Protein AF-A0A8S3VEZ8-F1 (afdb_monomer_lite)

Sequence (383 aa):
MMSSRNFNRETSSESSTLHASITNFQFLITLVVVKNCMAFTRGLSTKLQGRTLDIVAAYKSVSVVKEALTDVRKTIDERFSEWFAETEELAKTVAVEPSIPRRCGRQTQRENCPADTPEIYYRRVIGIPYLDDVLSGMEARFSRLTSTAIQALKLVPAFVQSATFDEIKHFKDDPYKSQIIYIYLNIFYIPVPDAIDAQCSSLSTLSWDTNEQVIEKSKERDDKEEWVIIKPSASTPLAIVVEDMDIEDSHHCGYDYLAVYDDIKLFYCREVFIRQKKAKLCNDRKGSWTLTGNKYSLIRFHSDTDRTGKGFKLRFYLGTVEEPKGDSSALHAILIGLIAACIVVIFLLASAKLYMRCFKKPKVRPNQDHLRNRRAVLEATFQ

Foldseek 3Di:
DPPPPPDDPVVVVVVVVVLCVCLALLNLLLVLLCVVLCVLCVVLVVQCPDPLVSVLVSLVCLVVSLVVLVVCLVVVVVVLVVSVVVSQVVSVVSVHDQDDPDDDPDDDPDDQDDDPGSSRRCCVVRNNVVSVVVSVVSCVVSDPVVNVVSLCVCLPLVNVQVDDCVSCVVQCPDPVSVVVSVVSCVVHDDPPPDPPDDDQPQEAEDDDPDQKDKDDDFDDAQDKHKYKYFAPFLQWKKKKWWPWAAADDDDVCPAWWKWKAAQWDDDPNPDIRGPDTDDIDHGGDIDMDIHNGGRIIMIITGHHGDNGTTGTMMMMGTDGDDDPPPPCVVVVVVVVVVVVVVVVVVVVVVVVVVVVVVPDDDDDDDDPPVPVVVVVVVVVPPD

Structure (mmCIF, N/CA/C/O backbone):
data_AF-A0A8S3VEZ8-F1
#
_entry.id   AF-A0A8S3VEZ8-F1
#
loop_
_atom_site.group_PDB
_atom_site.id
_atom_site.type_symbol
_atom_site.label_atom_id
_atom_site.label_alt_id
_atom_site.label_comp_id
_atom_site.label_asym_id
_atom_site.label_entity_id
_atom_site.label_seq_id
_atom_site.pdbx_PDB_ins_code
_atom_site.Cartn_x
_atom_site.Cartn_y
_atom_site.Cartn_z
_atom_site.occupancy
_atom_site.B_iso_or_equiv
_atom_site.auth_seq_id
_atom_site.auth_comp_id
_atom_site.auth_asym_id
_atom_site.auth_atom_id
_atom_site.pdbx_PDB_model_num
ATOM 1 N N . MET A 1 1 ? -64.188 -25.416 26.496 1.00 38.91 1 MET A N 1
ATOM 2 C CA . MET A 1 1 ? -62.998 -26.247 26.209 1.00 38.91 1 MET A CA 1
ATOM 3 C C . MET A 1 1 ? -61.783 -25.337 26.137 1.00 38.91 1 MET A C 1
ATOM 5 O O . MET A 1 1 ? -61.622 -24.630 25.151 1.00 38.91 1 MET A O 1
ATOM 9 N N . MET A 1 2 ? -60.983 -25.272 27.205 1.00 44.44 2 MET A N 1
ATOM 10 C CA . MET A 1 2 ? -59.691 -24.581 27.164 1.00 44.44 2 MET A CA 1
ATOM 11 C C . MET A 1 2 ? -58.732 -25.441 26.341 1.00 44.44 2 MET A C 1
ATOM 13 O O . MET A 1 2 ? -58.470 -26.587 26.696 1.00 44.44 2 MET A O 1
ATOM 17 N N . SER A 1 3 ? -58.268 -24.904 25.215 1.00 49.81 3 SER A N 1
ATOM 18 C CA . SER A 1 3 ? -57.211 -25.517 24.414 1.00 49.81 3 SER A CA 1
ATOM 19 C C . SER A 1 3 ? -55.950 -25.604 25.276 1.00 49.81 3 SER A C 1
ATOM 21 O O . SER A 1 3 ? -55.366 -24.576 25.625 1.00 49.81 3 SER A O 1
ATOM 23 N N . SER A 1 4 ? -55.573 -26.822 25.676 1.00 55.53 4 SER A N 1
ATOM 24 C CA . SER A 1 4 ? -54.290 -27.094 26.323 1.00 55.53 4 SER A CA 1
ATOM 25 C C . SER A 1 4 ? -53.197 -26.740 25.322 1.00 55.53 4 SER A C 1
ATOM 27 O O . SER A 1 4 ? -52.933 -27.498 24.387 1.00 55.53 4 SER A O 1
ATOM 29 N N . ARG A 1 5 ? -52.597 -25.554 25.464 1.00 61.53 5 ARG A N 1
ATOM 30 C CA . ARG A 1 5 ? -51.426 -25.175 24.675 1.00 61.53 5 ARG A CA 1
ATOM 31 C C . ARG A 1 5 ? -50.269 -26.069 25.114 1.00 61.53 5 ARG A C 1
ATOM 33 O O . ARG A 1 5 ? -49.586 -25.773 26.089 1.00 61.53 5 ARG A O 1
ATOM 40 N N . ASN A 1 6 ? -50.067 -27.169 24.393 1.00 67.12 6 ASN A N 1
ATOM 41 C CA . ASN A 1 6 ? -48.873 -28.001 24.495 1.00 67.12 6 ASN A CA 1
ATOM 42 C C . ASN A 1 6 ? -47.693 -27.227 23.896 1.00 67.12 6 ASN A C 1
ATOM 44 O O . ASN A 1 6 ? -47.306 -27.445 22.750 1.00 67.12 6 ASN A O 1
ATOM 48 N N . PHE A 1 7 ? -47.155 -26.269 24.648 1.00 70.81 7 PHE A N 1
ATOM 49 C CA . PHE A 1 7 ? -45.886 -25.649 24.295 1.00 70.81 7 PHE A CA 1
ATOM 50 C C . PHE A 1 7 ? -44.778 -26.690 24.433 1.00 70.81 7 PHE A C 1
ATOM 52 O O . PHE A 1 7 ? -44.726 -27.417 25.428 1.00 70.81 7 PHE A O 1
ATOM 59 N N . ASN A 1 8 ? -43.885 -26.758 23.443 1.00 85.88 8 ASN A N 1
ATOM 60 C CA . ASN A 1 8 ? -42.671 -27.547 23.582 1.00 85.88 8 ASN A CA 1
ATOM 61 C C . ASN A 1 8 ? -41.883 -26.997 24.783 1.00 85.88 8 ASN A C 1
ATOM 63 O O . ASN A 1 8 ? -41.468 -25.836 24.790 1.00 85.88 8 ASN A O 1
ATOM 67 N N . ARG A 1 9 ? -41.723 -27.830 25.815 1.00 86.00 9 ARG A N 1
ATOM 68 C CA . ARG A 1 9 ? -41.070 -27.463 27.075 1.00 86.00 9 ARG A CA 1
ATOM 69 C C . ARG A 1 9 ? -39.633 -26.997 26.852 1.00 86.00 9 ARG A C 1
ATOM 71 O O . ARG A 1 9 ? -39.197 -26.077 27.535 1.00 86.00 9 ARG A O 1
ATOM 78 N N . GLU A 1 10 ? -38.937 -27.602 25.895 1.00 88.00 10 GLU A N 1
ATOM 79 C CA . GLU A 1 10 ? -37.570 -27.241 25.522 1.00 88.00 10 GLU A CA 1
ATOM 80 C C . GLU A 1 10 ? -37.531 -25.826 24.940 1.00 88.00 10 GLU A C 1
ATOM 82 O O . GLU A 1 10 ? -36.900 -24.948 25.519 1.00 88.00 10 GLU A O 1
ATOM 87 N N . THR A 1 11 ? -38.338 -25.551 23.912 1.00 89.00 11 THR A N 1
ATOM 88 C CA . THR A 1 11 ? -38.435 -24.218 23.294 1.00 89.00 11 THR A CA 1
ATOM 89 C C . THR A 1 11 ? -38.873 -23.139 24.290 1.00 89.00 11 THR A C 1
ATOM 91 O O . THR A 1 11 ? -38.350 -22.027 24.283 1.00 89.00 11 THR A O 1
ATOM 94 N N . SER A 1 12 ? -39.823 -23.449 25.181 1.00 87.69 12 SER A N 1
ATOM 95 C CA . SER A 1 12 ? -40.258 -22.515 26.229 1.00 87.69 12 SER A CA 1
ATOM 96 C C . SER A 1 12 ? -39.144 -22.228 27.238 1.00 87.69 12 SER A C 1
ATOM 98 O O . SER A 1 12 ? -39.009 -21.093 27.699 1.00 87.69 12 SER A O 1
ATOM 100 N N . SER A 1 13 ? -38.361 -23.248 27.598 1.00 90.81 13 SER A N 1
ATOM 101 C CA . SER A 1 13 ? -37.205 -23.102 28.481 1.00 90.81 13 SER A CA 1
ATOM 102 C C . SER A 1 13 ? -36.117 -22.258 27.819 1.00 90.81 13 SER A C 1
ATOM 104 O O . SER A 1 13 ? -35.693 -21.267 28.403 1.00 90.81 13 SER A O 1
ATOM 106 N N . GLU A 1 14 ? -35.722 -22.586 26.587 1.00 92.31 14 GLU A N 1
ATOM 107 C CA . GLU A 1 14 ? -34.717 -21.844 25.814 1.00 92.31 14 GLU A CA 1
ATOM 108 C C . GLU A 1 14 ? -35.108 -20.380 25.622 1.00 92.31 14 GLU A C 1
ATOM 110 O O . GLU A 1 14 ? -34.299 -19.487 25.868 1.00 92.31 14 GLU A O 1
ATOM 115 N N . SER A 1 15 ? -36.366 -20.115 25.257 1.00 91.56 15 SER A N 1
ATOM 116 C CA . SER A 1 15 ? -36.880 -18.751 25.124 1.00 91.56 15 SER A CA 1
ATOM 117 C C . SER A 1 15 ? -36.780 -17.976 26.437 1.00 91.56 15 SER A C 1
ATOM 119 O O . SER A 1 15 ? -36.458 -16.789 26.423 1.00 91.56 15 SER A O 1
ATOM 121 N N . SER A 1 16 ? -37.048 -18.631 27.570 1.00 90.62 16 SER A N 1
ATOM 122 C CA . SER A 1 16 ? -36.972 -17.999 28.891 1.00 90.62 16 SER A CA 1
ATOM 123 C C . SER A 1 16 ? -35.520 -17.725 29.290 1.00 90.62 16 SER A C 1
ATOM 125 O O . SER A 1 16 ? -35.212 -16.653 29.806 1.00 90.62 16 SER A O 1
ATOM 127 N N . THR A 1 17 ? -34.610 -18.662 29.004 1.00 93.50 17 THR A N 1
ATOM 128 C CA . THR A 1 17 ? -33.167 -18.501 29.225 1.00 93.50 17 THR A CA 1
ATOM 129 C C . THR A 1 17 ? -32.590 -17.383 28.362 1.00 93.50 17 THR A C 1
ATOM 131 O O . THR A 1 17 ? -31.841 -16.548 28.870 1.00 93.50 17 THR A O 1
ATOM 134 N N . LEU A 1 18 ? -32.956 -17.321 27.079 1.00 93.19 18 LEU A N 1
ATOM 135 C CA . LEU A 1 18 ? -32.506 -16.263 26.181 1.00 93.19 18 LEU A CA 1
ATOM 136 C C . LEU A 1 18 ? -33.023 -14.905 26.650 1.00 93.19 18 LEU A C 1
ATOM 138 O O . LEU A 1 18 ? -32.231 -13.973 26.744 1.00 93.19 18 LEU A O 1
ATOM 142 N N . HIS A 1 19 ? -34.310 -14.815 27.003 1.00 91.31 19 HIS A N 1
ATOM 143 C CA . HIS A 1 19 ? -34.907 -13.592 27.534 1.00 91.31 19 HIS A CA 1
ATOM 144 C C . HIS A 1 19 ? -34.141 -13.090 28.763 1.00 91.31 19 HIS A C 1
ATOM 146 O O . HIS A 1 19 ? -33.632 -11.976 28.739 1.00 91.31 19 HIS A O 1
ATOM 152 N N . ALA A 1 20 ? -33.936 -13.947 29.767 1.00 89.88 20 ALA A N 1
ATOM 153 C CA . ALA A 1 20 ? -33.159 -13.601 30.956 1.00 89.88 20 ALA A CA 1
ATOM 154 C C . ALA A 1 20 ? -31.709 -13.183 30.640 1.00 89.88 20 ALA A C 1
ATOM 156 O O . ALA A 1 20 ? -31.131 -12.365 31.353 1.00 89.88 20 ALA A O 1
ATOM 157 N N . SER A 1 21 ? -31.112 -13.737 29.579 1.00 89.88 21 SER A N 1
ATOM 158 C CA . SER A 1 21 ? -29.742 -13.407 29.170 1.00 89.88 21 SER A CA 1
ATOM 159 C C . SER A 1 21 ? -29.656 -12.029 28.514 1.00 89.88 21 SER A C 1
ATOM 161 O O . SER A 1 21 ? -28.758 -11.257 28.842 1.00 89.88 21 SER A O 1
ATOM 163 N N . ILE A 1 22 ? -30.591 -11.705 27.613 1.00 90.62 22 ILE A N 1
ATOM 164 C CA . ILE A 1 22 ? -30.598 -10.424 26.888 1.00 90.62 22 ILE A CA 1
ATOM 165 C C . ILE A 1 22 ? -31.128 -9.264 27.738 1.00 90.62 22 ILE A C 1
ATOM 167 O O . ILE A 1 22 ? -30.809 -8.113 27.459 1.00 90.62 22 ILE A O 1
ATOM 171 N N . THR A 1 23 ? -31.902 -9.551 28.790 1.00 90.69 23 THR A N 1
ATOM 172 C CA . THR A 1 23 ? -32.380 -8.561 29.768 1.00 90.69 23 THR A CA 1
ATOM 173 C C . THR A 1 23 ? -31.523 -8.537 31.036 1.00 90.69 23 THR A C 1
ATOM 175 O O . THR A 1 23 ? -31.993 -8.165 32.104 1.00 90.69 23 THR A O 1
ATOM 178 N N . ASN A 1 24 ? -30.264 -8.965 30.971 1.00 92.06 24 ASN A N 1
ATOM 179 C CA . ASN A 1 24 ? -29.323 -8.779 32.072 1.00 92.06 24 ASN A CA 1
ATOM 180 C C . ASN A 1 24 ? -28.569 -7.459 31.877 1.00 92.06 24 ASN A C 1
ATOM 182 O O . ASN A 1 24 ? -28.048 -7.206 30.792 1.00 92.06 24 ASN A O 1
ATOM 186 N N . PHE A 1 25 ? -28.434 -6.651 32.933 1.00 93.75 25 PHE A N 1
ATOM 187 C CA . PHE A 1 25 ? -27.673 -5.402 32.874 1.00 93.75 25 PHE A CA 1
ATOM 188 C C . PHE A 1 25 ? -26.249 -5.605 32.342 1.00 93.75 25 PHE A C 1
ATOM 190 O O . PHE A 1 25 ? -25.788 -4.816 31.524 1.00 93.75 25 PHE A O 1
ATOM 197 N N . GLN A 1 26 ? -25.579 -6.699 32.730 1.00 93.50 26 GLN A N 1
ATOM 198 C CA . GLN A 1 26 ? -24.251 -7.043 32.219 1.00 93.50 26 GLN A CA 1
ATOM 199 C C . GLN A 1 26 ? -24.244 -7.184 30.688 1.00 93.50 26 GLN A C 1
ATOM 201 O O . GLN A 1 26 ? -23.330 -6.688 30.037 1.00 93.50 26 GLN A O 1
ATOM 206 N N . PHE A 1 27 ? -25.262 -7.827 30.109 1.00 94.06 27 PHE A N 1
ATOM 207 C CA . PHE A 1 27 ? -25.390 -7.960 28.658 1.00 94.06 27 PHE A CA 1
ATOM 208 C C . PHE A 1 27 ? -25.592 -6.596 27.991 1.00 94.06 27 PHE A C 1
ATOM 210 O O . PHE A 1 27 ? -24.926 -6.298 27.001 1.00 94.06 27 PHE A O 1
ATOM 217 N N . LEU A 1 28 ? -26.454 -5.748 28.562 1.00 95.81 28 LEU A N 1
ATOM 218 C CA . LEU A 1 28 ? -26.731 -4.409 28.038 1.00 95.81 28 LEU A CA 1
ATOM 219 C C . LEU A 1 28 ? -25.474 -3.531 28.030 1.00 95.81 28 LEU A C 1
ATOM 221 O O . LEU A 1 28 ? -25.136 -2.974 26.986 1.00 95.81 28 LEU A O 1
ATOM 225 N N . ILE A 1 29 ? -24.735 -3.462 29.145 1.00 96.50 29 ILE A N 1
ATOM 226 C CA . ILE A 1 29 ? -23.506 -2.657 29.200 1.00 96.50 29 ILE A CA 1
ATOM 227 C C . ILE A 1 29 ? -22.441 -3.212 28.251 1.00 96.50 29 ILE A C 1
ATOM 229 O O . ILE A 1 29 ? -21.760 -2.443 27.577 1.00 96.50 29 ILE A O 1
ATOM 233 N N . THR A 1 30 ? -22.311 -4.541 28.131 1.00 96.19 30 THR A N 1
ATOM 234 C CA . THR A 1 30 ? -21.403 -5.146 27.146 1.00 96.19 30 THR A CA 1
ATOM 235 C C . THR A 1 30 ? -21.794 -4.746 25.730 1.00 96.19 30 THR A C 1
ATOM 237 O O . THR A 1 30 ? -20.924 -4.355 24.957 1.00 96.19 30 THR A O 1
ATOM 240 N N . LEU A 1 31 ? -23.082 -4.793 25.385 1.00 95.94 31 LEU A N 1
ATOM 241 C CA . LEU A 1 31 ? -23.564 -4.409 24.062 1.00 95.94 31 LEU A CA 1
ATOM 242 C C . LEU A 1 31 ? -23.245 -2.942 23.746 1.00 95.94 31 LEU A C 1
ATOM 244 O O . LEU A 1 31 ? -22.748 -2.654 22.658 1.00 95.94 31 LEU A O 1
ATOM 248 N N . VAL A 1 32 ? -23.477 -2.029 24.693 1.00 96.88 32 VAL A N 1
ATOM 249 C CA . VAL A 1 32 ? -23.183 -0.596 24.530 1.00 96.88 32 VAL A CA 1
ATOM 250 C C . VAL A 1 32 ? -21.679 -0.350 24.376 1.00 96.88 32 VAL A C 1
ATOM 252 O O . VAL A 1 32 ? -21.269 0.344 23.444 1.00 96.88 32 VAL A O 1
ATOM 255 N N . VAL A 1 33 ? -20.842 -0.973 25.214 1.00 96.56 33 VAL A N 1
ATOM 256 C CA . VAL A 1 33 ? -19.372 -0.896 25.107 1.00 96.56 33 VAL A CA 1
ATOM 257 C C . VAL A 1 33 ? -18.900 -1.411 23.745 1.00 96.56 33 VAL A C 1
ATOM 259 O O . VAL A 1 33 ? -18.173 -0.717 23.033 1.00 96.56 33 VAL A O 1
ATOM 262 N N . VAL A 1 34 ? -19.361 -2.597 23.336 1.00 95.44 34 VAL A N 1
ATOM 263 C CA . VAL A 1 34 ? -19.024 -3.199 22.038 1.00 95.44 34 VAL A CA 1
ATOM 264 C C . VAL A 1 34 ? -19.435 -2.272 20.899 1.00 95.44 34 VAL A C 1
ATOM 266 O O . VAL A 1 34 ? -18.612 -1.996 20.026 1.00 95.44 34 VAL A O 1
ATOM 269 N N . LYS A 1 35 ? -20.669 -1.753 20.918 1.00 95.56 35 LYS A N 1
ATOM 270 C CA . LYS A 1 35 ? -21.198 -0.824 19.910 1.00 95.56 35 LYS A CA 1
ATOM 271 C C . LYS A 1 35 ? -20.315 0.420 19.788 1.00 95.56 35 LYS A C 1
ATOM 273 O O . LYS A 1 35 ? -19.898 0.764 18.682 1.00 95.56 35 LYS A O 1
ATOM 278 N N . ASN A 1 36 ? -20.020 1.075 20.909 1.00 94.75 36 ASN A N 1
ATOM 279 C CA . ASN A 1 36 ? -19.294 2.344 20.931 1.00 94.75 36 ASN A CA 1
ATOM 280 C C . ASN A 1 36 ? -17.819 2.177 20.533 1.00 94.75 36 ASN A C 1
ATOM 282 O O . ASN A 1 36 ? -17.305 2.983 19.763 1.00 94.75 36 ASN A O 1
ATOM 286 N N . CYS A 1 37 ? -17.152 1.096 20.942 1.00 91.81 37 CYS A N 1
ATOM 287 C CA . CYS A 1 37 ? -15.790 0.802 20.487 1.00 91.81 37 CYS A CA 1
ATOM 288 C C . CYS A 1 37 ? -15.739 0.355 19.013 1.00 91.81 37 CYS A C 1
ATOM 290 O O . CYS A 1 37 ? -14.864 0.782 18.259 1.00 91.81 37 CYS A O 1
ATOM 292 N N . MET A 1 38 ? -16.677 -0.485 18.561 1.00 90.31 38 MET A N 1
ATOM 293 C CA . MET A 1 38 ? -16.679 -0.986 17.180 1.00 90.31 38 MET A CA 1
ATOM 294 C C . MET A 1 38 ? -17.067 0.087 16.162 1.00 90.31 38 MET A C 1
ATOM 296 O O . MET A 1 38 ? -16.648 -0.003 15.004 1.00 90.31 38 MET A O 1
ATOM 300 N N . ALA A 1 39 ? -17.773 1.141 16.582 1.00 93.00 39 ALA A N 1
ATOM 301 C CA . ALA A 1 39 ? -18.086 2.293 15.739 1.00 93.00 39 ALA A CA 1
ATOM 302 C C . ALA A 1 39 ? -16.830 2.914 15.095 1.00 93.00 39 ALA A C 1
ATOM 304 O O . ALA A 1 39 ? -16.864 3.249 13.910 1.00 93.00 39 ALA A O 1
ATOM 305 N N . PHE A 1 40 ? -15.704 2.968 15.819 1.00 90.62 40 PHE A N 1
ATOM 306 C CA . PHE A 1 40 ? -14.421 3.460 15.293 1.00 90.62 40 PHE A CA 1
ATOM 307 C C . PHE A 1 40 ? -13.853 2.565 14.185 1.00 90.62 40 PHE A C 1
ATOM 309 O O . PHE A 1 40 ? -13.259 3.047 13.223 1.00 90.62 40 PHE A O 1
ATOM 316 N N . THR A 1 41 ? -14.065 1.251 14.287 1.00 88.50 41 THR A N 1
ATOM 317 C CA . THR A 1 41 ? -13.560 0.279 13.304 1.00 88.50 41 THR A CA 1
ATOM 318 C C . THR A 1 41 ? -14.462 0.141 12.081 1.00 88.50 41 THR A C 1
ATOM 320 O O . THR A 1 41 ? -14.007 -0.335 11.046 1.00 88.50 41 THR A O 1
ATOM 323 N N . ARG A 1 42 ? -15.723 0.591 12.152 1.00 88.12 42 ARG A N 1
ATOM 324 C CA . ARG A 1 42 ? -16.721 0.414 11.085 1.00 88.12 42 ARG A CA 1
ATOM 325 C C . ARG A 1 42 ? -16.224 0.911 9.729 1.00 88.12 42 ARG A C 1
ATOM 327 O O . ARG A 1 42 ? -16.296 0.178 8.748 1.00 88.12 42 ARG A O 1
ATOM 334 N N . GLY A 1 43 ? -15.708 2.141 9.676 1.00 84.94 43 GLY A N 1
ATOM 335 C CA . GLY A 1 43 ? -15.215 2.734 8.430 1.00 84.94 43 GLY A CA 1
ATOM 336 C C . GLY A 1 43 ? -14.018 1.977 7.854 1.00 84.94 43 GLY A C 1
ATOM 337 O O . GLY A 1 43 ? -13.937 1.775 6.644 1.00 84.94 43 GLY A O 1
ATOM 338 N N . LEU A 1 44 ? -13.120 1.508 8.722 1.00 84.56 44 LEU A N 1
ATOM 339 C CA . LEU A 1 44 ? -11.971 0.702 8.323 1.00 84.56 44 LEU A CA 1
ATOM 340 C C . LEU A 1 44 ? -12.402 -0.675 7.801 1.00 84.56 44 LEU A C 1
ATOM 342 O O . LEU A 1 44 ? -11.939 -1.086 6.741 1.00 84.56 44 LEU A O 1
ATOM 346 N N . SER A 1 45 ? -13.320 -1.355 8.488 1.00 85.31 45 SER A N 1
ATOM 347 C CA . SER A 1 45 ? -13.848 -2.662 8.082 1.00 85.31 45 SER A CA 1
ATOM 348 C C . SER A 1 45 ? -14.484 -2.618 6.693 1.00 85.31 45 SER A C 1
ATOM 350 O O . SER A 1 45 ? -14.195 -3.485 5.872 1.00 85.31 45 SER A O 1
ATOM 352 N N . THR A 1 46 ? -15.271 -1.581 6.385 1.00 83.69 46 THR A N 1
ATOM 353 C CA . THR A 1 46 ? -15.863 -1.408 5.048 1.00 83.69 46 THR A CA 1
ATOM 354 C C . THR A 1 46 ? -14.795 -1.252 3.964 1.00 83.69 46 THR A C 1
ATOM 356 O O . THR A 1 46 ? -14.901 -1.884 2.917 1.00 83.69 46 THR A O 1
ATOM 359 N N . LYS A 1 47 ? -13.745 -0.454 4.214 1.00 81.50 47 LYS A N 1
ATOM 360 C CA . LYS A 1 47 ? -12.642 -0.271 3.253 1.00 81.50 47 LYS A CA 1
ATOM 361 C C . LYS A 1 47 ? -11.830 -1.554 3.056 1.00 81.50 47 LYS A C 1
ATOM 363 O O . LYS A 1 47 ? -11.476 -1.900 1.936 1.00 81.50 47 LYS A O 1
ATOM 368 N N . LEU A 1 48 ? -11.561 -2.292 4.136 1.00 76.88 48 LEU A N 1
ATOM 369 C CA . LEU A 1 48 ? -10.797 -3.546 4.083 1.00 76.88 48 LEU A CA 1
ATOM 370 C C . LEU A 1 48 ? -11.543 -4.682 3.375 1.00 76.88 48 LEU A C 1
ATOM 372 O O . LEU A 1 48 ? -10.905 -5.563 2.809 1.00 76.88 48 LEU A O 1
ATOM 376 N N . GLN A 1 49 ? -12.876 -4.666 3.398 1.00 80.25 49 GLN A N 1
ATOM 377 C CA . GLN A 1 49 ? -13.719 -5.605 2.651 1.00 80.25 49 GLN A CA 1
ATOM 378 C C . GLN A 1 49 ? -13.938 -5.178 1.187 1.00 80.25 49 GLN A C 1
ATOM 380 O O . GLN A 1 49 ? -14.586 -5.895 0.424 1.00 80.25 49 GLN A O 1
ATOM 385 N N . GLY A 1 50 ? -13.418 -4.011 0.793 1.00 72.56 50 GLY A N 1
ATOM 386 C CA . GLY A 1 50 ? -13.460 -3.497 -0.571 1.00 72.56 50 GLY A CA 1
ATOM 387 C C . GLY A 1 50 ? -12.532 -4.244 -1.537 1.00 72.56 50 GLY A C 1
ATOM 388 O O . GLY A 1 50 ? -11.852 -5.211 -1.198 1.00 72.56 50 GLY A O 1
ATOM 389 N N . ARG A 1 51 ? -12.496 -3.789 -2.795 1.00 66.31 51 ARG A N 1
ATOM 390 C CA . ARG A 1 51 ? -11.589 -4.342 -3.819 1.00 66.31 51 ARG A CA 1
ATOM 391 C C . ARG A 1 51 ? -10.127 -4.023 -3.473 1.00 66.31 51 ARG A C 1
ATOM 393 O O . ARG A 1 51 ? -9.849 -3.036 -2.803 1.00 66.31 51 ARG A O 1
ATOM 400 N N . THR A 1 52 ? -9.185 -4.804 -4.007 1.00 58.97 52 THR A N 1
ATOM 401 C CA . THR A 1 52 ? -7.730 -4.727 -3.736 1.00 58.97 52 THR A CA 1
ATOM 402 C C . THR A 1 52 ? -7.119 -3.322 -3.786 1.00 58.97 52 THR A C 1
ATOM 404 O O . THR A 1 52 ? -6.218 -3.036 -3.000 1.00 58.97 52 THR A O 1
ATOM 407 N N . LEU A 1 53 ? -7.624 -2.434 -4.651 1.00 59.47 53 LEU A N 1
ATOM 408 C CA . LEU A 1 53 ? -7.180 -1.036 -4.762 1.00 59.47 53 LEU A CA 1
ATOM 409 C C . LEU A 1 53 ? -7.388 -0.232 -3.457 1.00 59.47 53 LEU A C 1
ATOM 411 O O . LEU A 1 53 ? -6.607 0.669 -3.160 1.00 59.47 53 LEU A O 1
ATOM 415 N N . ASP A 1 54 ? -8.399 -0.575 -2.655 1.00 66.00 54 ASP A N 1
ATOM 416 C CA . ASP A 1 54 ? -8.742 0.139 -1.419 1.00 66.00 54 ASP A CA 1
ATOM 417 C C . ASP A 1 54 ? -7.899 -0.327 -0.218 1.00 66.00 54 ASP A C 1
ATOM 419 O O . ASP A 1 54 ? -7.813 0.371 0.783 1.00 66.00 54 ASP A O 1
ATOM 423 N N . ILE A 1 55 ? -7.187 -1.459 -0.307 1.00 70.19 55 ILE A N 1
ATOM 424 C CA . ILE A 1 55 ? -6.417 -2.014 0.826 1.00 70.19 55 ILE A CA 1
ATOM 425 C C . ILE A 1 55 ? -5.276 -1.072 1.245 1.00 70.19 55 ILE A C 1
ATOM 427 O O . ILE A 1 55 ? -5.045 -0.862 2.437 1.00 70.19 55 ILE A O 1
ATOM 431 N N . VAL A 1 56 ? -4.582 -0.448 0.286 1.00 71.06 56 VAL A N 1
ATOM 432 C CA . VAL A 1 56 ? -3.493 0.506 0.577 1.00 71.06 56 VAL A CA 1
ATOM 433 C C . VAL A 1 56 ? -4.040 1.789 1.220 1.00 71.06 56 VAL A C 1
ATOM 435 O O . VAL A 1 56 ? -3.442 2.321 2.158 1.00 71.06 56 VAL A O 1
ATOM 438 N N . ALA A 1 57 ? -5.192 2.282 0.757 1.00 72.50 57 ALA A N 1
ATOM 439 C CA . ALA A 1 57 ? -5.859 3.455 1.327 1.00 72.50 57 ALA A CA 1
ATOM 440 C C . ALA A 1 57 ? -6.498 3.156 2.700 1.00 72.50 57 ALA A C 1
ATOM 442 O O . ALA A 1 57 ? -6.443 3.983 3.616 1.00 72.50 57 ALA A O 1
ATOM 443 N N . ALA A 1 58 ? -7.043 1.952 2.878 1.00 76.94 58 ALA A N 1
ATOM 444 C CA . ALA A 1 58 ? -7.533 1.430 4.145 1.00 76.94 58 ALA A CA 1
ATOM 445 C C . ALA A 1 58 ? -6.403 1.367 5.174 1.00 76.94 58 ALA A C 1
ATOM 447 O O . ALA A 1 58 ? -6.589 1.812 6.303 1.00 76.94 58 ALA A O 1
ATOM 448 N N . TYR A 1 59 ? -5.207 0.928 4.767 1.00 78.88 59 TYR A N 1
ATOM 449 C CA . TYR A 1 59 ? -4.049 0.871 5.657 1.00 78.88 59 TYR A CA 1
ATOM 450 C C . TYR A 1 59 ? -3.624 2.254 6.169 1.00 78.88 59 TYR A C 1
ATOM 452 O O . TYR A 1 59 ? -3.314 2.401 7.347 1.00 78.88 59 TYR A O 1
ATOM 460 N N . LYS A 1 60 ? -3.707 3.304 5.337 1.00 76.75 60 LYS A N 1
ATOM 461 C CA . LYS A 1 60 ? -3.507 4.692 5.803 1.00 76.75 60 LYS A CA 1
ATOM 462 C C . LYS A 1 60 ? -4.533 5.111 6.863 1.00 76.75 60 LYS A C 1
ATOM 464 O O . LYS A 1 60 ? -4.233 5.941 7.709 1.00 76.75 60 LYS A O 1
ATOM 469 N N . SER A 1 61 ? -5.737 4.537 6.831 1.00 83.44 61 SER A N 1
ATOM 470 C CA . SER A 1 61 ? -6.789 4.819 7.819 1.00 83.44 61 SER A CA 1
ATOM 471 C C . SER A 1 61 ? -6.572 4.069 9.143 1.00 83.44 61 SER A C 1
ATOM 473 O O . SER A 1 61 ? -7.173 4.438 10.148 1.00 83.44 61 SER A O 1
ATOM 475 N N . VAL A 1 62 ? -5.717 3.037 9.177 1.00 88.25 62 VAL A N 1
ATOM 476 C CA . VAL A 1 62 ? -5.453 2.241 10.389 1.00 88.25 62 VAL A CA 1
ATOM 477 C C . VAL A 1 62 ? -4.816 3.088 11.487 1.00 88.25 62 VAL A C 1
ATOM 479 O O . VAL A 1 62 ? -5.238 2.979 12.636 1.00 88.25 62 VAL A O 1
ATOM 482 N N . SER A 1 63 ? -3.829 3.932 11.160 1.00 86.31 63 SER A N 1
ATOM 483 C CA . SER A 1 63 ? -3.176 4.795 12.157 1.00 86.31 63 SER A CA 1
ATOM 484 C C . SER A 1 63 ? -4.179 5.744 12.804 1.00 86.31 63 SER A C 1
ATOM 486 O O . SER A 1 63 ? -4.235 5.822 14.025 1.00 86.31 63 SER A O 1
ATOM 488 N N . VAL A 1 64 ? -5.051 6.348 11.993 1.00 90.25 64 VAL A N 1
ATOM 489 C CA . VAL A 1 64 ? -6.116 7.247 12.456 1.00 90.25 64 VAL A CA 1
ATOM 490 C C . VAL A 1 64 ? -7.080 6.529 13.407 1.00 90.25 64 VAL A C 1
ATOM 492 O O . VAL A 1 64 ? -7.423 7.057 14.460 1.00 90.25 64 VAL A O 1
ATOM 495 N N . VAL A 1 65 ? -7.500 5.301 13.078 1.00 92.94 65 VAL A N 1
ATOM 496 C CA . VAL A 1 65 ? -8.394 4.516 13.952 1.00 92.94 65 VAL A CA 1
ATOM 497 C C . VAL A 1 65 ? -7.696 4.109 15.254 1.00 92.94 65 VAL A C 1
ATOM 499 O O . VAL A 1 65 ? -8.317 4.159 16.315 1.00 92.94 65 VAL A O 1
ATOM 502 N N . LYS A 1 66 ? -6.411 3.730 15.202 1.00 92.12 66 LYS A N 1
ATOM 503 C CA . LYS A 1 66 ? -5.623 3.402 16.402 1.00 92.12 66 LYS A CA 1
ATOM 504 C C . LYS A 1 66 ? -5.472 4.609 17.322 1.00 92.12 66 LYS A C 1
ATOM 506 O O . LYS A 1 66 ? -5.650 4.464 18.529 1.00 92.12 66 LYS A O 1
ATOM 511 N N . GLU A 1 67 ? -5.172 5.779 16.767 1.00 93.25 67 GLU A N 1
ATOM 512 C CA . GLU A 1 67 ? -5.078 7.031 17.521 1.00 93.25 67 GLU A CA 1
ATOM 513 C C . GLU A 1 67 ? -6.414 7.361 18.194 1.00 93.25 67 GLU A C 1
ATOM 515 O O . GLU A 1 67 ? -6.449 7.541 19.408 1.00 93.25 67 GLU A O 1
ATOM 520 N N . ALA A 1 68 ? -7.527 7.288 17.456 1.00 95.25 68 ALA A N 1
ATOM 521 C CA . ALA A 1 68 ? -8.857 7.536 18.009 1.00 95.25 68 ALA A CA 1
ATOM 522 C C . ALA A 1 68 ? -9.217 6.578 19.163 1.00 95.25 68 ALA A C 1
ATOM 524 O O . ALA A 1 68 ? -9.700 7.019 20.204 1.00 95.25 68 ALA A O 1
ATOM 525 N N . LEU A 1 69 ? -8.957 5.272 19.018 1.00 95.38 69 LEU A N 1
ATOM 526 C CA . LEU A 1 69 ? -9.188 4.290 20.089 1.00 95.38 69 LEU A CA 1
ATOM 527 C C . LEU A 1 69 ? -8.259 4.511 21.293 1.00 95.38 69 LEU A C 1
ATOM 529 O O . LEU A 1 69 ? -8.673 4.327 22.437 1.00 95.38 69 LEU A O 1
ATOM 533 N N . THR A 1 70 ? -7.018 4.931 21.048 1.00 96.31 70 THR A N 1
ATOM 534 C CA . THR A 1 70 ? -6.060 5.269 22.108 1.00 96.31 70 THR A CA 1
ATOM 535 C C . THR A 1 70 ? -6.525 6.494 22.888 1.00 96.31 70 THR A C 1
ATOM 537 O O . THR A 1 70 ? -6.403 6.529 24.109 1.00 96.31 70 THR A O 1
ATOM 540 N N . ASP A 1 71 ? -7.108 7.481 22.214 1.00 97.19 71 ASP A N 1
ATOM 541 C CA . ASP A 1 71 ? -7.667 8.657 22.872 1.00 97.19 71 ASP A CA 1
ATOM 542 C C . ASP A 1 71 ? -8.905 8.310 23.702 1.00 97.19 71 ASP A C 1
ATOM 544 O O . ASP A 1 71 ? -8.983 8.736 24.852 1.00 97.19 71 ASP A O 1
ATOM 548 N N . VAL A 1 72 ? -9.792 7.434 23.210 1.00 96.44 72 VAL A N 1
ATOM 549 C CA . VAL A 1 72 ? -10.885 6.865 24.028 1.00 96.44 72 VAL A CA 1
ATOM 550 C C . VAL A 1 72 ? -10.333 6.155 25.265 1.00 96.44 72 VAL A C 1
ATOM 552 O O . VAL A 1 72 ? -10.919 6.244 26.340 1.00 96.44 72 VAL A O 1
ATOM 555 N N . ARG A 1 73 ? -9.189 5.469 25.148 1.00 97.25 73 ARG A N 1
ATOM 556 C CA . ARG A 1 73 ? -8.567 4.777 26.282 1.00 97.25 73 ARG A CA 1
ATOM 557 C C . ARG A 1 73 ? -7.990 5.735 27.325 1.00 97.25 73 ARG A C 1
ATOM 559 O O . ARG A 1 73 ? -8.004 5.394 28.511 1.00 97.25 73 ARG A O 1
ATOM 566 N N . LYS A 1 74 ? -7.500 6.906 26.903 1.00 97.50 74 LYS A N 1
ATOM 567 C CA . LYS A 1 74 ? -7.021 7.979 27.793 1.00 97.50 74 LYS A CA 1
ATOM 568 C C . LYS A 1 74 ? -8.175 8.678 28.508 1.00 97.50 74 LYS A C 1
ATOM 570 O O . LYS A 1 74 ? -8.054 8.956 29.693 1.00 97.50 74 LYS A O 1
ATOM 575 N N . THR A 1 75 ? -9.286 8.920 27.814 1.00 97.12 75 THR A N 1
ATOM 576 C CA . THR A 1 75 ? -10.481 9.598 28.353 1.00 97.12 75 THR A CA 1
ATOM 577 C C . THR A 1 75 ? -11.570 8.616 28.795 1.00 97.12 75 THR A C 1
ATOM 579 O O . THR A 1 75 ? -12.755 8.945 28.826 1.00 97.12 75 THR A O 1
ATOM 582 N N . ILE A 1 76 ? -11.181 7.384 29.148 1.00 96.81 76 ILE A N 1
ATOM 583 C CA . ILE A 1 76 ? -12.127 6.289 29.396 1.00 96.81 76 ILE A CA 1
ATOM 584 C C . ILE A 1 76 ? -13.076 6.575 30.558 1.00 96.81 76 ILE A C 1
ATOM 586 O O . ILE A 1 76 ? -14.203 6.101 30.533 1.00 96.81 76 ILE A O 1
ATOM 590 N N . ASP A 1 77 ? -12.655 7.344 31.560 1.00 95.69 77 ASP A N 1
ATOM 591 C CA . ASP A 1 77 ? -13.516 7.675 32.695 1.00 95.69 77 ASP A CA 1
ATOM 592 C C . ASP A 1 77 ? -14.731 8.504 32.242 1.00 95.69 77 ASP A C 1
ATOM 594 O O . ASP A 1 77 ? -15.859 8.115 32.524 1.00 95.69 77 ASP A O 1
ATOM 598 N N . GLU A 1 78 ? -14.508 9.564 31.459 1.00 96.69 78 GLU A N 1
ATOM 599 C CA . GLU A 1 78 ? -15.556 10.439 30.908 1.00 96.69 78 GLU A CA 1
ATOM 600 C C . GLU A 1 78 ? -16.428 9.694 29.890 1.00 96.69 78 GLU A C 1
ATOM 602 O O . GLU A 1 78 ? -17.657 9.709 29.963 1.00 96.69 78 GLU A O 1
ATOM 607 N N . ARG A 1 79 ? -15.785 8.978 28.959 1.00 96.44 79 ARG A N 1
ATOM 608 C CA . ARG A 1 79 ? -16.478 8.206 27.921 1.00 96.44 79 ARG A CA 1
ATOM 609 C C . ARG A 1 79 ? -17.349 7.107 28.505 1.00 96.44 79 ARG A C 1
ATOM 611 O O . ARG A 1 79 ? -18.452 6.874 28.022 1.00 96.44 79 ARG A O 1
ATOM 618 N N . PHE A 1 80 ? -16.860 6.416 29.530 1.00 97.56 80 PHE A N 1
ATOM 619 C CA . PHE A 1 80 ? -17.616 5.334 30.137 1.00 97.56 80 PHE A CA 1
ATOM 620 C C . PHE A 1 80 ? -18.823 5.856 30.916 1.00 97.56 80 PHE A C 1
ATOM 622 O O . PHE A 1 80 ? -19.843 5.176 30.911 1.00 97.56 80 PHE A O 1
ATOM 629 N N . SER A 1 81 ? -18.765 7.054 31.506 1.00 97.56 81 SER A N 1
ATOM 630 C CA . SER A 1 81 ? -19.949 7.677 32.113 1.00 97.56 81 SER A CA 1
ATOM 631 C C . SER A 1 81 ? -21.052 7.939 31.079 1.00 97.56 81 SER A C 1
ATOM 633 O O . SER A 1 81 ? -22.214 7.633 31.340 1.00 97.56 81 SER A O 1
ATOM 635 N N . GLU A 1 82 ? -20.703 8.402 29.870 1.00 97.81 82 GLU A N 1
ATOM 636 C CA . GLU A 1 82 ? -21.662 8.534 28.756 1.00 97.81 82 GLU A CA 1
ATOM 637 C C . GLU A 1 82 ? -22.271 7.172 28.374 1.00 97.81 82 GLU A C 1
ATOM 639 O O . GLU A 1 82 ? -23.484 7.044 28.203 1.00 97.81 82 GLU A O 1
ATOM 644 N N . TRP A 1 83 ? -21.438 6.131 28.265 1.00 97.81 83 TRP A N 1
ATOM 645 C CA . TRP A 1 83 ? -21.881 4.778 27.903 1.00 97.81 83 TRP A CA 1
ATOM 646 C C . TRP A 1 83 ? -22.740 4.134 28.992 1.00 97.81 83 TRP A C 1
ATOM 648 O O . TRP A 1 83 ? -23.668 3.379 28.696 1.00 97.81 83 TRP A O 1
ATOM 658 N N . PHE A 1 84 ? -22.440 4.419 30.255 1.00 97.69 84 PHE A N 1
ATOM 659 C CA . PHE A 1 84 ? -23.202 3.923 31.385 1.00 97.69 84 PHE A CA 1
ATOM 660 C C . PHE A 1 84 ? -24.591 4.563 31.421 1.00 97.69 84 PHE A C 1
ATOM 662 O O . PHE A 1 84 ? -25.573 3.829 31.468 1.00 97.69 84 PHE A O 1
ATOM 669 N N . ALA A 1 85 ? -24.687 5.887 31.260 1.00 97.50 85 ALA A N 1
ATOM 670 C CA . ALA A 1 85 ? -25.968 6.589 31.150 1.00 97.50 85 ALA A CA 1
ATOM 671 C C . ALA A 1 85 ? -26.804 6.093 29.953 1.00 97.50 85 ALA A C 1
ATOM 673 O O . ALA A 1 85 ? -28.004 5.855 30.083 1.00 97.50 85 ALA A O 1
ATOM 674 N N . GLU A 1 86 ? -26.170 5.851 28.797 1.00 97.25 86 GLU A N 1
ATOM 675 C CA . GLU A 1 86 ? -26.834 5.224 27.644 1.00 97.25 86 GLU A CA 1
ATOM 676 C C . GLU A 1 86 ? -27.407 3.839 28.003 1.00 97.25 86 GLU A C 1
ATOM 678 O O . GLU A 1 86 ? -28.515 3.478 27.601 1.00 97.25 86 GLU A O 1
ATOM 683 N N . THR A 1 87 ? -26.664 3.064 28.794 1.00 97.25 87 THR A N 1
ATOM 684 C CA . THR A 1 87 ? -27.091 1.737 29.246 1.00 97.25 87 THR A CA 1
ATOM 685 C C . THR A 1 87 ? -28.237 1.818 30.249 1.00 97.25 87 THR A C 1
ATOM 687 O O . THR A 1 87 ? -29.135 0.983 30.189 1.00 97.25 87 THR A O 1
ATOM 690 N N . GLU A 1 88 ? -28.248 2.804 31.146 1.00 96.94 88 GLU A N 1
ATOM 691 C CA . GLU A 1 88 ? -29.356 3.029 32.081 1.00 96.94 88 GLU A CA 1
ATOM 692 C C . GLU A 1 88 ? -30.658 3.346 31.339 1.00 96.94 88 GLU A C 1
ATOM 694 O O . GLU A 1 88 ? -31.698 2.763 31.645 1.00 96.94 88 GLU A O 1
ATOM 699 N N . GLU A 1 89 ? -30.604 4.196 30.310 1.00 96.12 89 GLU A N 1
ATOM 700 C CA . GLU A 1 89 ? -31.759 4.462 29.446 1.00 96.12 89 GLU A CA 1
ATOM 701 C C . GLU A 1 89 ? -32.242 3.195 28.728 1.00 96.12 89 GLU A C 1
ATOM 703 O O . GLU A 1 89 ? -33.443 2.919 28.681 1.00 96.12 89 GLU A O 1
ATOM 708 N N . LEU A 1 90 ? -31.320 2.367 28.226 1.00 94.56 90 LEU A N 1
ATOM 709 C CA . LEU A 1 90 ? -31.667 1.089 27.607 1.00 94.56 90 LEU A CA 1
ATOM 710 C C . LEU A 1 90 ? -32.280 0.108 28.622 1.00 94.56 90 LEU A C 1
ATOM 712 O O . LEU A 1 90 ? -33.258 -0.571 28.313 1.00 94.56 90 LEU A O 1
ATOM 716 N N . ALA A 1 91 ? -31.749 0.050 29.842 1.00 95.19 91 ALA A N 1
ATOM 717 C CA . ALA A 1 91 ? -32.192 -0.862 30.891 1.00 95.19 91 ALA A CA 1
ATOM 718 C C . ALA A 1 91 ? -33.615 -0.546 31.383 1.00 95.19 91 ALA A C 1
ATOM 720 O O . ALA A 1 91 ? -34.392 -1.470 31.644 1.00 95.19 91 ALA A O 1
ATOM 721 N N . LYS A 1 92 ? -34.018 0.735 31.377 1.00 95.56 92 LYS A N 1
ATOM 722 C CA . LYS A 1 92 ? -35.407 1.154 31.644 1.00 95.56 92 LYS A CA 1
ATOM 723 C C . LYS A 1 92 ? -36.407 0.504 30.686 1.00 95.56 92 LYS A C 1
ATOM 725 O O . LYS A 1 92 ? -37.491 0.116 31.112 1.00 95.56 92 LYS A O 1
ATOM 730 N N . THR A 1 93 ? -36.045 0.326 29.412 1.00 94.69 93 THR A N 1
ATOM 731 C CA . THR A 1 93 ? -36.944 -0.276 28.403 1.00 94.69 93 THR A CA 1
ATOM 732 C C . THR A 1 93 ? -37.255 -1.749 28.665 1.00 94.69 93 THR A C 1
ATOM 734 O O . THR A 1 93 ? -38.287 -2.250 28.223 1.00 94.69 93 THR A O 1
ATOM 737 N N . VAL A 1 94 ? -36.385 -2.433 29.412 1.00 93.44 94 VAL A N 1
ATOM 738 C CA . VAL A 1 94 ? -36.523 -3.848 29.781 1.00 93.44 94 VAL A CA 1
ATOM 739 C C . VAL A 1 94 ? -36.772 -4.048 31.280 1.00 93.44 94 VAL A C 1
ATOM 741 O O . VAL A 1 94 ? -36.764 -5.184 31.744 1.00 93.44 94 VAL A O 1
ATOM 744 N N . ALA A 1 95 ? -37.031 -2.962 32.022 1.00 93.06 95 ALA A N 1
ATOM 745 C CA . ALA A 1 95 ? -37.276 -2.948 33.467 1.00 93.06 95 ALA A CA 1
ATOM 746 C C . ALA A 1 95 ? -36.156 -3.610 34.297 1.00 93.06 95 ALA A C 1
ATOM 748 O O . ALA A 1 95 ? -36.412 -4.417 35.193 1.00 93.06 95 ALA A O 1
ATOM 749 N N . VAL A 1 96 ? -34.903 -3.271 33.984 1.00 93.44 96 VAL A N 1
ATOM 750 C CA . VAL A 1 96 ? -33.702 -3.784 34.658 1.00 93.44 96 VAL A CA 1
ATOM 751 C C . VAL A 1 96 ? -32.959 -2.630 35.315 1.00 93.44 96 VAL A C 1
ATOM 753 O O . VAL A 1 96 ? -32.709 -1.614 34.677 1.00 93.44 96 VAL A O 1
ATOM 756 N N . GLU A 1 97 ? -32.551 -2.813 36.567 1.00 91.00 97 GLU A N 1
ATOM 757 C CA . GLU A 1 97 ? -31.757 -1.825 37.300 1.00 91.00 97 GLU A CA 1
ATOM 758 C C . GLU A 1 97 ? -30.256 -2.168 37.277 1.00 91.00 97 GLU A C 1
ATOM 760 O O . GLU A 1 97 ? -29.887 -3.355 37.322 1.00 91.00 97 GLU A O 1
ATOM 765 N N . PRO A 1 98 ? -29.364 -1.160 37.256 1.00 91.56 98 PRO A N 1
ATOM 766 C CA . PRO A 1 98 ? -27.931 -1.375 37.380 1.00 91.56 98 PRO A CA 1
ATOM 767 C C . PRO A 1 98 ? -27.591 -2.056 38.703 1.00 91.56 98 PRO A C 1
ATOM 769 O O . PRO A 1 98 ? -27.899 -1.568 39.789 1.00 91.56 98 PRO A O 1
ATOM 772 N N . SER A 1 99 ? -26.898 -3.189 38.631 1.00 85.94 99 SER A N 1
ATOM 773 C CA . SER A 1 99 ? -26.445 -3.896 39.827 1.00 85.94 99 SER A CA 1
ATOM 774 C C . SER A 1 99 ? -25.074 -4.524 39.629 1.00 85.94 99 SER A C 1
ATOM 776 O O . SER A 1 99 ? -24.676 -4.885 38.517 1.00 85.94 99 SER A O 1
ATOM 778 N N . ILE A 1 100 ? -24.330 -4.634 40.731 1.00 86.50 100 ILE A N 1
ATOM 779 C CA . ILE A 1 100 ? -23.064 -5.364 40.774 1.00 86.50 100 ILE A CA 1
ATOM 780 C C . ILE A 1 100 ? -23.397 -6.861 40.904 1.00 86.50 100 ILE A C 1
ATOM 782 O O . ILE A 1 100 ? -24.098 -7.233 41.851 1.00 86.50 100 ILE A O 1
ATOM 786 N N . PRO A 1 101 ? -22.896 -7.735 40.008 1.00 83.19 101 PRO A N 1
ATOM 787 C CA . PRO A 1 101 ? -23.112 -9.173 40.101 1.00 83.19 101 PRO A CA 1
ATOM 788 C C . PRO A 1 101 ? -22.637 -9.739 41.443 1.00 83.19 101 PRO A C 1
ATOM 790 O O . PRO A 1 101 ? -21.671 -9.257 42.044 1.00 83.19 101 PRO A O 1
ATOM 793 N N . ARG A 1 102 ? -23.303 -10.801 41.910 1.00 76.12 102 ARG A N 1
ATOM 794 C CA . ARG A 1 102 ? -22.989 -11.451 43.189 1.00 76.12 102 ARG A CA 1
ATOM 795 C C . ARG A 1 102 ? -21.522 -11.908 43.210 1.00 76.12 102 ARG A C 1
ATOM 797 O O . ARG A 1 102 ? -21.118 -12.724 42.388 1.00 76.12 102 ARG A O 1
ATOM 804 N N . ARG A 1 103 ? -20.743 -11.407 44.173 1.00 70.38 103 ARG A N 1
ATOM 805 C CA . ARG A 1 103 ? -19.327 -11.764 44.369 1.00 70.38 103 ARG A CA 1
ATOM 806 C C . ARG A 1 103 ? -19.207 -13.005 45.257 1.00 70.38 103 ARG A C 1
ATOM 808 O O . ARG A 1 103 ? -19.910 -13.119 46.260 1.00 70.38 103 ARG A O 1
ATOM 815 N N . CYS A 1 104 ? -18.308 -13.926 44.920 1.00 61.00 104 CYS A N 1
ATOM 816 C CA . CYS A 1 104 ? -17.979 -15.047 45.800 1.00 61.00 104 CYS A CA 1
ATOM 817 C C . CYS A 1 104 ? -17.104 -14.547 46.960 1.00 61.00 104 CYS A C 1
ATOM 819 O O . CYS A 1 104 ? -16.092 -13.883 46.735 1.00 61.00 104 CYS A O 1
ATOM 821 N N . GLY A 1 105 ? -17.475 -14.879 48.202 1.00 65.62 105 GLY A N 1
ATOM 822 C CA . GLY A 1 105 ? -16.715 -14.484 49.399 1.00 65.62 105 GLY A CA 1
ATOM 823 C C . GLY A 1 105 ? -15.343 -15.160 49.520 1.00 65.62 105 GLY A C 1
ATOM 824 O O . GLY A 1 105 ? -14.474 -14.671 50.231 1.00 65.62 105 GLY A O 1
ATOM 825 N N . ARG A 1 106 ? -15.127 -16.263 48.794 1.00 66.56 106 ARG A N 1
ATOM 826 C CA . ARG A 1 106 ? -13.842 -16.962 48.690 1.00 66.56 106 ARG A CA 1
ATOM 827 C C . ARG A 1 106 ? -13.545 -17.219 47.217 1.00 66.56 106 ARG A C 1
ATOM 829 O O . ARG A 1 106 ? -14.240 -18.010 46.586 1.00 66.56 106 ARG A O 1
ATOM 836 N N . GLN A 1 107 ? -12.530 -16.550 46.679 1.00 62.75 107 GLN A N 1
ATOM 837 C CA . GLN A 1 107 ? -12.094 -16.690 45.289 1.00 62.75 107 GLN A CA 1
ATOM 838 C C . GLN A 1 107 ? -10.610 -17.080 45.287 1.00 62.75 107 GLN A C 1
ATOM 840 O O . GLN A 1 107 ? -9.800 -16.414 45.921 1.00 62.75 107 GLN A O 1
ATOM 845 N N . THR A 1 108 ? -10.257 -18.196 44.644 1.00 71.06 108 THR A N 1
ATOM 846 C CA . THR A 1 108 ? -8.891 -18.766 44.667 1.00 71.06 108 THR A CA 1
ATOM 847 C C . THR A 1 108 ? -8.027 -18.354 43.476 1.00 71.06 108 THR A C 1
ATOM 849 O O . THR A 1 108 ? -6.812 -18.489 43.546 1.00 71.06 108 THR A O 1
ATOM 852 N N . GLN A 1 109 ? -8.631 -17.850 42.392 1.00 72.81 109 GLN A N 1
ATOM 853 C CA . GLN A 1 109 ? -7.938 -17.595 41.119 1.00 72.81 109 GLN A CA 1
ATOM 854 C C . GLN A 1 109 ? -7.798 -16.110 40.739 1.00 72.81 109 GLN A C 1
ATOM 856 O O . GLN A 1 109 ? -6.915 -15.765 39.961 1.00 72.81 109 GLN A O 1
ATOM 861 N N . ARG A 1 110 ? -8.676 -15.227 41.229 1.00 64.50 110 ARG A N 1
ATOM 862 C CA . ARG A 1 110 ? -8.677 -13.786 40.912 1.00 64.50 110 ARG A CA 1
ATOM 863 C C . ARG A 1 110 ? -9.222 -13.011 42.104 1.00 64.50 110 ARG A C 1
ATOM 865 O O . ARG A 1 110 ? -10.135 -13.507 42.757 1.00 64.50 110 ARG A O 1
ATOM 872 N N . GLU A 1 111 ? -8.724 -11.812 42.369 1.00 70.38 111 GLU A N 1
ATOM 873 C CA . GLU A 1 111 ? -9.329 -10.935 43.376 1.00 70.38 111 GLU A CA 1
ATOM 874 C C . GLU A 1 111 ? -10.649 -10.337 42.868 1.00 70.38 111 GLU A C 1
ATOM 876 O O . GLU A 1 111 ? -10.858 -10.164 41.663 1.00 70.38 111 GLU A O 1
ATOM 881 N N . ASN A 1 112 ? -11.562 -10.032 43.791 1.00 77.31 112 ASN A N 1
ATOM 882 C CA . ASN A 1 112 ? -12.770 -9.283 43.462 1.00 77.31 112 ASN A CA 1
ATOM 883 C C . ASN A 1 112 ? -12.386 -7.847 43.094 1.00 77.31 112 ASN A C 1
ATOM 885 O O . ASN A 1 112 ? -11.668 -7.194 43.844 1.00 77.31 112 ASN A O 1
ATOM 889 N N . CYS A 1 113 ? -12.906 -7.332 41.978 1.00 79.44 113 CYS A N 1
ATOM 890 C CA . CYS A 1 113 ? -12.686 -5.938 41.608 1.00 79.44 113 CYS A CA 1
ATOM 891 C C . CYS A 1 113 ? -13.367 -5.014 42.640 1.00 79.44 113 CYS A C 1
ATOM 893 O O . CYS A 1 113 ? -14.598 -5.076 42.771 1.00 79.44 113 CYS A O 1
ATOM 895 N N . PRO A 1 114 ? -12.617 -4.176 43.382 1.00 81.81 114 PRO A N 1
ATOM 896 C CA . PRO A 1 114 ? -13.218 -3.214 44.292 1.00 81.81 114 PRO A CA 1
ATOM 897 C C . PRO A 1 114 ? -13.956 -2.161 43.465 1.00 81.81 114 PRO A C 1
ATOM 899 O O . PRO A 1 114 ? -13.420 -1.642 42.486 1.00 81.81 114 PRO A O 1
ATOM 902 N N . ALA A 1 115 ? -15.199 -1.874 43.830 1.00 85.88 115 ALA A N 1
ATOM 903 C CA . ALA A 1 115 ? -16.025 -0.874 43.171 1.00 85.88 115 ALA A CA 1
ATOM 904 C C . ALA A 1 115 ? -17.208 -0.541 44.075 1.00 85.88 115 ALA A C 1
ATOM 906 O O . ALA A 1 115 ? -17.907 -1.466 44.504 1.00 85.88 115 ALA A O 1
ATOM 907 N N . ASP A 1 116 ? -17.401 0.754 44.319 1.00 87.50 116 ASP A N 1
ATOM 908 C CA . ASP A 1 116 ? -18.460 1.291 45.179 1.00 87.50 116 ASP A CA 1
ATOM 909 C C . ASP A 1 116 ? -19.777 1.470 44.416 1.00 87.50 116 ASP A C 1
ATOM 911 O O . ASP A 1 116 ? -20.855 1.386 44.997 1.00 87.50 116 ASP A O 1
ATOM 915 N N . THR A 1 117 ? -19.693 1.659 43.096 1.00 93.56 117 THR A N 1
ATOM 916 C CA . THR A 1 117 ? -20.844 1.807 42.200 1.00 93.56 117 THR A CA 1
ATOM 917 C C . THR A 1 117 ? -20.801 0.775 41.066 1.00 93.56 117 THR A C 1
ATOM 919 O O . THR A 1 117 ? -19.713 0.316 40.683 1.00 93.56 117 THR A O 1
ATOM 922 N N . PRO A 1 118 ? -21.962 0.396 40.490 1.00 93.94 118 PRO A N 1
ATOM 923 C CA . PRO A 1 118 ? -22.005 -0.456 39.303 1.00 93.94 118 PRO A CA 1
ATOM 924 C C . PRO A 1 118 ? -21.200 0.120 38.129 1.00 93.94 118 PRO A C 1
ATOM 926 O O . PRO A 1 118 ? -20.530 -0.632 37.427 1.00 93.94 118 PRO A O 1
ATOM 929 N N . GLU A 1 119 ? -21.190 1.443 37.955 1.00 95.88 119 GLU A N 1
ATOM 930 C CA . GLU A 1 119 ? -20.415 2.116 36.908 1.00 95.88 119 GLU A CA 1
ATOM 931 C C . GLU A 1 119 ? -18.912 1.839 37.032 1.00 95.88 119 GLU A C 1
ATOM 933 O O . GLU A 1 119 ? -18.288 1.352 36.087 1.00 95.88 119 GLU A O 1
ATOM 938 N N . ILE A 1 120 ? -18.333 2.060 38.220 1.00 94.44 120 ILE A N 1
ATOM 939 C CA . ILE A 1 120 ? -16.909 1.790 38.474 1.00 94.44 120 ILE A CA 1
ATOM 940 C C . ILE A 1 120 ? -16.601 0.307 38.238 1.00 94.44 120 ILE A C 1
ATOM 942 O O . ILE A 1 120 ? -15.561 -0.033 37.666 1.00 94.44 120 ILE A O 1
ATOM 946 N N . TYR A 1 121 ? -17.509 -0.579 38.657 1.00 94.75 121 TYR A N 1
ATOM 947 C CA . TYR A 1 121 ? -17.359 -2.019 38.476 1.00 94.75 121 TYR A CA 1
ATOM 948 C C . TYR A 1 121 ? -17.286 -2.397 36.992 1.00 94.75 121 TYR A C 1
ATOM 950 O O . TYR A 1 121 ? -16.309 -3.010 36.556 1.00 94.75 121 TYR A O 1
ATOM 958 N N . TYR A 1 122 ? -18.284 -2.007 36.196 1.00 95.81 122 TYR A N 1
ATOM 959 C CA . TYR A 1 122 ? -18.346 -2.381 34.784 1.00 95.81 122 TYR A CA 1
ATOM 960 C C . TYR A 1 122 ? -17.274 -1.685 33.944 1.00 95.81 122 TYR A C 1
ATOM 962 O O . TYR A 1 122 ? -16.769 -2.289 32.995 1.00 95.81 122 TYR A O 1
ATOM 970 N N . ARG A 1 123 ? -16.830 -0.481 34.324 1.00 96.25 123 ARG A N 1
ATOM 971 C CA . ARG A 1 123 ? -15.685 0.172 33.677 1.00 96.25 123 ARG A CA 1
ATOM 972 C C . ARG A 1 123 ? -14.417 -0.663 33.805 1.00 96.25 123 ARG A C 1
ATOM 974 O O . ARG A 1 123 ? -13.714 -0.876 32.821 1.00 96.25 123 ARG A O 1
ATOM 981 N N . ARG A 1 124 ? -14.138 -1.168 35.010 1.00 94.75 124 ARG A N 1
ATOM 982 C CA . ARG A 1 124 ? -12.932 -1.955 35.314 1.00 94.75 124 ARG A CA 1
ATOM 983 C C . ARG A 1 124 ? -12.989 -3.378 34.766 1.00 94.75 124 ARG A C 1
ATOM 985 O O . ARG A 1 124 ? -11.955 -3.912 34.381 1.00 94.75 124 ARG A O 1
ATOM 992 N N . VAL A 1 125 ? -14.169 -3.997 34.752 1.00 92.62 125 VAL A N 1
ATOM 993 C CA . VAL A 1 125 ? -14.334 -5.409 34.365 1.00 92.62 125 VAL A CA 1
ATOM 994 C C . VAL A 1 125 ? -14.633 -5.584 32.873 1.00 92.62 125 VAL A C 1
ATOM 996 O O . VAL A 1 125 ? -14.268 -6.612 32.311 1.00 92.62 125 VAL A O 1
ATOM 999 N N . ILE A 1 126 ? -15.273 -4.603 32.227 1.00 94.38 126 ILE A N 1
ATOM 1000 C CA . ILE A 1 126 ? -15.725 -4.700 30.829 1.00 94.38 126 ILE A CA 1
ATOM 1001 C C . ILE A 1 126 ? -15.118 -3.590 29.974 1.00 94.38 126 ILE A C 1
ATOM 1003 O O . ILE A 1 126 ? -14.440 -3.894 28.999 1.00 94.38 126 ILE A O 1
ATOM 1007 N N . GLY A 1 127 ? -15.326 -2.321 30.341 1.00 95.31 127 GLY A N 1
ATOM 1008 C CA . GLY A 1 127 ? -14.944 -1.175 29.505 1.00 95.31 127 GLY A CA 1
ATOM 1009 C C . GLY A 1 127 ? -13.453 -1.132 29.165 1.00 95.31 127 GLY A C 1
ATOM 1010 O O . GLY A 1 127 ? -13.082 -1.148 27.993 1.00 95.31 127 GLY A O 1
ATOM 1011 N N . ILE A 1 128 ? -12.604 -1.110 30.194 1.00 96.19 128 ILE A N 1
ATOM 1012 C CA . ILE A 1 128 ? -11.145 -1.063 30.042 1.00 96.19 128 ILE A CA 1
ATOM 1013 C C . ILE A 1 128 ? -10.609 -2.341 29.376 1.00 96.19 128 ILE A C 1
ATOM 1015 O O . ILE A 1 128 ? -9.942 -2.204 28.351 1.00 96.19 128 ILE A O 1
ATOM 1019 N N . PRO A 1 129 ? -10.914 -3.564 29.869 1.00 96.25 129 PRO A N 1
ATOM 1020 C CA . PRO A 1 129 ? -10.374 -4.782 29.267 1.00 96.25 129 PRO A CA 1
ATOM 1021 C C . PRO A 1 129 ? -10.758 -4.947 27.798 1.00 96.25 129 PRO A C 1
ATOM 1023 O O . PRO A 1 129 ? -9.906 -5.269 26.981 1.00 96.25 129 PRO A O 1
ATOM 1026 N N . TYR A 1 130 ? -12.013 -4.662 27.437 1.00 95.81 130 TYR A N 1
ATOM 1027 C CA . TYR A 1 130 ? -12.457 -4.782 26.052 1.00 95.81 130 TYR A CA 1
ATOM 1028 C C . TYR A 1 130 ? -11.733 -3.800 25.125 1.00 95.81 130 TYR A C 1
ATOM 1030 O O . TYR A 1 130 ? -11.319 -4.171 24.029 1.00 95.81 130 TYR A O 1
ATOM 1038 N N . LEU A 1 131 ? -11.551 -2.547 25.552 1.00 96.31 131 LEU A N 1
ATOM 1039 C CA . LEU A 1 131 ? -10.831 -1.556 24.755 1.00 96.31 131 LEU A CA 1
ATOM 1040 C C . LEU A 1 131 ? -9.344 -1.912 24.602 1.00 96.31 131 LEU A C 1
ATOM 1042 O O . LEU A 1 131 ? -8.798 -1.770 23.506 1.00 96.31 131 LEU A O 1
ATOM 1046 N N . ASP A 1 132 ? -8.716 -2.415 25.667 1.00 96.75 132 ASP A N 1
ATOM 1047 C CA . ASP A 1 132 ? -7.331 -2.895 25.640 1.00 96.75 132 ASP A CA 1
ATOM 1048 C C . ASP A 1 132 ? -7.178 -4.100 24.690 1.00 96.75 132 ASP A C 1
ATOM 1050 O O . ASP A 1 132 ? -6.247 -4.135 23.881 1.00 96.75 132 ASP A O 1
ATOM 1054 N N . ASP A 1 133 ? -8.134 -5.035 24.695 1.00 95.69 133 ASP A N 1
ATOM 1055 C CA . ASP A 1 133 ? -8.164 -6.176 23.773 1.00 95.69 133 ASP A CA 1
ATOM 1056 C C . ASP A 1 133 ? -8.330 -5.732 22.310 1.00 95.69 133 ASP A C 1
ATOM 1058 O O . ASP A 1 133 ? -7.646 -6.243 21.418 1.00 95.69 133 ASP A O 1
ATOM 1062 N N . VAL A 1 134 ? -9.198 -4.750 22.038 1.00 93.12 134 VAL A N 1
ATOM 1063 C CA . VAL A 1 134 ? -9.379 -4.187 20.689 1.00 93.12 134 VAL A CA 1
ATOM 1064 C C . VAL A 1 134 ? -8.099 -3.501 20.206 1.00 93.12 134 VAL A C 1
ATOM 1066 O O . VAL A 1 134 ? -7.674 -3.735 19.072 1.00 93.12 134 VAL A O 1
ATOM 1069 N N . LEU A 1 135 ? -7.459 -2.687 21.049 1.00 94.00 135 LEU A N 1
ATOM 1070 C CA . LEU A 1 135 ? -6.191 -2.024 20.727 1.00 94.00 135 LEU A CA 1
ATOM 1071 C C . LEU A 1 135 ? -5.076 -3.039 20.452 1.00 94.00 135 LEU A C 1
ATOM 1073 O O . LEU A 1 135 ? -4.380 -2.930 19.440 1.00 94.00 135 LEU A O 1
ATOM 1077 N N . SER A 1 136 ? -4.954 -4.063 21.297 1.00 93.56 136 SER A N 1
ATOM 1078 C CA . SER A 1 136 ? -4.005 -5.164 21.111 1.00 93.56 136 SER A CA 1
ATOM 1079 C C . SER A 1 136 ? -4.263 -5.919 19.802 1.00 93.56 136 SER A C 1
ATOM 1081 O O . SER A 1 136 ? -3.345 -6.155 19.012 1.00 93.56 136 SER A O 1
ATOM 1083 N N . GLY A 1 137 ? -5.531 -6.214 19.498 1.00 90.75 137 GLY A N 1
ATOM 1084 C CA . GLY A 1 137 ? -5.937 -6.835 18.240 1.00 90.75 137 GLY A CA 1
ATOM 1085 C C . GLY A 1 137 ? -5.589 -5.990 17.011 1.00 90.75 137 GLY A C 1
ATOM 1086 O O . GLY A 1 137 ? -5.141 -6.538 16.002 1.00 90.75 137 GLY A O 1
ATOM 1087 N N . MET A 1 138 ? -5.747 -4.666 17.091 1.00 88.69 138 MET A N 1
ATOM 1088 C CA . MET A 1 138 ? -5.346 -3.733 16.032 1.00 88.69 138 MET A CA 1
ATOM 1089 C C . MET A 1 138 ? -3.823 -3.711 15.840 1.00 88.69 138 MET A C 1
ATOM 1091 O O . MET A 1 138 ? -3.354 -3.727 14.704 1.00 88.69 138 MET A O 1
ATOM 1095 N N . GLU A 1 139 ? -3.040 -3.717 16.921 1.00 89.00 139 GLU A N 1
ATOM 1096 C CA . GLU A 1 139 ? -1.574 -3.758 16.844 1.00 89.00 139 GLU A CA 1
ATOM 1097 C C . GLU A 1 139 ? -1.075 -5.062 16.212 1.00 89.00 139 GLU A C 1
ATOM 1099 O O . GLU A 1 139 ? -0.274 -5.042 15.276 1.00 89.00 139 GLU A O 1
ATOM 1104 N N . ALA A 1 140 ? -1.598 -6.201 16.673 1.00 86.25 140 ALA A N 1
ATOM 1105 C CA . ALA A 1 140 ? -1.214 -7.512 16.168 1.00 86.25 140 ALA A CA 1
ATOM 1106 C C . ALA A 1 140 ? -1.559 -7.678 14.678 1.00 86.25 140 ALA A C 1
ATOM 1108 O O . ALA A 1 140 ? -0.753 -8.201 13.905 1.00 86.25 140 ALA A O 1
ATOM 1109 N N . ARG A 1 141 ? -2.742 -7.209 14.256 1.00 82.75 141 ARG A N 1
ATOM 1110 C CA . ARG A 1 141 ? -3.230 -7.348 12.871 1.00 82.75 141 ARG A CA 1
ATOM 1111 C C . ARG A 1 141 ? -2.595 -6.371 11.888 1.00 82.75 141 ARG A C 1
ATOM 1113 O O . ARG A 1 141 ? -2.518 -6.701 10.710 1.00 82.75 141 ARG A O 1
ATOM 1120 N N . PHE A 1 142 ? -2.159 -5.199 12.348 1.00 81.31 142 PHE A N 1
ATOM 1121 C CA . PHE A 1 142 ? -1.603 -4.141 11.497 1.00 81.31 142 PHE A CA 1
ATOM 1122 C C . PHE A 1 142 ? -0.177 -3.747 11.908 1.00 81.31 142 PHE A C 1
ATOM 1124 O O . PHE A 1 142 ? 0.203 -2.573 11.909 1.00 81.31 142 PHE A O 1
ATOM 1131 N N . SER A 1 143 ? 0.623 -4.749 12.266 1.00 76.25 143 SER A N 1
ATOM 1132 C CA . SER A 1 143 ? 2.036 -4.592 12.599 1.00 76.25 143 SER A CA 1
ATOM 1133 C C . SER A 1 143 ? 2.880 -4.085 11.413 1.00 76.25 143 SER A C 1
ATOM 1135 O O . SER A 1 143 ? 2.467 -4.065 10.248 1.00 76.25 143 SER A O 1
ATOM 1137 N N . ARG A 1 144 ? 4.137 -3.713 11.680 1.00 67.12 144 ARG A N 1
ATOM 1138 C CA . ARG A 1 144 ? 5.083 -3.274 10.636 1.00 67.12 144 ARG A CA 1
ATOM 1139 C C . ARG A 1 144 ? 5.210 -4.261 9.471 1.00 67.12 144 ARG A C 1
ATOM 1141 O O . ARG A 1 144 ? 5.238 -3.832 8.322 1.00 67.12 144 ARG A O 1
ATOM 1148 N N . LEU A 1 145 ? 5.226 -5.562 9.759 1.00 60.97 145 LEU A N 1
ATOM 1149 C CA . LEU A 1 145 ? 5.314 -6.615 8.742 1.00 60.97 145 LEU A CA 1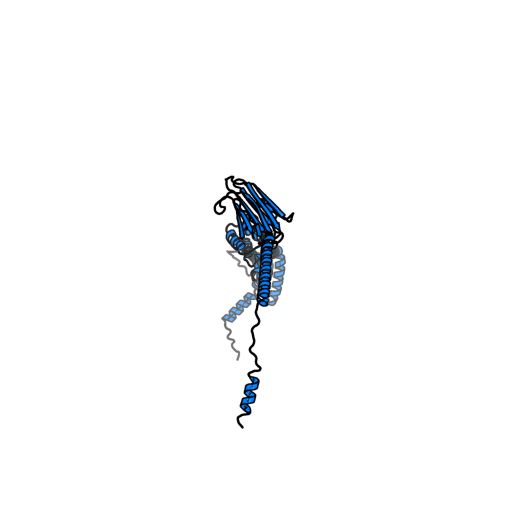
ATOM 1150 C C . LEU A 1 145 ? 4.116 -6.586 7.783 1.00 60.97 145 LEU A C 1
ATOM 1152 O O . LEU A 1 145 ? 4.297 -6.719 6.573 1.00 60.97 145 LEU A O 1
ATOM 1156 N N . THR A 1 146 ? 2.908 -6.333 8.295 1.00 68.06 146 THR A N 1
ATOM 1157 C CA . THR A 1 146 ? 1.712 -6.184 7.452 1.00 68.06 146 THR A CA 1
ATOM 1158 C C . THR A 1 146 ? 1.730 -4.904 6.620 1.00 68.06 146 THR A C 1
ATOM 1160 O O . THR A 1 146 ? 1.297 -4.942 5.471 1.00 68.06 146 THR A O 1
ATOM 1163 N N . SER A 1 147 ? 2.320 -3.811 7.121 1.00 67.62 147 SER A N 1
ATOM 1164 C CA . SER A 1 147 ? 2.543 -2.589 6.328 1.00 67.62 147 SER A CA 1
ATOM 1165 C C . SER A 1 147 ? 3.403 -2.875 5.100 1.00 67.62 147 SER A C 1
ATOM 1167 O O . SER A 1 147 ? 3.031 -2.547 3.975 1.00 67.62 147 SER A O 1
ATOM 1169 N N . THR A 1 148 ? 4.538 -3.546 5.308 1.00 67.38 148 THR A N 1
ATOM 1170 C CA . THR A 1 148 ? 5.466 -3.907 4.233 1.00 67.38 148 THR A CA 1
ATOM 1171 C C . THR A 1 148 ? 4.820 -4.876 3.243 1.00 67.38 148 THR A C 1
ATOM 1173 O O . THR A 1 148 ? 4.952 -4.692 2.037 1.00 67.38 148 THR A O 1
ATOM 1176 N N . ALA A 1 149 ? 4.073 -5.876 3.720 1.00 67.81 149 ALA A N 1
ATOM 1177 C CA . ALA A 1 149 ? 3.364 -6.815 2.849 1.00 67.81 149 ALA A CA 1
ATOM 1178 C C . ALA A 1 149 ? 2.274 -6.131 2.002 1.00 67.81 149 ALA A C 1
ATOM 1180 O O . ALA A 1 149 ? 2.135 -6.429 0.819 1.00 67.81 149 ALA A O 1
ATOM 1181 N N . ILE A 1 150 ? 1.534 -5.173 2.569 1.00 70.00 150 ILE A N 1
ATOM 1182 C CA . ILE A 1 150 ? 0.513 -4.410 1.835 1.00 70.00 150 ILE A CA 1
ATOM 1183 C C . ILE A 1 150 ? 1.154 -3.442 0.845 1.00 70.00 150 ILE A C 1
ATOM 1185 O O . ILE A 1 150 ? 0.684 -3.319 -0.282 1.00 70.00 150 ILE A O 1
ATOM 1189 N N . GLN A 1 151 ? 2.251 -2.782 1.214 1.00 70.38 151 GLN A N 1
ATOM 1190 C CA . GLN A 1 151 ? 3.002 -1.958 0.271 1.00 70.38 151 GLN A CA 1
ATOM 1191 C C . GLN A 1 151 ? 3.570 -2.795 -0.886 1.00 70.38 151 GLN A C 1
ATOM 1193 O O . GLN A 1 151 ? 3.620 -2.301 -2.009 1.00 70.38 151 GLN A O 1
ATOM 1198 N N . ALA A 1 152 ? 3.891 -4.075 -0.665 1.00 69.94 152 ALA A N 1
ATOM 1199 C CA . ALA A 1 152 ? 4.314 -4.978 -1.734 1.00 69.94 152 ALA A CA 1
ATOM 1200 C C . ALA A 1 152 ? 3.197 -5.253 -2.757 1.00 69.94 152 ALA A C 1
ATOM 1202 O O . ALA A 1 152 ? 3.495 -5.570 -3.905 1.00 69.94 152 ALA A O 1
ATOM 1203 N N . LEU A 1 153 ? 1.917 -5.054 -2.410 1.00 70.25 153 LEU A N 1
ATOM 1204 C CA . LEU A 1 153 ? 0.825 -5.118 -3.390 1.00 70.25 153 LEU A CA 1
ATOM 1205 C C . LEU A 1 153 ? 0.962 -4.042 -4.474 1.00 70.25 153 LEU A C 1
ATOM 1207 O O . LEU A 1 153 ? 0.499 -4.262 -5.588 1.00 70.25 153 LEU A O 1
ATOM 1211 N N . LYS A 1 154 ? 1.648 -2.920 -4.207 1.00 69.31 154 LYS A N 1
ATOM 1212 C CA . LYS A 1 154 ? 1.944 -1.907 -5.236 1.00 69.31 154 LYS A CA 1
ATOM 1213 C C . LYS A 1 154 ? 2.836 -2.437 -6.362 1.00 69.31 154 LYS A C 1
ATOM 1215 O O . LYS A 1 154 ? 2.867 -1.843 -7.432 1.00 69.31 154 LYS A O 1
ATOM 1220 N N . LEU A 1 155 ? 3.538 -3.548 -6.137 1.00 69.56 155 LEU A N 1
ATOM 1221 C CA . LEU A 1 155 ? 4.381 -4.202 -7.140 1.00 69.56 155 LEU A CA 1
ATOM 1222 C C . LEU A 1 155 ? 3.569 -5.043 -8.134 1.00 69.56 155 LEU A C 1
ATOM 1224 O O . LEU A 1 155 ? 4.104 -5.474 -9.153 1.00 69.56 155 LEU A O 1
ATOM 1228 N N . VAL A 1 156 ? 2.285 -5.292 -7.861 1.00 69.81 156 VAL A N 1
ATOM 1229 C CA . VAL A 1 156 ? 1.411 -5.985 -8.811 1.00 69.81 156 VAL A CA 1
ATOM 1230 C C . VAL A 1 156 ? 1.223 -5.084 -10.044 1.00 69.81 156 VAL A C 1
ATOM 1232 O O . VAL A 1 156 ? 0.950 -3.891 -9.879 1.00 69.81 156 VAL A O 1
ATOM 1235 N N . PRO A 1 157 ? 1.309 -5.622 -11.280 1.00 65.50 157 PRO A N 1
ATOM 1236 C CA . PRO A 1 157 ? 1.309 -4.822 -12.513 1.00 65.50 157 PRO A CA 1
ATOM 1237 C C . PRO A 1 157 ? 0.151 -3.826 -12.652 1.00 65.50 157 PRO A C 1
ATOM 1239 O O . PRO A 1 157 ? 0.325 -2.745 -13.205 1.00 65.50 157 PRO A O 1
ATOM 1242 N N . ALA A 1 158 ? -1.023 -4.165 -12.112 1.00 65.06 158 ALA A N 1
ATOM 1243 C CA . ALA A 1 158 ? -2.198 -3.295 -12.116 1.00 65.06 158 ALA A CA 1
ATOM 1244 C C . ALA A 1 158 ? -2.036 -2.012 -11.274 1.00 65.06 158 ALA A C 1
ATOM 1246 O O . ALA A 1 158 ? -2.773 -1.055 -11.487 1.00 65.06 158 ALA A O 1
ATOM 1247 N N . PHE A 1 159 ? -1.101 -1.982 -10.320 1.00 65.25 159 PHE A N 1
ATOM 1248 C CA . PHE A 1 159 ? -0.912 -0.872 -9.377 1.00 65.25 159 PHE A CA 1
ATOM 1249 C C . PHE A 1 159 ? 0.433 -0.161 -9.548 1.00 65.25 159 PHE A C 1
ATOM 1251 O O . PHE A 1 159 ? 0.549 1.013 -9.190 1.00 65.25 159 PHE A O 1
ATOM 1258 N N . VAL A 1 160 ? 1.421 -0.833 -10.148 1.00 66.31 160 VAL A N 1
ATOM 1259 C CA . VAL A 1 160 ? 2.788 -0.315 -10.300 1.00 66.31 160 VAL A CA 1
ATOM 1260 C C . VAL A 1 160 ? 2.838 0.978 -11.125 1.00 66.31 160 VAL A C 1
ATOM 1262 O O . VAL A 1 160 ? 3.624 1.866 -10.823 1.00 66.31 160 VAL A O 1
ATOM 1265 N N . GLN A 1 161 ? 1.927 1.140 -12.095 1.00 62.28 161 GLN A N 1
ATOM 1266 C CA . GLN A 1 161 ? 1.820 2.344 -12.936 1.00 62.28 161 GLN A CA 1
ATOM 1267 C C . GLN A 1 161 ? 1.455 3.613 -12.147 1.00 62.28 161 GLN A C 1
ATOM 1269 O O . GLN A 1 161 ? 1.707 4.719 -12.611 1.00 62.28 161 GLN A O 1
ATOM 1274 N N . SER A 1 162 ? 0.844 3.455 -10.970 1.00 64.81 162 SER A N 1
ATOM 1275 C CA . SER A 1 162 ? 0.396 4.558 -10.109 1.00 64.81 162 SER A CA 1
ATOM 1276 C C . SER A 1 162 ? 1.307 4.808 -8.901 1.00 64.81 162 SER A C 1
ATOM 1278 O O . SER A 1 162 ? 1.065 5.739 -8.136 1.00 64.81 162 SER A O 1
ATOM 1280 N N . ALA A 1 163 ? 2.331 3.972 -8.707 1.00 63.09 163 ALA A N 1
ATOM 1281 C CA . ALA A 1 163 ? 3.253 4.059 -7.580 1.00 63.09 163 ALA A CA 1
ATOM 1282 C C . ALA A 1 163 ? 4.463 4.940 -7.924 1.00 63.09 163 ALA A C 1
ATOM 1284 O O . ALA A 1 163 ? 4.986 4.883 -9.038 1.00 63.09 163 ALA A O 1
ATOM 1285 N N . THR A 1 164 ? 4.947 5.733 -6.965 1.00 65.00 164 THR A N 1
ATOM 1286 C CA . THR A 1 164 ? 6.180 6.516 -7.155 1.00 65.00 164 THR A CA 1
ATOM 1287 C C . THR A 1 164 ? 7.418 5.694 -6.797 1.00 65.00 164 THR A C 1
ATOM 1289 O O . THR A 1 164 ? 7.347 4.757 -6.000 1.00 65.00 164 THR A O 1
ATOM 1292 N N . PHE A 1 165 ? 8.582 6.058 -7.349 1.00 63.09 165 PHE A N 1
ATOM 1293 C CA . PHE A 1 165 ? 9.839 5.356 -7.062 1.00 63.09 165 PHE A CA 1
ATOM 1294 C C . PHE A 1 165 ? 10.177 5.346 -5.562 1.00 63.09 165 PHE A C 1
ATOM 1296 O O . PHE A 1 165 ? 10.578 4.314 -5.028 1.00 63.09 165 PHE A O 1
ATOM 1303 N N . ASP A 1 166 ? 9.944 6.454 -4.855 1.00 62.25 166 ASP A N 1
ATOM 1304 C CA . ASP A 1 166 ? 10.167 6.540 -3.408 1.00 62.25 166 ASP A CA 1
ATOM 1305 C C . ASP A 1 166 ? 9.299 5.578 -2.593 1.00 62.25 166 ASP A C 1
ATOM 1307 O O . ASP A 1 166 ? 9.725 5.104 -1.542 1.00 62.25 166 ASP A O 1
ATOM 1311 N N . GLU A 1 167 ? 8.103 5.249 -3.077 1.00 62.25 167 GLU A N 1
ATOM 1312 C CA . GLU A 1 167 ? 7.210 4.303 -2.409 1.00 62.25 167 GLU A CA 1
ATOM 1313 C C . GLU A 1 167 ? 7.640 2.842 -2.596 1.00 62.25 167 GLU A C 1
ATOM 1315 O O . GLU A 1 167 ? 7.245 1.990 -1.800 1.00 62.25 167 GLU A O 1
ATOM 1320 N N . ILE A 1 168 ? 8.438 2.543 -3.628 1.00 65.81 168 ILE A N 1
ATOM 1321 C CA . ILE A 1 168 ? 8.878 1.180 -3.966 1.00 65.81 168 ILE A CA 1
ATOM 1322 C C . ILE A 1 168 ? 10.375 0.942 -3.721 1.00 65.81 168 ILE A C 1
ATOM 1324 O O . ILE A 1 168 ? 10.795 -0.214 -3.634 1.00 65.81 168 ILE A O 1
ATOM 1328 N N . LYS A 1 169 ? 11.182 2.000 -3.538 1.00 64.44 169 LYS A N 1
ATOM 1329 C CA . LYS A 1 169 ? 12.639 1.897 -3.326 1.00 64.44 169 LYS A CA 1
ATOM 1330 C C . LYS A 1 169 ? 13.002 1.029 -2.124 1.00 64.44 169 LYS A C 1
ATOM 1332 O O . LYS A 1 169 ? 13.966 0.281 -2.188 1.00 64.44 169 LYS A O 1
ATOM 1337 N N . HIS A 1 170 ? 12.192 1.060 -1.065 1.00 62.94 170 HIS A N 1
ATOM 1338 C CA . HIS A 1 170 ? 12.448 0.324 0.176 1.00 62.94 170 HIS A CA 1
ATOM 1339 C C . HIS A 1 170 ? 12.416 -1.200 0.013 1.00 62.94 170 HIS A C 1
ATOM 1341 O O . HIS A 1 170 ? 12.915 -1.919 0.874 1.00 62.94 170 HIS A O 1
ATOM 1347 N N . PHE A 1 171 ? 11.849 -1.707 -1.083 1.00 61.00 171 PHE A N 1
ATOM 1348 C CA . PHE A 1 171 ? 11.876 -3.131 -1.389 1.00 61.00 171 PHE A CA 1
ATOM 1349 C C . PHE A 1 171 ? 13.081 -3.568 -2.234 1.00 61.00 171 PHE A C 1
ATOM 1351 O O . PHE A 1 171 ? 13.317 -4.766 -2.381 1.00 61.00 171 PHE A O 1
ATOM 1358 N N . LYS A 1 172 ? 13.842 -2.613 -2.785 1.00 53.69 172 LYS A N 1
ATOM 1359 C CA . LYS A 1 172 ? 15.057 -2.863 -3.573 1.00 53.69 172 LYS A CA 1
ATOM 1360 C C . LYS A 1 172 ? 16.202 -3.391 -2.705 1.00 53.69 172 LYS A C 1
ATOM 1362 O O . LYS A 1 172 ? 16.977 -4.219 -3.171 1.00 53.69 172 LYS A O 1
ATOM 1367 N N . ASP A 1 173 ? 16.262 -2.945 -1.453 1.00 52.19 173 ASP A N 1
ATOM 1368 C CA . ASP A 1 173 ? 17.357 -3.234 -0.519 1.00 52.19 173 ASP A CA 1
ATOM 1369 C C . ASP A 1 173 ? 17.187 -4.574 0.234 1.00 52.19 173 ASP A C 1
ATOM 1371 O O . ASP A 1 173 ? 18.053 -4.963 1.015 1.00 52.19 173 ASP A O 1
ATOM 1375 N N . ASP A 1 174 ? 16.085 -5.304 0.006 1.00 53.12 174 ASP A N 1
ATOM 1376 C CA . ASP A 1 174 ? 15.839 -6.629 0.590 1.00 53.12 174 ASP A CA 1
ATOM 1377 C C . ASP A 1 174 ? 16.395 -7.733 -0.346 1.00 53.12 174 ASP A C 1
ATOM 1379 O O . ASP A 1 174 ? 15.896 -7.900 -1.468 1.00 53.12 174 ASP A O 1
ATOM 1383 N N . PRO A 1 175 ? 17.414 -8.508 0.076 1.00 45.53 175 PRO A N 1
ATOM 1384 C CA . PRO A 1 175 ? 18.144 -9.448 -0.782 1.00 45.53 175 PRO A CA 1
ATOM 1385 C C . PRO A 1 175 ? 17.314 -10.655 -1.255 1.00 45.53 175 PRO A C 1
ATOM 1387 O O . PRO A 1 175 ? 17.695 -11.305 -2.226 1.00 45.53 175 PRO A O 1
ATOM 1390 N N . TYR A 1 176 ? 16.170 -10.946 -0.622 1.00 45.59 176 TYR A N 1
ATOM 1391 C CA . TYR A 1 176 ? 15.282 -12.048 -1.025 1.00 45.59 176 TYR A CA 1
ATOM 1392 C C . TYR A 1 176 ? 14.071 -11.574 -1.846 1.00 45.59 176 TYR A C 1
ATOM 1394 O O . TYR A 1 176 ? 13.478 -12.361 -2.583 1.00 45.59 176 TYR A O 1
ATOM 1402 N N . LYS A 1 177 ? 13.707 -10.285 -1.764 1.00 48.81 177 LYS A N 1
ATOM 1403 C CA . LYS A 1 177 ? 12.593 -9.689 -2.535 1.00 48.81 177 LYS A CA 1
ATOM 1404 C C . LYS A 1 177 ? 13.041 -8.973 -3.802 1.00 48.81 177 LYS A C 1
ATOM 1406 O O . LYS A 1 177 ? 12.237 -8.810 -4.721 1.00 48.81 177 LYS A O 1
ATOM 1411 N N . SER A 1 178 ? 14.317 -8.610 -3.878 1.00 47.97 178 SER A N 1
ATOM 1412 C CA . SER A 1 178 ? 14.944 -8.055 -5.074 1.00 47.97 178 SER A CA 1
ATOM 1413 C C . SER A 1 178 ? 14.749 -8.979 -6.278 1.00 47.97 178 SER A C 1
ATOM 1415 O O . SER A 1 178 ? 14.348 -8.492 -7.316 1.00 47.97 178 SER A O 1
ATOM 1417 N N . GLN A 1 179 ? 14.841 -10.307 -6.181 1.00 42.12 179 GLN A N 1
ATOM 1418 C CA . GLN A 1 179 ? 14.609 -11.154 -7.367 1.00 42.12 179 GLN A CA 1
ATOM 1419 C C . GLN A 1 179 ? 13.185 -11.046 -7.945 1.00 42.12 179 GLN A C 1
ATOM 1421 O O . GLN A 1 179 ? 13.032 -10.876 -9.151 1.00 42.12 179 GLN A O 1
ATOM 1426 N N . ILE A 1 180 ? 12.138 -11.066 -7.112 1.00 42.19 180 ILE A N 1
ATOM 1427 C CA . ILE A 1 180 ? 10.744 -10.940 -7.583 1.00 42.19 180 ILE A CA 1
ATOM 1428 C C . ILE A 1 180 ? 10.484 -9.528 -8.120 1.00 42.19 180 ILE A C 1
ATOM 1430 O O . ILE A 1 180 ? 9.855 -9.363 -9.159 1.00 42.19 180 ILE A O 1
ATOM 1434 N N . ILE A 1 181 ? 11.010 -8.503 -7.456 1.00 45.78 181 ILE A N 1
ATOM 1435 C CA . ILE A 1 181 ? 10.830 -7.102 -7.853 1.00 45.78 181 ILE A CA 1
ATOM 1436 C C . ILE A 1 181 ? 11.605 -6.772 -9.116 1.00 45.78 181 ILE A C 1
ATOM 1438 O O . ILE A 1 181 ? 11.074 -6.092 -9.983 1.00 45.78 181 ILE A O 1
ATOM 1442 N N . TYR A 1 182 ? 12.818 -7.296 -9.259 1.00 45.78 182 TYR A N 1
ATOM 1443 C CA . TYR A 1 182 ? 13.598 -7.186 -10.482 1.00 45.78 182 TYR A CA 1
ATOM 1444 C C . TYR A 1 182 ? 12.890 -7.910 -11.627 1.00 45.78 182 TYR A C 1
ATOM 1446 O O . TYR A 1 182 ? 12.801 -7.350 -12.709 1.00 45.78 182 TYR A O 1
ATOM 1454 N N . ILE A 1 183 ? 12.304 -9.093 -11.406 1.00 42.94 183 ILE A N 1
ATOM 1455 C CA . ILE A 1 183 ? 11.514 -9.786 -12.436 1.00 42.94 183 ILE A CA 1
ATOM 1456 C C . ILE A 1 183 ? 10.271 -8.961 -12.823 1.00 42.94 183 ILE A C 1
ATOM 1458 O O . ILE A 1 183 ? 10.029 -8.757 -14.008 1.00 42.94 183 ILE A O 1
ATOM 1462 N N . TYR A 1 184 ? 9.512 -8.417 -11.867 1.00 39.75 184 TYR A N 1
ATOM 1463 C CA . TYR A 1 184 ? 8.286 -7.660 -12.166 1.00 39.75 184 TYR A CA 1
ATOM 1464 C C . TYR A 1 184 ? 8.537 -6.242 -12.723 1.00 39.75 184 TYR A C 1
ATOM 1466 O O . TYR A 1 184 ? 7.842 -5.844 -13.659 1.00 39.75 184 TYR A O 1
ATOM 1474 N N . LEU A 1 185 ? 9.550 -5.512 -12.237 1.00 47.00 185 LEU A N 1
ATOM 1475 C CA . LEU A 1 185 ? 9.988 -4.224 -12.804 1.00 47.00 185 LEU A CA 1
ATOM 1476 C C . LEU A 1 185 ? 10.632 -4.392 -14.193 1.00 47.00 185 LEU A C 1
ATOM 1478 O O . LEU A 1 185 ? 10.518 -3.488 -15.019 1.00 47.00 185 LEU A O 1
ATOM 1482 N N . ASN A 1 186 ? 11.247 -5.547 -14.482 1.00 44.78 186 ASN A N 1
ATOM 1483 C CA . ASN A 1 186 ? 11.756 -5.877 -15.820 1.00 44.78 186 ASN A CA 1
ATOM 1484 C C . ASN A 1 186 ? 10.644 -6.269 -16.810 1.00 44.78 186 ASN A C 1
ATOM 1486 O O . ASN A 1 186 ? 10.805 -6.046 -18.010 1.00 44.78 186 ASN A O 1
ATOM 1490 N N . ILE A 1 187 ? 9.526 -6.846 -16.344 1.00 40.84 187 ILE A N 1
ATOM 1491 C CA . ILE A 1 187 ? 8.429 -7.302 -17.220 1.00 40.84 187 ILE A CA 1
ATOM 1492 C C . ILE A 1 187 ? 7.422 -6.174 -17.521 1.00 40.84 187 ILE A C 1
ATOM 1494 O O . ILE A 1 187 ? 6.948 -6.077 -18.653 1.00 40.84 187 ILE A O 1
ATOM 1498 N N . PHE A 1 188 ? 7.116 -5.287 -16.565 1.00 39.53 188 PHE A N 1
ATOM 1499 C CA . PHE A 1 188 ? 6.094 -4.241 -16.732 1.00 39.53 188 PHE A CA 1
ATOM 1500 C C . PHE A 1 188 ? 6.658 -2.826 -16.538 1.00 39.53 188 PHE A C 1
ATOM 1502 O O . PHE A 1 188 ? 6.482 -2.213 -15.492 1.00 39.53 188 PHE A O 1
ATOM 1509 N N . TYR A 1 189 ? 7.320 -2.323 -17.587 1.00 44.53 189 TYR A N 1
ATOM 1510 C CA . TYR A 1 189 ? 7.434 -0.908 -17.977 1.00 44.53 189 TYR A CA 1
ATOM 1511 C C . TYR A 1 189 ? 6.945 0.122 -16.934 1.00 44.53 189 TYR A C 1
ATOM 1513 O O . TYR A 1 189 ? 5.822 0.616 -17.026 1.00 44.53 189 TYR A O 1
ATOM 1521 N N . ILE A 1 190 ? 7.821 0.541 -16.020 1.00 37.50 190 ILE A N 1
ATOM 1522 C CA . ILE A 1 190 ? 7.787 1.925 -15.537 1.00 37.50 190 ILE A CA 1
ATOM 1523 C C . ILE A 1 190 ? 8.869 2.661 -16.330 1.00 37.50 190 ILE A C 1
ATOM 1525 O O . ILE A 1 190 ? 10.055 2.474 -16.054 1.00 37.50 190 ILE A O 1
ATOM 1529 N N . PRO A 1 191 ? 8.512 3.456 -17.353 1.00 41.38 191 PRO A N 1
ATOM 1530 C CA . PRO A 1 191 ? 9.434 4.455 -17.854 1.00 41.38 191 PRO A CA 1
ATOM 1531 C C . PRO A 1 191 ? 9.620 5.459 -16.718 1.00 41.38 191 PRO A C 1
ATOM 1533 O O . PRO A 1 191 ? 8.686 6.180 -16.382 1.00 41.38 191 PRO A O 1
ATOM 1536 N N . VAL A 1 192 ? 10.793 5.457 -16.083 1.00 39.34 192 VAL A N 1
ATOM 1537 C CA . VAL A 1 192 ? 11.195 6.545 -15.186 1.00 39.34 192 VAL A CA 1
ATOM 1538 C C . VAL A 1 192 ? 11.132 7.821 -16.032 1.00 39.34 192 VAL A C 1
ATOM 1540 O O . VAL A 1 192 ? 11.882 7.905 -17.010 1.00 39.34 192 VAL A O 1
ATOM 1543 N N . PRO A 1 193 ? 10.217 8.769 -15.757 1.00 39.62 193 PRO A N 1
ATOM 1544 C CA . PRO A 1 193 ? 10.123 9.976 -16.556 1.00 39.62 193 PRO A CA 1
ATOM 1545 C C . PRO A 1 193 ? 11.368 10.816 -16.283 1.00 39.62 193 PRO A C 1
ATOM 1547 O O . PRO A 1 193 ? 11.611 11.225 -15.151 1.00 39.62 193 PRO A O 1
ATOM 1550 N N . ASP A 1 194 ? 12.167 11.003 -17.328 1.00 39.88 194 ASP A N 1
ATOM 1551 C CA . ASP A 1 194 ? 13.068 12.135 -17.561 1.00 39.88 194 ASP A CA 1
ATOM 1552 C C . ASP A 1 194 ? 14.166 12.476 -16.530 1.00 39.88 194 ASP A C 1
ATOM 1554 O O . ASP A 1 194 ? 14.925 13.410 -16.764 1.00 39.88 194 ASP A O 1
ATOM 1558 N N . ALA A 1 195 ? 14.373 11.698 -15.467 1.00 42.53 195 ALA A N 1
ATOM 1559 C CA . ALA A 1 195 ? 15.504 11.892 -14.555 1.00 42.53 195 ALA A CA 1
ATOM 1560 C C . ALA A 1 195 ? 16.767 11.145 -15.029 1.00 42.53 195 ALA A C 1
ATOM 1562 O O . ALA A 1 195 ? 17.222 10.188 -14.401 1.00 42.53 195 ALA A O 1
ATOM 1563 N N . ILE A 1 196 ? 17.352 11.591 -16.143 1.00 46.31 196 ILE A N 1
ATOM 1564 C CA . ILE A 1 196 ? 18.809 11.502 -16.319 1.00 46.31 196 ILE A CA 1
ATOM 1565 C C . ILE A 1 196 ? 19.344 12.824 -15.774 1.00 46.31 196 ILE A C 1
ATOM 1567 O O . ILE A 1 196 ? 19.620 13.737 -16.542 1.00 46.31 196 ILE A O 1
ATOM 1571 N N . ASP A 1 197 ? 19.375 12.973 -14.449 1.00 38.31 197 ASP A N 1
ATOM 1572 C CA . ASP A 1 197 ? 19.820 14.216 -13.821 1.00 38.31 197 ASP A CA 1
ATOM 1573 C C . ASP A 1 197 ? 21.082 13.975 -12.981 1.00 38.31 197 ASP A C 1
ATOM 1575 O O . ASP A 1 197 ? 21.148 13.046 -12.173 1.00 38.31 197 ASP A O 1
ATOM 1579 N N . ALA A 1 198 ? 22.094 14.802 -13.251 1.00 40.25 198 ALA A N 1
ATOM 1580 C CA . ALA A 1 198 ? 23.342 15.075 -12.523 1.00 40.25 198 ALA A CA 1
ATOM 1581 C C . ALA A 1 198 ? 24.265 13.933 -12.015 1.00 40.25 198 ALA A C 1
ATOM 1583 O O . ALA A 1 198 ? 25.374 14.231 -11.576 1.00 40.25 198 ALA A O 1
ATOM 1584 N N . GLN A 1 199 ? 23.890 12.649 -12.058 1.00 42.12 199 GLN A N 1
ATOM 1585 C CA . GLN A 1 199 ? 24.644 11.552 -11.407 1.00 42.12 199 GLN A CA 1
ATOM 1586 C C . GLN A 1 199 ? 25.362 10.571 -12.352 1.00 42.12 199 GLN A C 1
ATOM 1588 O O . GLN A 1 199 ? 25.927 9.575 -11.898 1.00 42.12 199 GLN A O 1
ATOM 1593 N N . CYS A 1 200 ? 25.384 10.837 -13.657 1.00 50.56 200 CYS A N 1
ATOM 1594 C CA . CYS A 1 200 ? 25.980 9.941 -14.653 1.00 50.56 200 CYS A CA 1
ATOM 1595 C C . CYS A 1 200 ? 27.435 10.342 -14.942 1.00 50.56 200 CYS A C 1
ATOM 1597 O O . CYS A 1 200 ? 27.746 10.859 -16.005 1.00 50.56 200 CYS A O 1
ATOM 1599 N N . SER A 1 201 ? 28.342 10.122 -13.986 1.00 47.56 201 SER A N 1
ATOM 1600 C CA . SER A 1 201 ? 29.766 10.481 -14.123 1.00 47.56 201 SER A CA 1
ATOM 1601 C C . SER A 1 201 ? 30.584 9.555 -15.040 1.00 47.56 201 SER A C 1
ATOM 1603 O O . SER A 1 201 ? 31.763 9.815 -15.249 1.00 47.56 201 SER A O 1
ATOM 1605 N N . SER A 1 202 ? 29.990 8.471 -15.557 1.00 53.03 202 SER A N 1
ATOM 1606 C CA . SER A 1 202 ? 30.664 7.452 -16.387 1.00 53.03 202 SER A CA 1
ATOM 1607 C C . SER A 1 202 ? 30.216 7.419 -17.851 1.00 53.03 202 SER A C 1
ATOM 1609 O O . SER A 1 202 ? 30.781 6.661 -18.631 1.00 53.03 202 SER A O 1
ATOM 1611 N N . LEU A 1 203 ? 29.212 8.213 -18.235 1.00 57.62 203 LEU A N 1
ATOM 1612 C CA . LEU A 1 203 ? 28.703 8.274 -19.605 1.00 57.62 203 LEU A CA 1
ATOM 1613 C C . LEU A 1 203 ? 28.768 9.714 -20.100 1.00 57.62 203 LEU A C 1
ATOM 1615 O O . LEU A 1 203 ? 28.136 10.603 -19.523 1.00 57.62 203 LEU A O 1
ATOM 1619 N N . SER A 1 204 ? 29.490 9.936 -21.196 1.00 63.56 204 SER A N 1
ATOM 1620 C CA . SER A 1 204 ? 29.536 11.245 -21.839 1.00 63.56 204 SER A CA 1
ATOM 1621 C C . SER A 1 204 ? 28.191 11.502 -22.514 1.00 63.56 204 SER A C 1
ATOM 1623 O O . SER A 1 204 ? 27.831 10.856 -23.500 1.00 63.56 204 SER A O 1
ATOM 1625 N N . THR A 1 205 ? 27.410 12.416 -21.942 1.00 63.50 205 THR A N 1
ATOM 1626 C CA . THR A 1 205 ? 26.095 12.784 -22.472 1.00 63.50 205 THR A CA 1
ATOM 1627 C C . THR A 1 205 ? 26.250 13.960 -23.423 1.00 63.50 205 THR A C 1
ATOM 1629 O O . THR A 1 205 ? 26.785 14.994 -23.034 1.00 63.50 205 THR A O 1
ATOM 1632 N N . LEU A 1 206 ? 25.772 13.812 -24.659 1.00 69.56 206 LEU A N 1
ATOM 1633 C CA . LEU A 1 206 ? 25.828 14.867 -25.670 1.00 69.56 206 LEU A CA 1
ATOM 1634 C C . LEU A 1 206 ? 24.417 15.424 -25.914 1.00 69.56 206 LEU A C 1
ATOM 1636 O O . LEU A 1 206 ? 23.534 14.720 -26.418 1.00 69.56 206 LEU A O 1
ATOM 1640 N N . SER A 1 207 ? 24.207 16.679 -25.502 1.00 63.78 207 SER A N 1
ATOM 1641 C CA . SER A 1 207 ? 22.994 17.477 -25.740 1.00 63.78 207 SER A CA 1
ATOM 1642 C C . SER A 1 207 ? 23.190 18.461 -26.894 1.00 63.78 207 SER A C 1
ATOM 1644 O O . SER A 1 207 ? 24.304 18.662 -27.364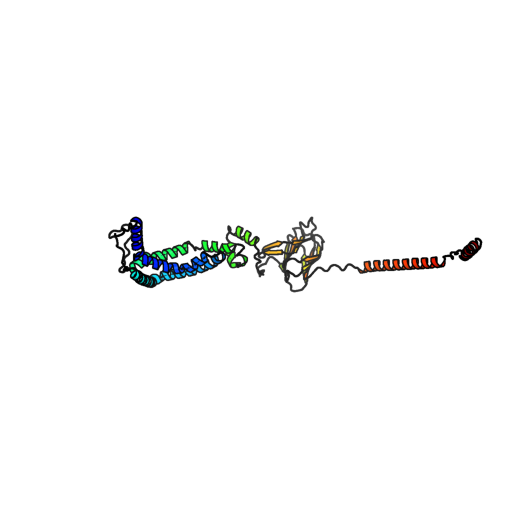 1.00 63.78 207 SER A O 1
ATOM 1646 N N . TRP A 1 208 ? 22.107 19.071 -27.377 1.00 68.00 208 TRP A N 1
ATOM 1647 C CA . TRP A 1 208 ? 22.115 19.899 -28.587 1.00 68.00 208 TRP A CA 1
ATOM 1648 C C . TRP A 1 208 ? 22.363 21.379 -28.286 1.00 68.00 208 TRP A C 1
ATOM 1650 O O . TRP A 1 208 ? 21.423 22.086 -27.935 1.00 68.00 208 TRP A O 1
ATOM 1660 N N . ASP A 1 209 ? 23.594 21.846 -28.506 1.00 61.34 209 ASP A N 1
ATOM 1661 C CA . ASP A 1 209 ? 23.917 23.285 -28.545 1.00 61.34 209 ASP A CA 1
ATOM 1662 C C . ASP A 1 209 ? 23.957 23.830 -29.993 1.00 61.34 209 ASP A C 1
ATOM 1664 O O . ASP A 1 209 ? 23.698 25.006 -30.244 1.00 61.34 209 ASP A O 1
ATOM 1668 N N . THR A 1 210 ? 24.222 22.953 -30.968 1.00 67.56 210 THR A N 1
ATOM 1669 C CA . THR A 1 210 ? 24.234 23.200 -32.422 1.00 67.56 210 THR A CA 1
ATOM 1670 C C . THR A 1 210 ? 23.538 22.050 -33.159 1.00 67.56 210 THR A C 1
ATOM 1672 O O . THR A 1 210 ? 23.390 20.957 -32.614 1.00 67.56 210 THR A O 1
ATOM 1675 N N . ASN A 1 211 ? 23.121 22.258 -34.416 1.00 71.44 211 ASN A N 1
ATOM 1676 C CA . ASN A 1 211 ? 22.453 21.216 -35.223 1.00 71.44 211 ASN A CA 1
ATOM 1677 C C . ASN A 1 211 ? 23.373 20.045 -35.629 1.00 71.44 211 ASN A C 1
ATOM 1679 O O . ASN A 1 211 ? 22.872 19.012 -36.074 1.00 71.44 211 ASN A O 1
ATOM 1683 N N . GLU A 1 212 ? 24.689 20.198 -35.477 1.00 84.00 212 GLU A N 1
ATOM 1684 C CA . GLU A 1 212 ? 25.718 19.228 -35.856 1.00 84.00 212 GLU A CA 1
ATOM 1685 C C . GLU A 1 212 ? 26.836 19.197 -34.809 1.00 84.00 212 GLU A C 1
ATOM 1687 O O . GLU A 1 212 ? 27.194 20.238 -34.251 1.00 84.00 212 GLU A O 1
ATOM 1692 N N . GLN A 1 213 ? 27.373 18.003 -34.551 1.00 89.38 213 GLN A N 1
ATOM 1693 C CA . GLN A 1 213 ? 28.450 17.741 -33.595 1.00 89.38 213 GLN A CA 1
ATOM 1694 C C . GLN A 1 213 ? 29.415 16.677 -34.124 1.00 89.38 213 GLN A C 1
ATOM 1696 O O . GLN A 1 213 ? 29.068 15.870 -34.988 1.00 89.38 213 GLN A O 1
ATOM 1701 N N . VAL A 1 214 ? 30.635 16.670 -33.584 1.00 91.12 214 VAL A N 1
ATOM 1702 C CA . VAL A 1 214 ? 31.735 15.802 -34.020 1.00 91.12 214 VAL A CA 1
ATOM 1703 C C . VAL A 1 214 ? 32.334 15.087 -32.814 1.00 91.12 214 VAL A C 1
ATOM 1705 O O . VAL A 1 214 ? 32.577 15.709 -31.783 1.00 91.12 214 VAL A O 1
ATOM 1708 N N . ILE A 1 215 ? 32.598 13.789 -32.961 1.00 91.00 215 ILE A N 1
ATOM 1709 C CA . ILE A 1 215 ? 33.416 13.002 -32.037 1.00 91.00 215 ILE A CA 1
ATOM 1710 C C . ILE A 1 215 ? 34.680 12.604 -32.789 1.00 91.00 215 ILE A C 1
ATOM 1712 O O . ILE A 1 215 ? 34.627 11.873 -33.780 1.00 91.00 215 ILE A O 1
ATOM 1716 N N . GLU A 1 216 ? 35.813 13.096 -32.307 1.00 93.19 216 GLU A N 1
ATOM 1717 C CA . GLU A 1 216 ? 37.138 12.759 -32.810 1.00 93.19 216 GLU A CA 1
ATOM 1718 C C . GLU A 1 216 ? 37.935 12.160 -31.655 1.00 93.19 216 GLU A C 1
ATOM 1720 O O . GLU A 1 216 ? 38.089 12.791 -30.607 1.00 93.19 216 GLU A O 1
ATOM 1725 N N . LYS A 1 217 ? 38.387 10.913 -31.816 1.00 90.31 217 LYS A N 1
ATOM 1726 C CA . LYS A 1 217 ? 39.113 10.191 -30.770 1.00 90.31 217 LYS A CA 1
ATOM 1727 C C . LYS A 1 217 ? 40.298 9.454 -31.366 1.00 90.31 217 LYS A C 1
ATOM 1729 O O . LYS A 1 217 ? 40.143 8.618 -32.257 1.00 90.31 217 LYS A O 1
ATOM 1734 N N . SER A 1 218 ? 41.471 9.740 -30.813 1.00 88.06 218 SER A N 1
ATOM 1735 C CA . SER A 1 218 ? 42.687 8.976 -31.070 1.00 88.06 218 SER A CA 1
ATOM 1736 C C . SER A 1 218 ? 42.617 7.617 -30.375 1.00 88.06 218 SER A C 1
ATOM 1738 O O . SER A 1 218 ? 42.149 7.531 -29.232 1.00 88.06 218 SER A O 1
ATOM 1740 N N . LYS A 1 219 ? 43.106 6.560 -31.036 1.00 83.06 219 LYS A N 1
ATOM 1741 C CA . LYS A 1 219 ? 43.183 5.224 -30.424 1.00 83.06 219 LYS A CA 1
ATOM 1742 C C . LYS A 1 219 ? 44.178 5.231 -29.254 1.00 83.06 219 LYS A C 1
ATOM 1744 O O . LYS A 1 219 ? 45.341 5.599 -29.415 1.00 83.06 219 LYS A O 1
ATOM 1749 N N . GLU A 1 220 ? 43.725 4.759 -28.096 1.00 83.88 220 GLU A N 1
ATOM 1750 C CA . GLU A 1 220 ? 44.541 4.472 -26.909 1.00 83.88 220 GLU A CA 1
ATOM 1751 C C . GLU A 1 220 ? 44.427 2.983 -26.539 1.00 83.88 220 GLU A C 1
ATOM 1753 O O . GLU A 1 220 ? 43.632 2.265 -27.139 1.00 83.88 220 GLU A O 1
ATOM 1758 N N . ARG A 1 221 ? 45.256 2.488 -25.608 1.00 83.44 221 ARG A N 1
ATOM 1759 C CA . ARG A 1 221 ? 45.237 1.071 -25.188 1.00 83.44 221 ARG A CA 1
ATOM 1760 C C . ARG A 1 221 ? 44.197 0.838 -24.097 1.00 83.44 221 ARG A C 1
ATOM 1762 O O . ARG A 1 221 ? 44.162 1.632 -23.162 1.00 83.44 221 ARG A O 1
ATOM 1769 N N . ASP A 1 222 ? 43.493 -0.290 -24.180 1.00 83.62 222 ASP A N 1
ATOM 1770 C CA . ASP A 1 222 ? 42.444 -0.732 -23.243 1.00 83.62 222 ASP A CA 1
ATOM 1771 C C . ASP A 1 222 ? 41.414 0.373 -22.972 1.00 83.62 222 ASP A C 1
ATOM 1773 O O . ASP A 1 222 ? 40.990 0.615 -21.841 1.00 83.62 222 ASP A O 1
ATOM 1777 N N . ASP A 1 223 ? 41.059 1.093 -24.036 1.00 85.38 223 ASP A N 1
ATOM 1778 C CA . ASP A 1 223 ? 40.175 2.243 -23.972 1.00 85.38 223 ASP A CA 1
ATOM 1779 C C . ASP A 1 223 ? 38.725 1.797 -24.192 1.00 85.38 223 ASP A C 1
ATOM 1781 O O . ASP A 1 223 ? 38.411 0.953 -25.044 1.00 85.38 223 ASP A O 1
ATOM 1785 N N . LYS A 1 224 ? 37.823 2.343 -23.380 1.00 88.44 224 LYS A N 1
ATOM 1786 C CA . LYS A 1 224 ? 36.394 2.025 -23.399 1.00 88.44 224 LYS A CA 1
ATOM 1787 C C . LYS A 1 224 ? 35.619 3.303 -23.189 1.00 88.44 224 LYS A C 1
ATOM 1789 O O . LYS A 1 224 ? 35.412 3.730 -22.057 1.00 88.44 224 LYS A O 1
ATOM 1794 N N . GLU A 1 225 ? 35.144 3.853 -24.294 1.00 89.19 225 GLU A N 1
ATOM 1795 C CA . GLU A 1 225 ? 34.419 5.114 -24.296 1.00 89.19 225 GLU A CA 1
ATOM 1796 C C . GLU A 1 225 ? 33.005 4.931 -24.832 1.00 89.19 225 GLU A C 1
ATOM 1798 O O . GLU A 1 225 ? 32.754 4.230 -25.823 1.00 89.19 225 GLU A O 1
ATOM 1803 N N . GLU A 1 226 ? 32.061 5.570 -24.149 1.00 88.88 226 GLU A N 1
ATOM 1804 C CA . GLU A 1 226 ? 30.639 5.493 -24.445 1.00 88.88 226 GLU A CA 1
ATOM 1805 C C . GLU A 1 226 ? 30.014 6.887 -24.461 1.00 88.88 226 GLU A C 1
ATOM 1807 O O . GLU A 1 226 ? 30.051 7.626 -23.473 1.00 88.88 226 GLU A O 1
ATOM 1812 N N . TRP A 1 227 ? 29.382 7.217 -25.588 1.00 89.56 227 TRP A N 1
ATOM 1813 C CA . TRP A 1 227 ? 28.671 8.476 -25.779 1.00 89.56 227 TRP A CA 1
ATOM 1814 C C . TRP A 1 227 ? 27.189 8.222 -25.988 1.00 89.56 227 TRP A C 1
ATOM 1816 O O . TRP A 1 227 ? 26.7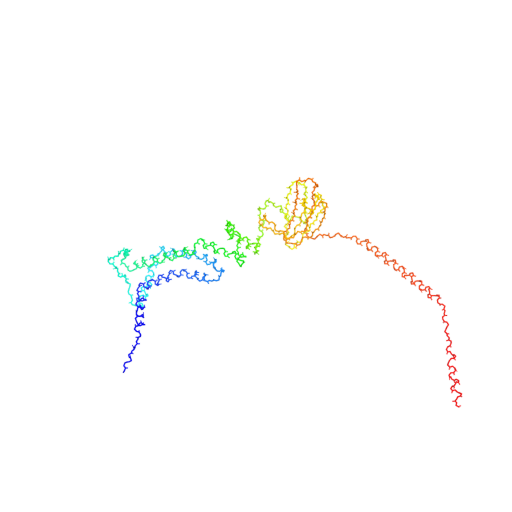71 7.594 -26.968 1.00 89.56 227 TRP A O 1
ATOM 1826 N N . VAL A 1 228 ? 26.385 8.749 -25.070 1.00 87.62 228 VAL A N 1
ATOM 1827 C CA . VAL A 1 228 ? 24.929 8.718 -25.164 1.00 87.62 228 VAL A CA 1
ATOM 1828 C C . VAL A 1 228 ? 24.461 9.994 -25.849 1.00 87.62 228 VAL A C 1
ATOM 1830 O O . VAL A 1 228 ? 24.653 11.098 -25.339 1.00 87.62 228 VAL A O 1
ATOM 1833 N N . ILE A 1 229 ? 23.796 9.829 -26.989 1.00 88.00 229 ILE A N 1
ATOM 1834 C CA . ILE A 1 229 ? 23.195 10.926 -27.745 1.00 88.00 229 ILE A CA 1
ATOM 1835 C C . ILE A 1 229 ? 21.712 10.999 -27.381 1.00 88.00 229 ILE A C 1
ATOM 1837 O O . ILE A 1 229 ? 20.962 10.039 -27.590 1.00 88.00 229 ILE A O 1
ATOM 1841 N N . ILE A 1 230 ? 21.285 12.142 -26.838 1.00 85.38 230 ILE A N 1
ATOM 1842 C CA . ILE A 1 230 ? 19.894 12.386 -26.440 1.00 85.38 230 ILE A CA 1
ATOM 1843 C C . ILE A 1 230 ? 19.215 13.217 -27.520 1.00 85.38 230 ILE A C 1
ATOM 1845 O O . ILE A 1 230 ? 19.445 14.415 -27.600 1.00 85.38 230 ILE A O 1
ATOM 1849 N N . LYS A 1 231 ? 18.349 12.619 -28.337 1.00 84.19 231 LYS A N 1
ATOM 1850 C CA . LYS A 1 231 ? 17.551 13.340 -29.342 1.00 84.19 231 LYS A CA 1
ATOM 1851 C C . LYS A 1 231 ? 16.559 14.296 -28.647 1.00 84.19 231 LYS A C 1
ATOM 1853 O O . LYS A 1 231 ? 16.038 13.947 -27.584 1.00 84.19 231 LYS A O 1
ATOM 1858 N N . PRO A 1 232 ? 16.209 15.454 -29.246 1.00 84.25 232 PRO A N 1
ATOM 1859 C CA . PRO A 1 232 ? 15.244 16.386 -28.652 1.00 84.25 232 PRO A CA 1
ATOM 1860 C C . PRO A 1 232 ? 13.851 15.763 -28.495 1.00 84.25 232 PRO A C 1
ATOM 1862 O O . PRO A 1 232 ? 13.132 16.047 -27.543 1.00 84.25 232 PRO A O 1
ATOM 1865 N N . SER A 1 233 ? 13.485 14.878 -29.425 1.00 80.75 233 SER A N 1
ATOM 1866 C CA . SER A 1 233 ? 12.263 14.079 -29.392 1.00 80.75 233 SER A CA 1
ATOM 1867 C C . SER A 1 233 ? 12.555 12.667 -29.893 1.00 80.75 233 SER A C 1
ATOM 1869 O O . SER A 1 233 ? 13.437 12.462 -30.728 1.00 80.75 233 SER A O 1
ATOM 1871 N N . ALA A 1 234 ? 11.770 11.693 -29.428 1.00 81.56 234 ALA A N 1
ATOM 1872 C CA . ALA A 1 234 ? 11.804 10.318 -29.925 1.00 81.56 234 ALA A CA 1
ATOM 1873 C C . ALA A 1 234 ? 11.439 10.207 -31.416 1.00 81.56 234 ALA A C 1
ATOM 1875 O O . ALA A 1 234 ? 11.789 9.224 -32.057 1.00 81.56 234 ALA A O 1
ATOM 1876 N N . SER A 1 235 ? 10.742 11.203 -31.969 1.00 83.75 235 SER A N 1
ATOM 1877 C CA . SER A 1 235 ? 10.367 11.250 -33.385 1.00 83.75 235 SER A CA 1
ATOM 1878 C C . SER A 1 235 ? 11.433 11.874 -34.286 1.00 83.75 235 SER A C 1
ATOM 1880 O O . SER A 1 235 ? 11.266 11.859 -35.502 1.00 83.75 235 SER A O 1
ATOM 1882 N N . THR A 1 236 ? 12.482 12.481 -33.723 1.00 88.31 236 THR A N 1
ATOM 1883 C CA . THR A 1 236 ? 13.487 13.203 -34.508 1.00 88.31 236 THR A CA 1
ATOM 1884 C C . THR A 1 236 ? 14.535 12.226 -35.048 1.00 88.31 236 THR A C 1
ATOM 1886 O O . THR A 1 236 ? 15.208 11.575 -34.247 1.00 88.31 236 THR A O 1
ATOM 1889 N N . PRO A 1 237 ? 14.722 12.114 -36.377 1.00 92.00 237 PRO A N 1
ATOM 1890 C CA . PRO A 1 237 ? 15.790 11.298 -36.944 1.00 92.00 237 PRO A CA 1
ATOM 1891 C C . PRO A 1 237 ? 17.175 11.845 -36.579 1.00 92.00 237 PRO A C 1
ATOM 1893 O O . PRO A 1 237 ? 17.358 13.057 -36.451 1.00 92.00 237 PRO A O 1
ATOM 1896 N N . LEU A 1 238 ? 18.150 10.953 -36.430 1.00 93.62 238 LEU A N 1
ATOM 1897 C CA . LEU A 1 238 ? 19.546 11.289 -36.154 1.00 93.62 238 LEU A CA 1
ATOM 1898 C C . LEU A 1 238 ? 20.439 10.671 -37.230 1.00 93.62 238 LEU A C 1
ATOM 1900 O O . LEU A 1 238 ? 20.508 9.448 -37.348 1.00 93.62 238 LEU A O 1
ATOM 1904 N N . ALA A 1 239 ? 21.142 11.498 -37.991 1.00 94.75 239 ALA A N 1
ATOM 1905 C CA . ALA A 1 239 ? 22.127 11.047 -38.958 1.00 94.75 239 ALA A CA 1
ATOM 1906 C C . ALA A 1 239 ? 23.489 10.887 -38.278 1.00 94.75 239 ALA A C 1
ATOM 1908 O O . ALA A 1 239 ? 23.909 11.753 -37.513 1.00 94.75 239 ALA A O 1
ATOM 1909 N N . ILE A 1 240 ? 24.187 9.793 -38.577 1.00 95.25 240 ILE A N 1
ATOM 1910 C CA . ILE A 1 240 ? 25.553 9.524 -38.120 1.00 95.25 240 ILE A CA 1
ATOM 1911 C C . ILE A 1 240 ? 26.404 9.209 -39.338 1.00 95.25 240 ILE A C 1
ATOM 1913 O O . ILE A 1 240 ? 26.016 8.375 -40.155 1.00 95.25 240 ILE A O 1
ATOM 1917 N N . VAL A 1 241 ? 27.557 9.862 -39.452 1.00 95.56 241 VAL A N 1
ATOM 1918 C CA . VAL A 1 241 ? 28.495 9.707 -40.564 1.00 95.56 241 VAL A CA 1
ATOM 1919 C C . VAL A 1 241 ? 29.897 9.524 -39.999 1.00 95.56 241 VAL A C 1
ATOM 1921 O O . VAL A 1 241 ? 30.403 10.397 -39.299 1.00 95.56 241 VAL A O 1
ATOM 1924 N N . VAL A 1 242 ? 30.533 8.395 -40.305 1.00 96.06 242 VAL A N 1
ATOM 1925 C CA . VAL A 1 242 ? 31.949 8.173 -39.986 1.00 96.06 242 VAL A CA 1
ATOM 1926 C C . VAL A 1 242 ? 32.785 8.703 -41.145 1.00 96.06 242 VAL A C 1
ATOM 1928 O O . VAL A 1 242 ? 32.770 8.132 -42.236 1.00 96.06 242 VAL A O 1
ATOM 1931 N N . GLU A 1 243 ? 33.479 9.815 -40.915 1.00 93.50 243 GLU A N 1
ATOM 1932 C CA . GLU A 1 243 ? 34.267 10.516 -41.934 1.00 93.50 243 GLU A CA 1
ATOM 1933 C C . GLU A 1 243 ? 35.660 9.920 -42.082 1.00 93.50 243 GLU A C 1
ATOM 1935 O O . GLU A 1 243 ? 36.160 9.758 -43.200 1.00 93.50 243 GLU A O 1
ATOM 1940 N N . ASP A 1 244 ? 36.274 9.564 -40.954 1.00 93.75 244 ASP A N 1
ATOM 1941 C CA . ASP A 1 244 ? 37.578 8.928 -40.937 1.00 93.75 244 ASP A CA 1
ATOM 1942 C C . ASP A 1 244 ? 37.661 7.810 -39.909 1.00 93.75 244 ASP A C 1
ATOM 1944 O O . ASP A 1 244 ? 37.060 7.879 -38.837 1.00 93.75 244 ASP A O 1
ATOM 1948 N N . MET A 1 245 ? 38.374 6.749 -40.269 1.00 94.00 245 MET A N 1
ATOM 1949 C CA . MET A 1 245 ? 38.567 5.584 -39.418 1.00 94.00 245 MET A CA 1
ATOM 1950 C C . MET A 1 245 ? 39.871 4.900 -39.810 1.00 94.00 245 MET A C 1
ATOM 1952 O O . MET A 1 245 ? 40.124 4.689 -40.992 1.00 94.00 245 MET A O 1
ATOM 1956 N N . ASP A 1 246 ? 40.674 4.581 -38.807 1.00 93.44 246 ASP A N 1
ATOM 1957 C CA . ASP A 1 246 ? 41.897 3.794 -38.906 1.00 93.44 246 ASP A CA 1
ATOM 1958 C C . ASP A 1 246 ? 42.123 3.144 -37.534 1.00 93.44 246 ASP A C 1
ATOM 1960 O O . ASP A 1 246 ? 42.767 3.720 -36.654 1.00 93.44 246 ASP A O 1
ATOM 1964 N N . ILE A 1 247 ? 41.488 1.992 -37.318 1.00 91.69 247 ILE A N 1
ATOM 1965 C CA . ILE A 1 247 ? 41.591 1.176 -36.094 1.00 91.69 247 ILE A CA 1
ATOM 1966 C C . ILE A 1 247 ? 41.934 -0.269 -36.460 1.00 91.69 247 ILE A C 1
ATOM 1968 O O . ILE A 1 247 ? 41.873 -0.631 -37.628 1.00 91.69 247 ILE A O 1
ATOM 1972 N N . GLU A 1 248 ? 42.287 -1.117 -35.498 1.00 91.62 248 GLU A N 1
ATOM 1973 C CA . GLU A 1 248 ? 42.777 -2.465 -35.802 1.00 91.62 248 GLU A CA 1
ATOM 1974 C C . GLU A 1 248 ? 41.771 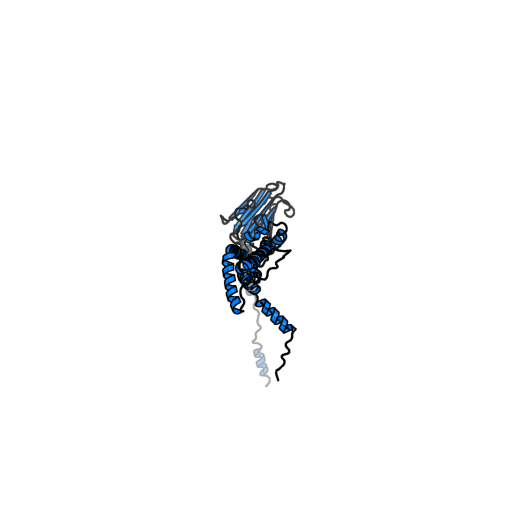-3.326 -36.581 1.00 91.62 248 GLU A C 1
ATOM 1976 O O . GLU A 1 248 ? 40.611 -3.455 -36.184 1.00 91.62 248 GLU A O 1
ATOM 1981 N N . ASP A 1 249 ? 42.206 -3.953 -37.681 1.00 91.12 249 ASP A N 1
ATOM 1982 C CA . ASP A 1 249 ? 41.364 -4.921 -38.385 1.00 91.12 249 ASP A CA 1
ATOM 1983 C C . ASP A 1 249 ? 41.390 -6.276 -37.686 1.00 91.12 249 ASP A C 1
ATOM 1985 O O . ASP A 1 249 ? 42.437 -6.826 -37.348 1.00 91.12 249 ASP A O 1
ATOM 1989 N N . SER A 1 250 ? 40.209 -6.854 -37.516 1.00 90.69 250 SER A N 1
ATOM 1990 C CA . SER A 1 250 ? 40.065 -8.189 -36.960 1.00 90.69 250 SER A CA 1
ATOM 1991 C C . SER A 1 250 ? 38.795 -8.847 -37.471 1.00 90.69 250 SER A C 1
ATOM 1993 O O . SER A 1 250 ? 37.823 -8.200 -37.880 1.00 90.69 250 SER A O 1
ATOM 1995 N N . HIS A 1 251 ? 38.774 -10.176 -37.422 1.00 89.69 251 HIS A N 1
ATOM 1996 C CA . HIS A 1 251 ? 37.606 -10.944 -37.822 1.00 89.69 251 HIS A CA 1
ATOM 1997 C C . HIS A 1 251 ? 36.390 -10.546 -36.964 1.00 89.69 251 HIS A C 1
ATOM 1999 O O . HIS A 1 251 ? 36.417 -10.653 -35.739 1.00 89.69 251 HIS A O 1
ATOM 2005 N N . HIS A 1 252 ? 35.319 -10.070 -37.610 1.00 88.88 252 HIS A N 1
ATOM 2006 C CA . HIS A 1 252 ? 34.109 -9.541 -36.952 1.00 88.88 252 HIS A CA 1
ATOM 2007 C C . HIS A 1 252 ? 34.353 -8.366 -35.977 1.00 88.88 252 HIS A C 1
ATOM 2009 O O . HIS A 1 252 ? 33.510 -8.088 -35.108 1.00 88.88 252 HIS A O 1
ATOM 2015 N N . CYS A 1 253 ? 35.479 -7.661 -36.128 1.00 92.00 253 CYS A N 1
ATOM 2016 C CA . CYS A 1 253 ? 35.903 -6.572 -35.249 1.00 92.00 253 CYS A CA 1
ATOM 2017 C C . CYS A 1 253 ? 35.937 -6.995 -33.774 1.00 92.00 253 CYS A C 1
ATOM 2019 O O . CYS A 1 253 ? 35.298 -6.381 -32.920 1.00 92.00 253 CYS A O 1
ATOM 2021 N N . GLY A 1 254 ? 36.540 -8.153 -33.497 1.00 87.56 254 GLY A N 1
ATOM 2022 C CA . GLY A 1 254 ? 36.594 -8.762 -32.166 1.00 87.56 254 GLY A CA 1
ATOM 2023 C C . GLY A 1 254 ? 37.551 -8.067 -31.198 1.00 87.56 254 GLY A C 1
ATOM 2024 O O . GLY A 1 254 ? 37.283 -8.101 -30.001 1.00 87.56 254 GLY A O 1
ATOM 2025 N N . TYR A 1 255 ? 38.606 -7.449 -31.729 1.00 89.00 255 TYR A N 1
ATOM 2026 C CA . TYR A 1 255 ? 39.609 -6.691 -30.981 1.00 89.00 255 TYR A CA 1
ATOM 2027 C C . TYR A 1 255 ? 39.113 -5.253 -30.809 1.00 89.00 255 TYR A C 1
ATOM 2029 O O . TYR A 1 255 ? 38.221 -5.002 -29.994 1.00 89.00 255 TYR A O 1
ATOM 2037 N N . ASP A 1 256 ? 39.554 -4.344 -31.674 1.00 92.50 256 ASP A N 1
ATOM 2038 C CA . ASP A 1 256 ? 39.023 -2.990 -31.727 1.00 92.50 256 ASP A CA 1
ATOM 2039 C C . ASP A 1 256 ? 37.705 -2.893 -32.479 1.00 92.50 256 ASP A C 1
ATOM 2041 O O . ASP A 1 256 ? 37.488 -3.546 -33.509 1.00 92.50 256 ASP A O 1
ATOM 2045 N N . TYR A 1 257 ? 36.837 -1.993 -32.020 1.00 94.50 257 TYR A N 1
ATOM 2046 C CA . TYR A 1 257 ? 35.680 -1.601 -32.806 1.00 94.50 257 TYR A CA 1
ATOM 2047 C C . TYR A 1 257 ? 35.072 -0.257 -32.415 1.00 94.50 257 TYR A C 1
ATOM 2049 O O . TYR A 1 257 ? 35.045 0.146 -31.253 1.00 94.50 257 TYR A O 1
ATOM 2057 N N . LEU A 1 258 ? 34.431 0.358 -33.408 1.00 95.94 258 LEU A N 1
ATOM 2058 C CA . LEU A 1 258 ? 33.412 1.383 -33.219 1.00 95.94 258 LEU A CA 1
ATOM 2059 C C . LEU A 1 258 ? 32.032 0.770 -33.477 1.00 95.94 258 LEU A C 1
ATOM 2061 O O . LEU A 1 258 ? 31.795 0.170 -34.527 1.00 95.94 258 LEU A O 1
ATOM 2065 N N . ALA A 1 259 ? 31.106 0.908 -32.533 1.00 95.81 259 ALA A N 1
ATOM 2066 C CA . ALA A 1 259 ? 29.742 0.411 -32.664 1.00 95.81 259 ALA A CA 1
ATOM 2067 C C . ALA A 1 259 ? 28.704 1.529 -32.538 1.00 95.81 259 ALA A C 1
ATOM 2069 O O . ALA A 1 259 ? 28.815 2.414 -31.690 1.00 95.81 259 ALA A O 1
ATOM 2070 N N . VAL A 1 260 ? 27.669 1.430 -33.374 1.00 96.00 260 VAL A N 1
ATOM 2071 C CA . VAL A 1 260 ? 26.536 2.360 -33.427 1.00 96.00 260 VAL A CA 1
ATOM 2072 C C . VAL A 1 260 ? 25.268 1.610 -33.039 1.00 96.00 260 VAL A C 1
ATOM 2074 O O . VAL A 1 260 ? 24.920 0.600 -33.665 1.00 96.00 260 VAL A O 1
ATOM 2077 N N . TYR A 1 261 ? 24.558 2.118 -32.035 1.00 93.81 261 TYR A N 1
ATOM 2078 C CA . TYR A 1 261 ? 23.318 1.540 -31.529 1.00 93.81 261 TYR A CA 1
ATOM 2079 C C . TYR A 1 261 ? 22.168 2.547 -31.593 1.00 93.81 261 TYR A C 1
ATOM 2081 O O . TYR A 1 261 ? 22.303 3.703 -31.188 1.00 93.81 261 TYR A O 1
ATOM 2089 N N . ASP A 1 262 ? 21.021 2.076 -32.073 1.00 92.12 262 ASP A N 1
ATOM 2090 C CA . ASP A 1 262 ? 19.762 2.818 -32.131 1.00 92.12 262 ASP A CA 1
ATOM 2091 C C . ASP A 1 262 ? 18.745 2.196 -31.170 1.00 92.12 262 ASP A C 1
ATOM 2093 O O . ASP A 1 262 ? 18.834 1.013 -30.830 1.00 92.12 262 ASP A O 1
ATOM 2097 N N . ASP A 1 263 ? 17.771 3.000 -30.749 1.00 85.06 263 ASP A N 1
ATOM 2098 C CA . ASP A 1 263 ? 16.741 2.613 -29.781 1.00 85.06 263 ASP A CA 1
ATOM 2099 C C . ASP A 1 263 ? 17.326 1.968 -28.510 1.00 85.06 263 ASP A C 1
ATOM 2101 O O . ASP A 1 263 ? 17.033 0.819 -28.161 1.00 85.06 263 ASP A O 1
ATOM 2105 N N . ILE A 1 264 ? 18.197 2.695 -27.810 1.00 83.12 264 ILE A N 1
ATOM 2106 C CA . ILE A 1 264 ? 18.694 2.224 -26.516 1.00 83.12 264 ILE A CA 1
ATOM 2107 C C . ILE A 1 264 ? 17.750 2.636 -25.385 1.00 83.12 264 ILE A C 1
ATOM 2109 O O . ILE A 1 264 ? 17.078 3.670 -25.434 1.00 83.12 264 ILE A O 1
ATOM 2113 N N . LYS A 1 265 ? 17.720 1.823 -24.329 1.00 75.56 265 LYS A N 1
ATOM 2114 C CA . LYS A 1 265 ? 17.098 2.188 -23.055 1.00 75.56 265 LYS A CA 1
ATOM 2115 C C . LYS A 1 265 ? 18.166 2.318 -21.986 1.00 75.56 265 LYS A C 1
ATOM 2117 O O . LYS A 1 265 ? 18.972 1.409 -21.802 1.00 75.56 265 LYS A O 1
ATOM 2122 N N . LEU A 1 266 ? 18.137 3.445 -21.288 1.00 63.66 266 LEU A N 1
ATOM 2123 C CA . LEU A 1 266 ? 19.026 3.727 -20.173 1.00 63.66 266 LEU A CA 1
ATOM 2124 C C . LEU A 1 266 ? 18.291 3.415 -18.877 1.00 63.66 266 LEU A C 1
ATOM 2126 O O . LEU A 1 266 ? 17.237 3.989 -18.604 1.00 63.66 266 LEU A O 1
ATOM 2130 N N . PHE A 1 267 ? 18.856 2.515 -18.082 1.00 59.50 267 PHE A N 1
ATOM 2131 C CA . PHE A 1 267 ? 18.380 2.229 -16.736 1.00 59.50 267 PHE A CA 1
ATOM 2132 C C . PHE A 1 267 ? 19.370 2.812 -15.733 1.00 59.50 267 PHE A C 1
ATOM 2134 O O . PHE A 1 267 ? 20.497 2.326 -15.609 1.00 59.50 267 PHE A O 1
ATOM 2141 N N . TYR A 1 268 ? 18.956 3.876 -15.034 1.00 51.53 268 TYR A N 1
ATOM 2142 C CA . TYR A 1 268 ? 19.715 4.496 -13.937 1.00 51.53 268 TYR A CA 1
ATOM 2143 C C . TYR A 1 268 ? 21.207 4.760 -14.254 1.00 51.53 268 TYR A C 1
ATOM 2145 O O . TYR A 1 268 ? 22.050 4.648 -13.368 1.00 51.53 268 TYR A O 1
ATOM 2153 N N . CYS A 1 269 ? 21.551 5.051 -15.517 1.00 51.28 2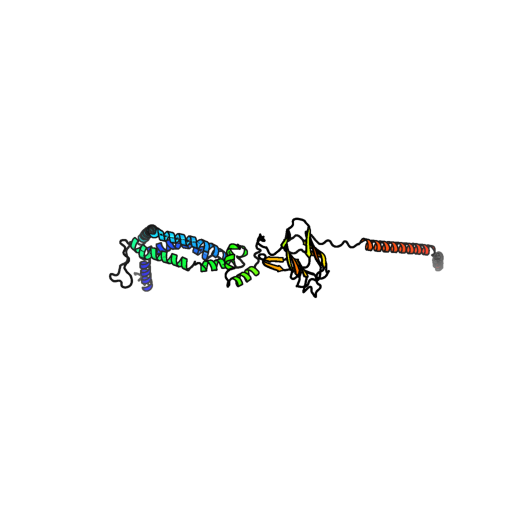69 CYS A N 1
ATOM 2154 C CA . CYS A 1 269 ? 22.928 5.274 -15.984 1.00 51.28 269 CYS A CA 1
ATOM 2155 C C . CYS A 1 269 ? 23.955 4.171 -15.645 1.00 51.28 269 CYS A C 1
ATOM 2157 O O . CYS A 1 269 ? 25.152 4.444 -15.612 1.00 51.28 269 CYS A O 1
ATOM 2159 N N . ARG A 1 270 ? 23.517 2.928 -15.399 1.00 50.66 270 ARG A N 1
ATOM 2160 C CA . ARG A 1 270 ? 24.412 1.779 -15.145 1.00 50.66 270 ARG A CA 1
ATOM 2161 C C . ARG A 1 270 ? 24.226 0.625 -16.115 1.00 50.66 270 ARG A C 1
ATOM 2163 O O . ARG A 1 270 ? 25.176 -0.106 -16.365 1.00 50.66 270 ARG A O 1
ATOM 2170 N N . GLU A 1 271 ? 23.027 0.465 -16.664 1.00 59.12 271 GLU A N 1
ATOM 2171 C CA . GLU A 1 271 ? 22.741 -0.595 -17.625 1.00 59.12 271 GLU A CA 1
ATOM 2172 C C . GLU A 1 271 ? 22.158 0.012 -18.900 1.00 59.12 271 GLU A C 1
ATOM 2174 O O . GLU A 1 271 ? 21.109 0.666 -18.885 1.00 59.12 271 GLU A O 1
ATOM 2179 N N . VAL A 1 272 ? 22.865 -0.201 -20.013 1.00 69.62 272 VAL A N 1
ATOM 2180 C CA . VAL A 1 272 ? 22.394 0.169 -21.347 1.00 69.62 272 VAL A CA 1
ATOM 2181 C C . VAL A 1 272 ? 21.780 -1.061 -21.997 1.00 69.62 272 VAL A C 1
ATOM 2183 O O . VAL A 1 272 ? 22.484 -2.001 -22.368 1.00 69.62 272 VAL A O 1
ATOM 2186 N N . PHE A 1 273 ? 20.460 -1.050 -22.168 1.00 70.69 273 PHE A N 1
ATOM 2187 C CA . PHE A 1 273 ? 19.780 -2.087 -22.928 1.00 70.69 273 PHE A CA 1
ATOM 2188 C C . PHE A 1 273 ? 19.740 -1.706 -24.402 1.00 70.69 273 PHE A C 1
ATOM 2190 O O . PHE A 1 273 ? 19.066 -0.757 -24.813 1.00 70.69 273 PHE A O 1
ATOM 2197 N N . ILE A 1 274 ? 20.471 -2.477 -25.195 1.00 79.56 274 ILE A N 1
ATOM 2198 C CA . ILE A 1 274 ? 20.610 -2.278 -26.629 1.00 79.56 274 ILE A CA 1
ATOM 2199 C C . ILE A 1 274 ? 19.514 -3.073 -27.333 1.00 79.56 274 ILE A C 1
ATOM 2201 O O . ILE A 1 274 ? 19.525 -4.302 -27.302 1.00 79.56 274 ILE A O 1
ATOM 2205 N N . ARG A 1 275 ? 18.581 -2.383 -27.997 1.00 76.44 275 ARG A N 1
ATOM 2206 C CA . ARG A 1 275 ? 17.572 -3.051 -28.836 1.00 76.44 275 ARG A CA 1
ATOM 2207 C C . ARG A 1 275 ? 18.079 -3.298 -30.236 1.00 76.44 275 ARG A C 1
ATOM 2209 O O . ARG A 1 275 ? 17.891 -4.386 -30.772 1.00 76.44 275 ARG A O 1
ATOM 2216 N N . GLN A 1 276 ? 18.715 -2.290 -30.825 1.00 84.00 276 GLN A N 1
ATOM 2217 C CA . GLN A 1 276 ? 19.144 -2.355 -32.207 1.00 84.00 276 GLN A CA 1
ATOM 2218 C C . GLN A 1 276 ? 20.604 -1.946 -32.352 1.00 84.00 276 GLN A C 1
ATOM 2220 O O . GLN A 1 276 ? 20.992 -0.799 -32.153 1.00 84.00 276 GLN A O 1
ATOM 2225 N N . LYS A 1 277 ? 21.425 -2.902 -32.780 1.00 92.31 277 LYS A N 1
ATOM 2226 C CA . LYS A 1 277 ? 22.780 -2.639 -33.256 1.00 92.31 277 LYS A CA 1
ATOM 2227 C C . LYS A 1 277 ? 22.727 -2.313 -34.742 1.00 92.31 277 LYS A C 1
ATOM 2229 O O . LYS A 1 277 ? 22.290 -3.144 -35.533 1.00 92.31 277 LYS A O 1
ATOM 2234 N N . LYS A 1 278 ? 23.161 -1.110 -35.112 1.00 94.31 278 LYS A N 1
ATOM 2235 C CA . LYS A 1 278 ? 23.166 -0.642 -36.504 1.00 94.31 278 LYS A CA 1
ATOM 2236 C C . LYS A 1 278 ? 24.464 -0.989 -37.208 1.00 94.31 278 LYS A C 1
ATOM 2238 O O . LYS A 1 278 ? 24.429 -1.455 -38.340 1.00 94.31 278 LYS A O 1
ATOM 2243 N N . ALA A 1 279 ? 25.590 -0.801 -36.527 1.00 94.69 279 ALA A N 1
ATOM 2244 C CA . ALA A 1 279 ? 26.900 -1.068 -37.101 1.00 94.69 279 ALA A CA 1
ATOM 2245 C C . ALA A 1 279 ? 27.914 -1.501 -36.041 1.00 94.69 279 ALA A C 1
ATOM 2247 O O . ALA A 1 279 ? 27.796 -1.168 -34.861 1.00 94.69 279 ALA A O 1
ATOM 2248 N N . LYS A 1 280 ? 28.918 -2.257 -36.491 1.00 95.88 280 LYS A N 1
ATOM 2249 C CA . LYS A 1 280 ? 30.183 -2.495 -35.793 1.00 95.88 280 LYS A CA 1
ATOM 2250 C C . LYS A 1 280 ? 31.283 -2.494 -36.842 1.00 95.88 280 LYS A C 1
ATOM 2252 O O . LYS A 1 280 ? 31.194 -3.251 -37.805 1.00 95.88 280 LYS A O 1
ATOM 2257 N N . LEU A 1 281 ? 32.250 -1.613 -36.668 1.00 95.44 281 LEU A N 1
ATOM 2258 C CA . LEU A 1 281 ? 33.229 -1.230 -37.674 1.00 95.44 281 LEU A CA 1
ATOM 2259 C C . LEU A 1 281 ? 34.625 -1.347 -37.076 1.00 95.44 281 LEU A C 1
ATOM 2261 O O . LEU A 1 281 ? 34.792 -1.169 -35.871 1.00 95.44 281 LEU A O 1
ATOM 2265 N N . CYS A 1 282 ? 35.591 -1.644 -37.933 1.00 93.75 282 CYS A N 1
ATOM 2266 C CA . CYS A 1 282 ? 37.017 -1.627 -37.643 1.00 93.75 282 CYS A CA 1
ATOM 2267 C C . CYS A 1 282 ? 37.802 -1.555 -38.959 1.00 93.75 282 CYS A C 1
ATOM 2269 O O . CYS A 1 282 ? 37.170 -1.574 -40.024 1.00 93.75 282 CYS A O 1
ATOM 2271 N N . ASN A 1 283 ? 39.133 -1.462 -38.896 1.00 93.12 283 ASN A N 1
ATOM 2272 C CA . ASN A 1 283 ? 39.981 -1.048 -40.016 1.00 93.12 283 ASN A CA 1
ATOM 2273 C C . ASN A 1 283 ? 39.679 0.390 -40.472 1.00 93.12 283 ASN A C 1
ATOM 2275 O O . ASN A 1 283 ? 39.500 1.288 -39.654 1.00 93.12 283 ASN A O 1
ATOM 2279 N N . ASP A 1 284 ? 39.570 0.582 -41.782 1.00 93.12 284 ASP A N 1
ATOM 2280 C CA . ASP A 1 284 ? 39.235 1.810 -42.494 1.00 93.12 284 ASP A CA 1
ATOM 2281 C C . ASP A 1 284 ? 37.765 1.852 -42.954 1.00 93.12 284 ASP A C 1
ATOM 2283 O O . ASP A 1 284 ? 37.381 2.657 -43.808 1.00 93.12 284 ASP A O 1
ATOM 2287 N N . ARG A 1 285 ? 36.910 0.972 -42.405 1.00 92.25 285 ARG A N 1
ATOM 2288 C CA . ARG A 1 285 ? 35.506 0.846 -42.821 1.00 92.25 285 ARG A CA 1
ATOM 2289 C C . ARG A 1 285 ? 34.672 2.047 -42.371 1.00 92.25 285 ARG A C 1
ATOM 2291 O O . ARG A 1 285 ? 34.340 2.194 -41.197 1.00 92.25 285 ARG A O 1
ATOM 2298 N N . LYS A 1 286 ? 34.242 2.851 -43.342 1.00 94.00 286 LYS A N 1
ATOM 2299 C CA . LYS A 1 286 ? 33.365 4.018 -43.154 1.00 94.00 286 LYS A CA 1
ATOM 2300 C C . LYS A 1 286 ? 31.905 3.672 -43.439 1.00 94.00 286 LYS A C 1
ATOM 2302 O O . LYS A 1 286 ? 31.602 2.705 -44.137 1.00 94.00 286 LYS A O 1
ATOM 2307 N N . GLY A 1 287 ? 30.990 4.478 -42.913 1.00 93.31 287 GLY A N 1
ATOM 2308 C CA . GLY A 1 287 ? 29.566 4.317 -43.177 1.00 93.31 287 GLY A CA 1
ATOM 2309 C C . GLY A 1 287 ? 28.728 5.463 -42.634 1.00 93.31 287 GLY A C 1
ATOM 2310 O O . GLY A 1 287 ? 29.201 6.290 -41.849 1.00 93.31 287 GLY A O 1
ATOM 2311 N N . SER A 1 288 ? 27.477 5.501 -43.078 1.00 94.75 288 SER A N 1
ATOM 2312 C CA . SER A 1 288 ? 26.494 6.490 -42.667 1.00 94.75 288 SER A CA 1
ATOM 2313 C C . SER A 1 288 ? 25.142 5.831 -42.401 1.00 94.75 288 SER A C 1
ATOM 2315 O O . SER A 1 288 ? 24.724 4.915 -43.112 1.00 94.75 288 SER A O 1
ATOM 2317 N N . TRP A 1 289 ? 24.455 6.275 -41.348 1.00 95.19 289 TRP A N 1
ATOM 2318 C CA . TRP A 1 289 ? 23.173 5.711 -40.926 1.00 95.19 289 TRP A CA 1
ATOM 2319 C C . TRP A 1 289 ? 22.207 6.800 -40.492 1.00 95.19 289 TRP A C 1
ATOM 2321 O O . TRP A 1 289 ? 22.594 7.757 -39.828 1.00 95.19 289 TRP A O 1
ATOM 2331 N N . THR A 1 290 ? 20.929 6.600 -40.810 1.00 94.75 290 THR A N 1
ATOM 2332 C CA . THR A 1 290 ? 19.835 7.358 -40.200 1.00 94.75 290 THR A CA 1
ATOM 2333 C C . THR A 1 290 ? 19.221 6.521 -39.086 1.00 94.75 290 THR A C 1
ATOM 2335 O O . THR A 1 290 ? 18.734 5.412 -39.319 1.00 94.75 290 THR A O 1
ATOM 2338 N N . LEU A 1 291 ? 19.263 7.049 -37.869 1.00 93.94 291 LEU A N 1
ATOM 2339 C CA . LEU A 1 291 ? 18.728 6.437 -36.665 1.00 93.94 291 LEU A CA 1
ATOM 2340 C C . LEU A 1 291 ? 17.336 7.006 -36.387 1.00 93.94 291 LEU A C 1
ATOM 2342 O O . LEU A 1 291 ? 17.176 8.204 -36.157 1.00 93.94 291 LEU A O 1
ATOM 2346 N N . THR A 1 292 ? 16.328 6.140 -36.408 1.00 92.12 292 THR A N 1
ATOM 2347 C CA . THR A 1 292 ? 14.905 6.491 -36.240 1.00 92.12 292 THR A CA 1
ATOM 2348 C C . THR A 1 292 ? 14.283 5.840 -35.012 1.00 92.12 292 THR A C 1
ATOM 2350 O O . THR A 1 292 ? 13.080 5.958 -34.792 1.00 92.12 292 THR A O 1
ATOM 2353 N N . GLY A 1 293 ? 15.091 5.146 -34.208 1.00 84.19 293 GLY A N 1
ATOM 2354 C CA . GLY A 1 293 ? 14.682 4.623 -32.915 1.00 84.19 293 GLY A CA 1
ATOM 2355 C C . GLY A 1 293 ? 14.338 5.726 -31.915 1.00 84.19 293 GLY A C 1
ATOM 2356 O O . GLY A 1 293 ? 14.324 6.913 -32.236 1.00 84.19 293 GLY A O 1
ATOM 2357 N N . ASN A 1 294 ? 14.096 5.322 -30.671 1.00 80.81 294 ASN A N 1
ATOM 2358 C CA . ASN A 1 294 ? 13.626 6.191 -29.593 1.00 80.81 294 ASN A CA 1
ATOM 2359 C C . ASN A 1 294 ? 14.611 7.337 -29.238 1.00 80.81 294 ASN A C 1
ATOM 2361 O O . ASN A 1 294 ? 15.665 7.498 -29.856 1.00 80.81 294 ASN A O 1
ATOM 2365 N N . LYS A 1 295 ? 14.276 8.128 -28.209 1.00 84.25 295 LYS A N 1
ATOM 2366 C CA . LYS A 1 295 ? 14.983 9.336 -27.734 1.00 84.25 295 LYS A CA 1
ATOM 2367 C C . LYS A 1 295 ? 16.499 9.170 -27.534 1.00 84.25 295 LYS A C 1
ATOM 2369 O O . LYS A 1 295 ? 17.217 10.155 -27.637 1.00 84.25 295 LYS A O 1
ATOM 2374 N N . TYR A 1 296 ? 16.993 7.960 -27.277 1.00 86.38 296 TYR A N 1
ATOM 2375 C CA . TYR A 1 296 ? 18.394 7.707 -26.937 1.00 86.38 296 TYR A CA 1
ATOM 2376 C C . TYR A 1 296 ? 19.101 6.829 -27.979 1.00 86.38 296 TYR A C 1
ATOM 2378 O O . TYR A 1 296 ? 18.566 5.814 -28.437 1.00 86.38 296 TYR A O 1
ATOM 2386 N N . SER A 1 297 ? 20.339 7.193 -28.307 1.00 90.44 297 SER A N 1
ATOM 2387 C CA . SER A 1 297 ? 21.262 6.417 -29.148 1.00 90.44 297 SER A CA 1
ATOM 2388 C C . SER A 1 297 ? 22.632 6.318 -28.466 1.00 90.44 297 SER A C 1
ATOM 2390 O O . SER A 1 297 ? 22.966 7.169 -27.644 1.00 90.44 297 SER A O 1
ATOM 2392 N N . LEU A 1 298 ? 23.411 5.276 -28.772 1.00 91.12 298 LEU A N 1
ATOM 2393 C CA . LEU A 1 298 ? 24.726 5.042 -28.157 1.00 91.12 298 LEU A CA 1
ATOM 2394 C C . LEU A 1 298 ? 25.796 4.835 -29.224 1.00 91.12 298 LEU A C 1
ATOM 2396 O O . LEU A 1 298 ? 25.636 4.000 -30.119 1.00 91.12 298 LEU A O 1
ATOM 2400 N N . ILE A 1 299 ? 26.914 5.533 -29.049 1.00 94.06 299 ILE A N 1
ATOM 2401 C CA . ILE A 1 299 ? 28.188 5.219 -29.688 1.00 94.06 299 ILE A CA 1
ATOM 2402 C C . ILE A 1 299 ? 29.098 4.567 -28.656 1.00 94.06 299 ILE A C 1
ATOM 2404 O O . ILE A 1 299 ? 29.247 5.080 -27.550 1.00 94.06 299 ILE A O 1
ATOM 2408 N N . ARG A 1 300 ? 29.711 3.442 -29.027 1.00 93.62 300 ARG A N 1
ATOM 2409 C CA . ARG A 1 300 ? 30.692 2.741 -28.194 1.00 93.62 300 ARG A CA 1
ATOM 2410 C C . ARG A 1 300 ? 31.979 2.547 -28.969 1.00 93.62 300 ARG A C 1
ATOM 2412 O O . ARG A 1 300 ? 31.948 1.955 -30.050 1.00 93.62 300 ARG A O 1
ATOM 2419 N N . PHE A 1 301 ? 33.082 2.974 -28.378 1.00 94.38 301 PHE A N 1
ATOM 2420 C CA . PHE A 1 301 ? 34.419 2.632 -28.824 1.00 94.38 301 PHE A CA 1
ATOM 2421 C C . PHE A 1 301 ? 35.062 1.665 -27.831 1.00 94.38 301 PHE A C 1
ATOM 2423 O O . PHE A 1 301 ? 34.926 1.819 -26.618 1.00 94.38 301 PHE A O 1
ATOM 2430 N N . HIS A 1 302 ? 35.728 0.648 -28.363 1.00 93.50 302 HIS A N 1
ATOM 2431 C CA . HIS A 1 302 ? 36.515 -0.293 -27.586 1.00 93.50 302 HIS A CA 1
ATOM 2432 C C . HIS A 1 302 ? 37.834 -0.546 -28.301 1.00 93.50 302 HIS A C 1
ATOM 2434 O O . HIS A 1 302 ? 37.818 -0.842 -29.500 1.00 93.50 302 HIS A O 1
ATOM 2440 N N . SER A 1 303 ? 38.931 -0.469 -27.555 1.00 91.44 303 SER A N 1
ATOM 2441 C CA . SER A 1 303 ? 40.235 -0.967 -27.973 1.00 91.44 303 SER A CA 1
ATOM 2442 C C . SER A 1 303 ? 40.794 -1.981 -26.984 1.00 91.44 303 SER A C 1
ATOM 2444 O O . SER A 1 303 ? 40.418 -2.006 -25.807 1.00 91.44 303 SER A O 1
ATOM 2446 N N . ASP A 1 304 ? 41.702 -2.819 -27.471 1.00 87.31 304 ASP A N 1
ATOM 2447 C CA . ASP A 1 304 ? 42.472 -3.742 -26.646 1.00 87.31 304 ASP A CA 1
ATOM 2448 C C . ASP A 1 304 ? 43.877 -3.191 -26.322 1.00 87.31 304 ASP A C 1
ATOM 2450 O O . ASP A 1 304 ? 44.123 -1.980 -26.330 1.00 87.31 304 ASP A O 1
ATOM 2454 N N . THR A 1 305 ? 44.810 -4.060 -25.933 1.00 83.81 305 THR A N 1
ATOM 2455 C CA . THR A 1 305 ? 46.146 -3.654 -25.483 1.00 83.81 305 THR A CA 1
ATOM 2456 C C . THR A 1 305 ? 47.104 -3.234 -26.605 1.00 83.81 305 THR A C 1
ATOM 2458 O O . THR A 1 305 ? 48.189 -2.727 -26.288 1.00 83.81 305 THR A O 1
ATOM 2461 N N . ASP A 1 306 ? 46.734 -3.389 -27.878 1.00 75.62 306 ASP A N 1
ATOM 2462 C CA . ASP A 1 306 ? 47.605 -3.118 -29.024 1.00 75.62 306 ASP A CA 1
ATOM 2463 C C . ASP A 1 306 ? 47.437 -1.689 -29.585 1.00 75.62 306 ASP A C 1
ATOM 2465 O O . ASP A 1 306 ? 46.417 -1.026 -29.417 1.00 75.62 306 ASP A O 1
ATOM 2469 N N . ARG A 1 307 ? 48.494 -1.134 -30.207 1.00 63.22 307 ARG A N 1
ATOM 2470 C CA . ARG A 1 307 ? 48.583 0.290 -30.639 1.00 63.22 307 ARG A CA 1
ATOM 2471 C C . ARG A 1 307 ? 48.493 0.505 -32.156 1.00 63.22 307 ARG A C 1
ATOM 2473 O O . ARG A 1 307 ? 49.131 1.401 -32.704 1.00 63.22 307 ARG A O 1
ATOM 2480 N N . THR A 1 308 ? 47.759 -0.331 -32.865 1.00 67.44 308 THR A N 1
ATOM 2481 C CA . THR A 1 308 ? 47.597 -0.236 -34.325 1.00 67.44 308 THR A CA 1
ATOM 2482 C C . THR A 1 308 ? 46.460 0.729 -34.697 1.00 67.44 308 THR A C 1
ATOM 2484 O O . THR A 1 308 ? 45.321 0.511 -34.296 1.00 67.44 308 THR A O 1
ATOM 2487 N N . GLY A 1 309 ? 46.760 1.793 -35.455 1.00 79.75 309 GLY A N 1
ATOM 2488 C CA . GLY A 1 309 ? 45.767 2.741 -35.997 1.00 79.75 309 GLY A CA 1
ATOM 2489 C C . GLY A 1 309 ? 45.781 4.144 -35.367 1.00 79.75 309 GLY A C 1
ATOM 2490 O O . GLY A 1 309 ? 46.365 4.367 -34.305 1.00 79.75 309 GLY A O 1
ATOM 2491 N N . LYS A 1 310 ? 45.154 5.115 -36.044 1.00 89.12 310 LYS A N 1
ATOM 2492 C CA . LYS A 1 310 ? 45.045 6.523 -35.611 1.00 89.12 310 LYS A CA 1
ATOM 2493 C C . LYS A 1 310 ? 43.808 6.810 -34.761 1.00 89.12 310 LYS A C 1
ATOM 2495 O O . LYS A 1 310 ? 43.857 7.723 -33.941 1.00 89.12 310 LYS A O 1
ATOM 2500 N N . GLY A 1 311 ? 42.726 6.047 -34.917 1.00 91.69 311 GLY A N 1
ATOM 2501 C CA . GLY A 1 311 ? 41.438 6.294 -34.262 1.00 91.69 311 GLY A CA 1
ATOM 2502 C C . GLY A 1 311 ? 40.312 6.558 -35.259 1.00 91.69 311 GLY A C 1
ATOM 2503 O O . GLY A 1 311 ? 40.278 5.968 -36.340 1.00 91.69 311 GLY A O 1
ATOM 2504 N N . PHE A 1 312 ? 39.362 7.419 -34.897 1.00 94.62 312 PHE A N 1
ATOM 2505 C CA . PHE A 1 312 ? 38.224 7.739 -35.758 1.00 94.62 312 PHE A CA 1
ATOM 2506 C C . PHE A 1 312 ? 37.741 9.180 -35.596 1.00 94.62 312 PHE A C 1
ATOM 2508 O O . PHE A 1 312 ? 37.916 9.819 -34.556 1.00 94.62 312 PHE A O 1
ATOM 2515 N N . LYS A 1 313 ? 37.054 9.648 -36.637 1.00 95.44 313 LYS A N 1
ATOM 2516 C CA . LYS A 1 313 ? 36.289 10.887 -36.652 1.00 95.44 313 LYS A CA 1
ATOM 2517 C C . LYS A 1 313 ? 34.900 10.612 -37.203 1.00 95.44 313 LYS A C 1
ATOM 2519 O O . LYS A 1 313 ? 34.744 10.164 -38.341 1.00 95.44 313 LYS A O 1
ATOM 2524 N N . LEU A 1 314 ? 33.885 10.893 -36.397 1.00 95.00 314 LEU A N 1
ATOM 2525 C CA . LEU A 1 314 ? 32.490 10.819 -36.806 1.00 95.00 314 LEU A CA 1
ATOM 2526 C C . LEU A 1 314 ? 31.787 12.137 -36.529 1.00 95.00 314 LEU A C 1
ATOM 2528 O O . LEU A 1 314 ? 32.119 12.850 -35.585 1.00 95.00 314 LEU A O 1
ATOM 2532 N N . ARG A 1 315 ? 30.769 12.421 -37.329 1.00 94.12 315 ARG A N 1
ATOM 2533 C CA . ARG A 1 315 ? 29.855 13.535 -37.115 1.00 94.12 315 ARG A CA 1
ATOM 2534 C C . ARG A 1 315 ? 28.422 13.049 -37.060 1.00 94.12 315 ARG A C 1
ATOM 2536 O O . ARG A 1 315 ? 28.068 12.044 -37.682 1.00 94.12 315 ARG A O 1
ATOM 2543 N N . PHE A 1 316 ? 27.598 13.767 -36.315 1.00 93.69 316 PHE A N 1
ATOM 2544 C CA . PHE A 1 316 ? 26.179 13.481 -36.201 1.00 93.69 316 PHE A CA 1
ATOM 2545 C C . PHE A 1 316 ? 25.357 14.766 -36.169 1.00 93.69 316 PHE A C 1
ATOM 2547 O O . PHE A 1 316 ? 25.799 15.795 -35.661 1.00 93.69 316 PHE A O 1
ATOM 2554 N N . TYR A 1 317 ? 24.158 14.702 -36.737 1.00 92.25 317 TYR A N 1
ATOM 2555 C CA . TYR A 1 317 ? 23.251 15.842 -36.854 1.00 92.25 317 TYR A CA 1
ATOM 2556 C C . TYR A 1 317 ? 21.793 15.384 -36.867 1.00 92.25 317 TYR A C 1
ATOM 2558 O O . TYR A 1 317 ? 21.480 14.238 -37.205 1.00 92.25 317 TYR A O 1
ATOM 2566 N N . LEU A 1 318 ? 20.885 16.282 -36.490 1.00 90.88 318 LEU A N 1
ATOM 2567 C CA . LEU A 1 318 ? 19.449 16.012 -36.568 1.00 90.88 318 LEU A CA 1
ATOM 2568 C C . LEU A 1 318 ? 19.008 15.954 -38.029 1.00 90.88 318 LEU A C 1
ATOM 2570 O O . LEU A 1 318 ? 19.212 16.902 -38.782 1.00 90.88 318 LEU A O 1
ATOM 2574 N N . GLY A 1 319 ? 18.371 14.853 -38.417 1.00 89.69 319 GLY A N 1
ATOM 2575 C CA . GLY A 1 319 ? 17.897 14.627 -39.776 1.00 89.69 319 GLY A CA 1
ATOM 2576 C C . GLY A 1 319 ? 18.281 13.259 -40.327 1.00 89.69 319 GLY A C 1
ATOM 2577 O O . GLY A 1 319 ? 18.576 12.313 -39.596 1.00 89.69 319 GLY A O 1
ATOM 2578 N N . THR A 1 320 ? 18.215 13.154 -41.646 1.00 92.06 320 THR A N 1
ATOM 2579 C CA . THR A 1 320 ? 18.520 11.945 -42.413 1.00 92.06 320 THR A CA 1
ATOM 2580 C C . THR A 1 320 ? 19.838 12.126 -43.147 1.00 92.06 320 THR A C 1
ATOM 2582 O O . THR A 1 320 ? 20.141 13.229 -43.594 1.00 92.06 320 THR A O 1
ATOM 2585 N N . VAL A 1 321 ? 20.591 11.042 -43.318 1.00 90.38 321 VAL A N 1
ATOM 2586 C CA . VAL A 1 321 ? 21.790 11.044 -44.164 1.00 90.38 321 VAL A CA 1
ATOM 2587 C C . VAL A 1 321 ? 21.396 11.447 -45.583 1.00 90.38 321 VAL A C 1
ATOM 2589 O O . VAL A 1 321 ? 20.537 10.808 -46.188 1.00 90.38 321 VAL A O 1
ATOM 2592 N N . GLU A 1 322 ? 22.020 12.496 -46.112 1.00 76.12 322 GLU A N 1
ATOM 2593 C CA . GLU A 1 322 ? 21.865 12.860 -47.519 1.00 76.12 322 GLU A CA 1
ATOM 2594 C C . GLU A 1 322 ? 22.501 11.776 -48.398 1.00 76.12 322 GLU A C 1
ATOM 2596 O O . GLU A 1 322 ? 23.688 11.468 -48.263 1.00 76.12 322 GLU A O 1
ATOM 2601 N N . GLU A 1 323 ? 21.718 11.171 -49.295 1.00 63.03 323 GLU A N 1
ATOM 2602 C CA . GLU A 1 323 ? 22.285 10.291 -50.313 1.00 63.03 323 GLU A CA 1
ATOM 2603 C C . GLU A 1 323 ? 23.197 11.109 -51.238 1.00 63.03 323 GLU A C 1
ATOM 2605 O O . GLU A 1 323 ? 22.851 12.243 -51.598 1.00 63.03 323 GLU A O 1
ATOM 2610 N N . PRO A 1 324 ? 24.352 10.565 -51.666 1.00 54.88 324 PRO A N 1
ATOM 2611 C CA . PRO A 1 324 ? 25.142 11.225 -52.686 1.00 54.88 324 PRO A CA 1
ATOM 2612 C C . PRO A 1 324 ? 24.251 11.390 -53.916 1.00 54.88 324 PRO A C 1
ATOM 2614 O O . PRO A 1 324 ? 23.753 10.404 -54.461 1.00 54.88 324 PRO A O 1
ATOM 2617 N N . LYS A 1 325 ? 24.036 12.637 -54.351 1.00 48.44 325 LYS A N 1
ATOM 2618 C CA . LYS A 1 325 ? 23.447 12.923 -55.660 1.00 48.44 325 LYS A CA 1
ATOM 2619 C C . LYS A 1 325 ? 24.361 12.276 -56.693 1.00 48.44 325 LYS A C 1
ATOM 2621 O O . LYS A 1 325 ? 25.372 12.859 -57.074 1.00 48.44 325 LYS A O 1
ATOM 2626 N N . GLY A 1 326 ? 24.044 11.044 -57.083 1.00 44.69 326 GLY A N 1
ATOM 2627 C CA . GLY A 1 326 ? 24.716 10.372 -58.178 1.00 44.69 326 GLY A CA 1
ATOM 2628 C C . GLY A 1 326 ? 24.664 11.299 -59.380 1.00 44.69 326 GLY A C 1
ATOM 2629 O O . GLY A 1 326 ? 23.627 11.915 -59.638 1.00 44.69 326 GLY A O 1
ATOM 2630 N N . ASP A 1 327 ? 25.792 11.439 -60.066 1.00 52.88 327 ASP A N 1
ATOM 2631 C CA . ASP A 1 327 ? 25.955 12.277 -61.248 1.00 52.88 327 ASP A CA 1
ATOM 2632 C C . ASP A 1 327 ? 25.036 11.771 -62.385 1.00 52.88 327 ASP A C 1
ATOM 2634 O O . ASP A 1 327 ? 25.446 11.102 -63.332 1.00 52.88 327 ASP A O 1
ATOM 2638 N N . SER A 1 328 ? 23.735 12.069 -62.290 1.00 57.97 328 SER A N 1
ATOM 2639 C CA . SER A 1 328 ? 22.715 11.751 -63.300 1.00 57.97 328 SER A CA 1
ATOM 2640 C C . SER A 1 328 ? 22.983 12.507 -64.608 1.00 57.97 328 SER A C 1
ATOM 2642 O O . SER A 1 328 ? 22.422 12.189 -65.656 1.00 57.97 328 SER A O 1
ATOM 2644 N N . SER A 1 329 ? 23.883 13.493 -64.567 1.00 60.62 329 SER A N 1
ATOM 2645 C CA . SER A 1 329 ? 24.360 14.282 -65.700 1.00 60.62 329 SER A CA 1
ATOM 2646 C C . SER A 1 329 ? 24.939 13.401 -66.820 1.00 60.62 329 SER A C 1
ATOM 2648 O O . SER A 1 329 ? 24.585 13.587 -67.987 1.00 60.62 329 SER A O 1
ATOM 2650 N N . ALA A 1 330 ? 25.741 12.384 -66.484 1.00 65.00 330 ALA A N 1
ATOM 2651 C CA . ALA A 1 330 ? 26.379 11.506 -67.466 1.00 65.00 330 ALA A CA 1
ATOM 2652 C C . ALA A 1 330 ? 25.387 10.527 -68.122 1.00 65.00 330 ALA A C 1
ATOM 2654 O O . ALA A 1 330 ? 25.409 10.338 -69.340 1.00 65.00 330 ALA A O 1
ATOM 2655 N N . LEU A 1 331 ? 24.467 9.947 -67.342 1.00 68.06 331 LEU A N 1
ATOM 2656 C CA . LEU A 1 331 ? 23.436 9.041 -67.867 1.00 68.06 331 LEU A CA 1
ATOM 2657 C C . LEU A 1 331 ? 22.413 9.778 -68.739 1.00 68.06 331 LEU A C 1
ATOM 2659 O O . LEU A 1 331 ? 22.034 9.266 -69.795 1.00 68.06 331 LEU A O 1
ATOM 2663 N N . HIS A 1 332 ? 22.011 10.995 -68.357 1.00 72.06 332 HIS A N 1
ATOM 2664 C CA . HIS A 1 332 ? 21.149 11.821 -69.202 1.00 72.06 332 HIS A CA 1
ATOM 2665 C C . HIS A 1 332 ? 21.840 12.214 -70.514 1.00 72.06 332 HIS A C 1
ATOM 2667 O O . HIS A 1 332 ? 21.200 12.149 -71.562 1.00 72.06 332 HIS A O 1
ATOM 2673 N N . ALA A 1 333 ? 23.136 12.543 -70.498 1.00 74.50 333 ALA A N 1
ATOM 2674 C CA . ALA A 1 333 ? 23.883 12.860 -71.718 1.00 74.50 333 ALA A CA 1
ATOM 2675 C C . ALA A 1 333 ? 23.968 11.664 -72.687 1.00 74.50 333 ALA A C 1
ATOM 2677 O O . ALA A 1 333 ? 23.743 11.828 -73.888 1.00 74.50 333 ALA A O 1
ATOM 2678 N N . ILE A 1 334 ? 24.215 10.452 -72.172 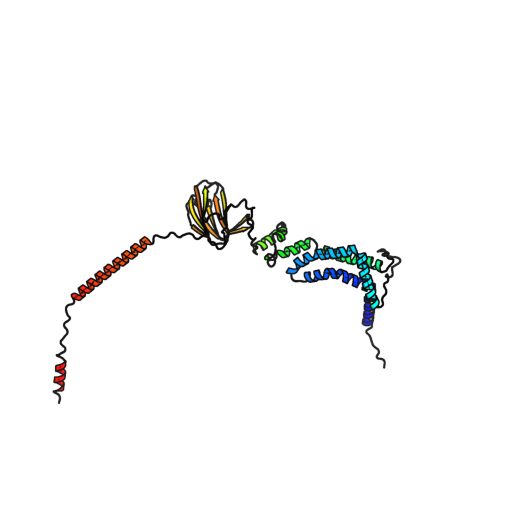1.00 79.50 334 ILE A N 1
ATOM 2679 C CA . ILE A 1 334 ? 24.239 9.220 -72.980 1.00 79.50 334 ILE A CA 1
ATOM 2680 C C . ILE A 1 334 ? 22.850 8.923 -73.563 1.00 79.50 334 ILE A C 1
ATOM 2682 O O . ILE A 1 334 ? 22.731 8.617 -74.752 1.00 79.50 334 ILE A O 1
ATOM 2686 N N . LEU A 1 335 ? 21.789 9.059 -72.761 1.00 82.25 335 LEU A N 1
ATOM 2687 C CA . LEU A 1 335 ? 20.416 8.820 -73.212 1.00 82.25 335 LEU A CA 1
ATOM 2688 C C . LEU A 1 335 ? 19.990 9.818 -74.301 1.00 82.25 335 LEU A C 1
ATOM 2690 O O . LEU A 1 335 ? 19.409 9.415 -75.308 1.00 82.25 335 LEU A O 1
ATOM 2694 N N . ILE A 1 336 ? 20.323 11.103 -74.139 1.00 84.69 336 ILE A N 1
ATOM 2695 C CA . ILE A 1 336 ? 20.056 12.142 -75.146 1.00 84.69 336 ILE A CA 1
ATOM 2696 C C . ILE A 1 336 ? 20.828 11.846 -76.440 1.00 84.69 336 ILE A C 1
ATOM 2698 O O . ILE A 1 336 ? 20.253 11.941 -77.526 1.00 84.69 336 ILE A O 1
ATOM 2702 N N . GLY A 1 337 ? 22.092 11.420 -76.341 1.00 87.00 337 GLY A N 1
ATOM 2703 C CA . GLY A 1 337 ? 22.900 11.020 -77.496 1.00 87.00 337 GLY A CA 1
ATOM 2704 C C . GLY A 1 337 ? 22.299 9.843 -78.274 1.00 87.00 337 GLY A C 1
ATOM 2705 O O . GLY A 1 337 ? 22.219 9.890 -79.503 1.00 87.00 337 GLY A O 1
ATOM 2706 N N . LEU A 1 338 ? 21.804 8.817 -77.573 1.00 90.69 338 LEU A N 1
ATOM 2707 C CA . LEU A 1 338 ? 21.144 7.663 -78.196 1.00 90.69 338 LEU A CA 1
ATOM 2708 C C . LEU A 1 338 ? 19.829 8.047 -78.887 1.00 90.69 338 LEU A C 1
ATOM 2710 O O . LEU A 1 338 ? 19.569 7.603 -80.006 1.00 90.69 338 LEU A O 1
ATOM 2714 N N . ILE A 1 339 ? 19.016 8.905 -78.262 1.00 91.06 339 ILE A N 1
ATOM 2715 C CA . ILE A 1 339 ? 17.765 9.392 -78.862 1.00 91.06 339 ILE A CA 1
ATOM 2716 C C . ILE A 1 339 ? 18.059 10.202 -80.131 1.00 91.06 339 ILE A C 1
ATOM 2718 O O . ILE A 1 339 ? 17.421 9.976 -81.161 1.00 91.06 339 ILE A O 1
ATOM 2722 N N . ALA A 1 340 ? 19.053 11.095 -80.095 1.00 91.00 340 ALA A N 1
ATOM 2723 C CA . ALA A 1 340 ? 19.459 11.875 -81.261 1.00 91.00 340 ALA A CA 1
ATOM 2724 C C . ALA A 1 340 ? 19.934 10.975 -82.418 1.00 91.00 340 ALA A C 1
ATOM 2726 O O . ALA A 1 340 ? 19.514 11.171 -83.560 1.00 91.00 340 ALA A O 1
ATOM 2727 N N . ALA A 1 341 ? 20.730 9.940 -82.129 1.00 90.38 341 ALA A N 1
ATOM 2728 C CA . ALA A 1 341 ? 21.178 8.973 -83.131 1.00 90.38 341 ALA A CA 1
ATOM 2729 C C . ALA A 1 341 ? 20.003 8.199 -83.759 1.00 90.38 341 ALA A C 1
ATOM 2731 O O . ALA A 1 341 ? 19.927 8.072 -84.983 1.00 90.38 341 ALA A O 1
ATOM 2732 N N . CYS A 1 342 ? 19.044 7.745 -82.946 1.00 89.50 342 CYS A N 1
ATOM 2733 C CA . CYS A 1 342 ? 17.836 7.073 -83.430 1.00 89.50 342 CYS A CA 1
ATOM 2734 C C . CYS A 1 342 ? 17.000 7.976 -84.346 1.00 89.50 342 CYS A C 1
ATOM 2736 O O . CYS A 1 342 ? 16.530 7.522 -85.389 1.00 89.50 342 CYS A O 1
ATOM 2738 N N . ILE A 1 343 ? 16.848 9.258 -84.001 1.00 92.00 343 ILE A N 1
ATOM 2739 C CA . ILE A 1 343 ? 16.128 10.230 -84.836 1.00 92.00 343 ILE A CA 1
ATOM 2740 C C . ILE A 1 343 ? 16.826 10.395 -86.191 1.00 92.00 343 ILE A C 1
ATOM 2742 O O . ILE A 1 343 ? 16.158 10.340 -87.224 1.00 92.00 343 ILE A O 1
ATOM 2746 N N . VAL A 1 344 ? 18.157 10.523 -86.216 1.00 91.81 344 VAL A N 1
ATOM 2747 C CA . VAL A 1 344 ? 18.924 10.623 -87.471 1.00 91.81 344 VAL A CA 1
ATOM 2748 C C . VAL A 1 344 ? 18.728 9.378 -88.338 1.00 91.81 344 VAL A C 1
ATOM 2750 O O . VAL A 1 344 ? 18.453 9.503 -89.531 1.00 91.81 344 VAL A O 1
ATOM 2753 N N . VAL A 1 345 ? 18.786 8.178 -87.752 1.00 91.06 345 VAL A N 1
ATOM 2754 C CA . VAL A 1 345 ? 18.539 6.923 -88.481 1.00 91.06 345 VAL A CA 1
ATOM 2755 C C . VAL A 1 345 ? 17.118 6.879 -89.043 1.00 91.06 345 VAL A C 1
ATOM 2757 O O . VAL A 1 345 ? 16.933 6.524 -90.205 1.00 91.06 345 VAL A O 1
ATOM 2760 N N . ILE A 1 346 ? 16.109 7.290 -88.271 1.00 89.06 346 ILE A N 1
ATOM 2761 C CA . ILE A 1 346 ? 14.720 7.352 -88.745 1.00 89.06 346 ILE A CA 1
ATOM 2762 C C . ILE A 1 346 ? 14.587 8.329 -89.918 1.00 89.06 346 ILE A C 1
ATOM 2764 O O . ILE A 1 346 ? 13.945 7.990 -90.913 1.00 89.06 346 ILE A O 1
ATOM 2768 N N . PHE A 1 347 ? 15.219 9.503 -89.849 1.00 89.00 347 PHE A N 1
ATOM 2769 C CA . PHE A 1 347 ? 15.219 10.470 -90.948 1.00 89.00 347 PHE A CA 1
ATOM 2770 C C . PHE A 1 347 ? 15.914 9.930 -92.202 1.00 89.00 347 PHE A C 1
ATOM 2772 O O . PHE A 1 347 ? 15.385 10.100 -93.301 1.00 89.00 347 PHE A O 1
ATOM 2779 N N . LEU A 1 348 ? 17.046 9.235 -92.056 1.00 88.31 348 LEU A N 1
ATOM 2780 C CA . LEU A 1 348 ? 17.748 8.583 -93.167 1.00 88.31 348 LEU A CA 1
ATOM 2781 C C . LEU A 1 348 ? 16.919 7.452 -93.792 1.00 88.31 348 LEU A C 1
ATOM 2783 O O . LEU A 1 348 ? 16.853 7.319 -95.012 1.00 88.31 348 LEU A O 1
ATOM 2787 N N . LEU A 1 349 ? 16.227 6.656 -92.977 1.00 86.88 349 LEU A N 1
ATOM 2788 C CA . LEU A 1 349 ? 15.330 5.611 -93.470 1.00 86.88 349 LEU A CA 1
ATOM 2789 C C . LEU A 1 349 ? 14.091 6.204 -94.153 1.00 86.88 349 LEU A C 1
ATOM 2791 O O . LEU A 1 349 ? 13.639 5.682 -95.173 1.00 86.88 349 LEU A O 1
ATOM 2795 N N . ALA A 1 350 ? 13.541 7.299 -93.626 1.00 83.50 350 ALA A N 1
ATOM 2796 C CA . ALA A 1 350 ? 12.407 7.997 -94.220 1.00 83.50 350 ALA A CA 1
ATOM 2797 C C . ALA A 1 350 ? 12.777 8.634 -95.566 1.00 83.50 350 ALA A C 1
ATOM 2799 O O . ALA A 1 350 ? 12.026 8.481 -96.532 1.00 83.50 350 ALA A O 1
ATOM 2800 N N . SER A 1 351 ? 13.944 9.278 -95.662 1.00 81.69 351 SER A N 1
ATOM 2801 C CA . SER A 1 351 ? 14.449 9.849 -96.913 1.00 81.69 351 SER A CA 1
ATOM 2802 C C . SER A 1 351 ? 14.779 8.762 -97.939 1.00 81.69 351 SER A C 1
ATOM 2804 O O . SER A 1 351 ? 14.368 8.886 -99.092 1.00 81.69 351 SER A O 1
ATOM 2806 N N . ALA A 1 352 ? 15.372 7.635 -97.527 1.00 79.56 352 ALA A N 1
ATOM 2807 C CA . ALA A 1 352 ? 15.564 6.467 -98.389 1.00 79.56 352 ALA A CA 1
ATOM 2808 C C . ALA A 1 352 ? 14.228 5.880 -98.886 1.00 79.56 352 ALA A C 1
ATOM 2810 O O . ALA A 1 352 ? 14.086 5.526 -100.058 1.00 79.56 352 ALA A O 1
ATOM 2811 N N . LYS A 1 353 ? 13.201 5.819 -98.030 1.00 79.25 353 LYS A N 1
ATOM 2812 C CA . LYS A 1 353 ? 11.857 5.343 -98.402 1.00 79.25 353 LYS A CA 1
ATOM 2813 C C . LYS A 1 353 ? 11.148 6.305 -99.361 1.00 79.25 353 LYS A C 1
ATOM 2815 O O . LYS A 1 353 ? 10.408 5.848 -100.234 1.00 79.25 353 LYS A O 1
ATOM 2820 N N . LEU A 1 354 ? 11.379 7.612 -99.225 1.00 73.88 354 LEU A N 1
ATOM 2821 C CA . LEU A 1 354 ? 10.900 8.634 -100.159 1.00 73.88 354 LEU A CA 1
ATOM 2822 C C . LEU A 1 354 ? 11.610 8.510 -101.515 1.00 73.88 354 LEU A C 1
ATOM 2824 O O . LEU A 1 354 ? 10.948 8.450 -102.549 1.00 73.88 354 LEU A O 1
ATOM 2828 N N . TYR A 1 355 ? 12.936 8.355 -101.500 1.00 74.25 355 TYR A N 1
ATOM 2829 C CA . TYR A 1 355 ? 13.759 8.122 -102.687 1.00 74.25 355 TYR A CA 1
ATOM 2830 C C . TYR A 1 355 ? 13.304 6.871 -103.459 1.00 74.25 355 TYR A C 1
ATOM 2832 O O . TYR A 1 355 ? 13.071 6.921 -104.666 1.00 74.25 355 TYR A O 1
ATOM 2840 N N . MET A 1 356 ? 13.041 5.768 -102.750 1.00 69.88 356 MET A N 1
ATOM 2841 C CA . MET A 1 356 ? 12.519 4.526 -103.338 1.00 69.88 356 MET A CA 1
ATOM 2842 C C . MET A 1 356 ? 11.085 4.659 -103.881 1.00 69.88 356 MET A C 1
ATOM 2844 O O . MET A 1 356 ? 10.706 3.935 -104.804 1.00 69.88 356 MET A O 1
ATOM 2848 N N . ARG A 1 357 ? 10.263 5.576 -103.346 1.00 63.72 357 ARG A N 1
ATOM 2849 C CA . ARG A 1 357 ? 8.927 5.872 -103.898 1.00 63.72 357 ARG A CA 1
ATOM 2850 C C . ARG A 1 357 ? 9.007 6.647 -105.213 1.00 63.72 357 ARG A C 1
ATOM 2852 O O . ARG A 1 357 ? 8.196 6.370 -106.092 1.00 63.72 357 ARG A O 1
ATOM 2859 N N . CYS A 1 358 ? 9.992 7.528 -105.378 1.00 60.81 358 CYS A N 1
ATOM 2860 C CA . CYS A 1 358 ? 10.212 8.264 -106.626 1.00 60.81 358 CYS A CA 1
ATOM 2861 C C . CYS A 1 358 ? 10.703 7.373 -107.784 1.00 60.81 358 CYS A C 1
ATOM 2863 O O . CYS A 1 358 ? 10.502 7.724 -108.941 1.00 60.81 358 CYS A O 1
ATOM 2865 N N . PHE A 1 359 ? 11.276 6.196 -107.496 1.00 58.91 359 PHE A N 1
ATOM 2866 C CA . PHE A 1 359 ? 11.764 5.250 -108.514 1.00 58.91 359 PHE A CA 1
ATOM 2867 C C . PHE A 1 359 ? 10.798 4.105 -108.870 1.00 58.91 359 PHE A C 1
ATOM 2869 O O . PHE A 1 359 ? 11.144 3.220 -109.661 1.00 58.91 359 PHE A O 1
ATOM 2876 N N . LYS A 1 360 ? 9.561 4.099 -108.354 1.00 52.66 360 LYS A N 1
ATOM 2877 C CA . LYS A 1 360 ? 8.552 3.125 -108.803 1.00 52.66 360 LYS A CA 1
ATOM 2878 C C . LYS A 1 360 ? 8.052 3.481 -110.208 1.00 52.66 360 LYS A C 1
ATOM 2880 O O . LYS A 1 360 ? 7.201 4.350 -110.368 1.00 52.66 360 LYS A O 1
ATOM 2885 N N . LYS A 1 361 ? 8.550 2.755 -111.219 1.00 54.28 361 LYS A N 1
ATOM 2886 C CA . LYS A 1 361 ? 8.011 2.757 -112.593 1.00 54.28 361 LYS A CA 1
ATOM 2887 C C . LYS A 1 361 ? 6.485 2.534 -112.585 1.00 54.28 361 LYS A C 1
ATOM 2889 O O . LYS A 1 361 ? 6.001 1.710 -111.801 1.00 54.28 361 LYS A O 1
ATOM 2894 N N . PRO A 1 362 ? 5.718 3.220 -113.451 1.00 52.25 362 PRO A N 1
ATOM 2895 C CA . PRO A 1 362 ? 4.267 3.092 -113.488 1.00 52.25 362 PRO A CA 1
ATOM 2896 C C . PRO A 1 362 ? 3.836 1.670 -113.872 1.00 52.25 362 PRO A C 1
ATOM 2898 O O . PRO A 1 362 ? 4.301 1.088 -114.849 1.00 52.25 362 PRO A O 1
ATOM 2901 N N . LYS A 1 363 ? 2.911 1.118 -113.081 1.00 51.00 363 LYS A N 1
ATOM 2902 C CA . LYS A 1 363 ? 2.209 -0.140 -113.353 1.00 51.00 363 LYS A CA 1
ATOM 2903 C C . LYS A 1 363 ? 1.205 0.122 -114.485 1.00 51.00 363 LYS A C 1
ATOM 2905 O O . LYS A 1 363 ? 0.239 0.855 -114.278 1.00 51.00 363 LYS A O 1
ATOM 2910 N N . VAL A 1 364 ? 1.438 -0.442 -115.671 1.00 56.12 364 VAL A N 1
ATOM 2911 C CA . VAL A 1 364 ? 0.491 -0.409 -116.800 1.00 56.12 364 VAL A CA 1
ATOM 2912 C C . VAL A 1 364 ? -0.818 -1.078 -116.358 1.00 56.12 364 VAL A C 1
ATOM 2914 O O . VAL A 1 364 ? -0.810 -2.236 -115.943 1.00 56.12 364 VAL A O 1
ATOM 2917 N N . ARG A 1 365 ? -1.938 -0.343 -116.394 1.00 47.19 365 ARG A N 1
ATOM 2918 C CA . ARG A 1 365 ? -3.288 -0.896 -116.191 1.00 47.19 365 ARG A CA 1
ATOM 2919 C C . ARG A 1 365 ? -3.847 -1.356 -117.546 1.00 47.19 365 ARG A C 1
ATOM 2921 O O . ARG A 1 365 ? -3.772 -0.577 -118.492 1.00 47.19 365 ARG A O 1
ATOM 2928 N N . PRO A 1 366 ? -4.404 -2.574 -117.663 1.00 49.94 366 PRO A N 1
ATOM 2929 C CA . PRO A 1 366 ? -5.045 -3.018 -118.895 1.00 49.94 366 PRO A CA 1
ATOM 2930 C C . PRO A 1 366 ? -6.367 -2.269 -119.128 1.00 49.94 366 PRO A C 1
ATOM 2932 O O . PRO A 1 366 ? -7.123 -2.002 -118.194 1.00 49.94 366 PRO A O 1
ATOM 2935 N N . ASN A 1 367 ? -6.603 -1.919 -120.392 1.00 51.25 367 ASN A N 1
ATOM 2936 C CA . ASN A 1 367 ? -7.687 -1.074 -120.883 1.00 51.25 367 ASN A CA 1
ATOM 2937 C C . ASN A 1 367 ? -9.063 -1.765 -120.735 1.00 51.25 367 ASN A C 1
ATOM 2939 O O . ASN A 1 367 ? -9.289 -2.828 -121.313 1.00 51.25 367 ASN A O 1
ATOM 2943 N N . GLN A 1 368 ? -9.974 -1.180 -119.948 1.00 58.25 368 GLN A N 1
ATOM 2944 C CA . GLN A 1 368 ? -11.296 -1.746 -119.624 1.00 58.25 368 GLN A CA 1
ATOM 2945 C C . GLN A 1 368 ? -12.384 -1.475 -120.682 1.00 58.25 368 GLN A C 1
ATOM 2947 O O . GLN A 1 368 ? -13.487 -2.011 -120.565 1.00 58.25 368 GLN A O 1
ATOM 2952 N N . ASP A 1 369 ? -12.075 -0.753 -121.761 1.00 57.84 369 ASP A N 1
ATOM 2953 C CA . ASP A 1 369 ? -13.054 -0.441 -122.814 1.00 57.84 369 ASP A CA 1
ATOM 2954 C C . ASP A 1 369 ? -13.314 -1.602 -123.792 1.00 57.84 369 ASP A C 1
ATOM 2956 O O . ASP A 1 369 ? -14.331 -1.634 -124.485 1.00 57.84 369 ASP A O 1
ATOM 2960 N N . HIS A 1 370 ? -12.471 -2.641 -123.791 1.00 55.94 370 HIS A N 1
ATOM 2961 C CA . HIS A 1 370 ? -12.642 -3.801 -124.677 1.00 55.94 370 HIS A CA 1
ATOM 2962 C C . HIS A 1 370 ? -13.675 -4.840 -124.188 1.00 55.94 370 HIS A C 1
ATOM 2964 O O . HIS A 1 370 ? -14.068 -5.722 -124.956 1.00 55.94 370 HIS A O 1
ATOM 2970 N N . LEU A 1 371 ? -14.137 -4.746 -122.933 1.00 56.22 371 LEU A N 1
ATOM 2971 C CA . LEU A 1 371 ? -15.055 -5.719 -122.314 1.00 56.22 371 LEU A CA 1
ATOM 2972 C C . LEU A 1 371 ? -16.512 -5.237 -122.225 1.00 56.22 371 LEU A C 1
ATOM 2974 O O . LEU A 1 371 ? -17.407 -6.062 -122.045 1.00 56.22 371 LEU A O 1
ATOM 2978 N N . ARG A 1 372 ? -16.783 -3.938 -122.418 1.00 55.16 372 ARG A N 1
ATOM 2979 C CA . ARG A 1 372 ? -18.157 -3.401 -122.454 1.00 55.16 372 ARG A CA 1
ATOM 2980 C C . ARG A 1 372 ? -18.821 -3.549 -123.829 1.00 55.16 372 ARG A C 1
ATOM 2982 O O . ARG A 1 372 ? -20.002 -3.869 -123.891 1.00 55.16 372 ARG A O 1
ATOM 2989 N N . ASN A 1 373 ? -18.051 -3.466 -124.917 1.00 58.19 373 ASN A N 1
ATOM 2990 C CA . ASN A 1 373 ? -18.578 -3.606 -126.283 1.00 58.19 373 ASN A CA 1
ATOM 2991 C C . ASN A 1 373 ? -18.803 -5.059 -126.741 1.00 58.19 373 ASN A C 1
ATOM 2993 O O . ASN A 1 373 ? -19.534 -5.285 -127.697 1.00 58.19 373 ASN A O 1
ATOM 2997 N N . ARG A 1 374 ? -18.241 -6.067 -126.057 1.00 56.47 374 ARG A N 1
ATOM 2998 C CA . ARG A 1 374 ? -18.490 -7.487 -126.388 1.00 56.47 374 ARG A CA 1
ATOM 2999 C C . ARG A 1 374 ? -19.769 -8.058 -125.772 1.00 56.47 374 ARG A C 1
ATOM 3001 O O . ARG A 1 374 ? -20.305 -9.017 -126.313 1.00 56.47 374 ARG A O 1
ATOM 3008 N N . ARG A 1 375 ? -20.284 -7.462 -124.691 1.00 55.72 375 ARG A N 1
ATOM 3009 C CA . ARG A 1 375 ? -21.569 -7.864 -124.088 1.00 55.72 375 ARG A CA 1
ATOM 3010 C C . ARG A 1 375 ? -22.771 -7.315 -124.864 1.00 55.72 375 ARG A C 1
ATOM 3012 O O . ARG A 1 375 ? -23.724 -8.048 -125.070 1.00 55.72 375 ARG A O 1
ATOM 3019 N N . ALA A 1 376 ? -22.668 -6.096 -125.400 1.00 56.69 376 ALA A N 1
ATOM 3020 C CA . ALA A 1 376 ? -23.729 -5.479 -126.204 1.00 56.69 376 ALA A CA 1
ATOM 3021 C C . ALA A 1 376 ? -23.907 -6.104 -127.607 1.00 56.69 376 ALA A C 1
ATOM 3023 O O . ALA A 1 376 ? -24.992 -6.038 -128.169 1.00 56.69 376 ALA A O 1
ATOM 3024 N N . VAL A 1 377 ? -22.870 -6.738 -128.172 1.00 59.50 377 VAL A N 1
ATOM 3025 C CA . VAL A 1 377 ? -22.947 -7.402 -129.493 1.00 59.50 377 VAL A CA 1
ATOM 3026 C C . VAL A 1 377 ? -23.465 -8.847 -129.391 1.00 59.50 377 VAL A C 1
ATOM 3028 O O . VAL A 1 377 ? -24.091 -9.341 -130.323 1.00 59.50 377 VAL A O 1
ATOM 3031 N N . LEU A 1 378 ? -23.286 -9.521 -128.249 1.00 55.25 378 LEU A N 1
ATOM 3032 C CA . LEU A 1 378 ? -23.799 -10.884 -128.036 1.00 55.25 378 LEU A CA 1
ATOM 3033 C C . LEU A 1 378 ? -25.294 -10.929 -127.668 1.00 55.25 378 LEU A C 1
ATOM 3035 O O . LEU A 1 378 ? -25.944 -11.923 -127.970 1.00 55.25 378 LEU A O 1
ATOM 3039 N N . GLU A 1 379 ? -25.860 -9.860 -127.100 1.00 57.03 379 GLU A N 1
ATOM 3040 C CA . GLU A 1 379 ? -27.303 -9.774 -126.799 1.00 57.03 379 GLU A CA 1
ATOM 3041 C C . GLU A 1 379 ? -28.163 -9.335 -128.003 1.00 57.03 379 GLU A C 1
ATOM 3043 O O . GLU A 1 379 ? -29.379 -9.468 -127.957 1.00 57.03 379 GLU A O 1
ATOM 3048 N N . ALA A 1 380 ? -27.553 -8.895 -129.111 1.00 59.34 380 ALA A N 1
ATOM 3049 C CA . ALA A 1 380 ? -28.258 -8.495 -130.338 1.00 59.34 380 ALA A CA 1
ATOM 3050 C C . ALA A 1 380 ? -28.227 -9.551 -131.466 1.00 59.34 380 ALA A C 1
ATOM 3052 O O . ALA A 1 380 ? -28.678 -9.271 -132.571 1.00 59.34 380 ALA A O 1
ATOM 3053 N N . THR A 1 381 ? -27.696 -10.758 -131.214 1.00 55.81 381 THR A N 1
ATOM 3054 C CA . THR A 1 381 ? -27.607 -11.836 -132.230 1.00 55.81 381 THR A CA 1
ATOM 3055 C C . THR A 1 381 ? -28.406 -13.098 -131.859 1.00 55.81 381 THR A C 1
ATOM 3057 O O . THR A 1 381 ? -28.278 -14.127 -132.514 1.00 55.81 381 THR A O 1
ATOM 3060 N N . PHE A 1 382 ? -29.247 -13.029 -130.821 1.00 56.97 382 PHE A N 1
ATOM 3061 C CA . PHE A 1 382 ? -30.228 -14.066 -130.474 1.00 56.97 382 PHE A CA 1
ATOM 3062 C C . PHE A 1 382 ? -31.600 -13.430 -130.190 1.00 56.97 382 PHE A C 1
ATOM 3064 O O . PHE A 1 382 ? -32.072 -13.416 -129.053 1.00 56.97 382 PHE A O 1
ATOM 3071 N N . GLN A 1 383 ? -32.217 -12.898 -131.248 1.00 45.03 383 GLN A N 1
ATOM 3072 C CA . GLN A 1 383 ? -33.668 -12.820 -131.448 1.00 45.03 383 GLN A CA 1
ATOM 3073 C C . GLN A 1 383 ? -33.977 -12.797 -132.942 1.00 45.03 383 GLN A C 1
ATOM 3075 O O . GLN A 1 383 ? -33.303 -12.023 -133.659 1.00 45.03 383 GLN A O 1
#

InterPro domains:
  IPR000859 CUB domain [PF00431] (226-316)
  IPR000859 CUB domain [PS01180] (200-319)
  IPR000859 CUB domain [SM00042] (202-319)
  IPR000859 CUB domain [cd00041] (226-317)
  IPR035914 Spermadhesin, CUB domain superfamily [G3DSA:2.60.120.290] (211-318)
  IPR035914 Spermadhesin, CUB domain superfamily [SSF49854] (226-317)
  IPR052958 Interferon-induced PKR regulator [PTHR46289] (6-172)

Organism: Mytilus edulis (NCBI:txid6550)

Secondary structure (DSSP, 8-state):
--------HHHHHHHHHHHHHHTSHHHHHHHHHHHHHHHHHHHHHHHHTS-THHHHHHHHHHHHHHHHHHHHHHTHHHHHHHHHHHHHHHHHHTT----PPPPPS--SSSPPPP-SSHHHHHIIIIIHHHHHHHHHHHHHHT-HHHHHHHHHGGGSHHHHTT--HHHHGGGTT-TTTHHHHHHHHHHS-----S---S--TTSEEE--SSSEEEEEEE--TT-EEEEEEE-SSTTS-EEEEEEEEEE---GGG-SSEEEEEEEEEEETTTEEEEEEEEEEE-BT---EEEE-SSSEEEEEEE--S---EEEEEEEEEES-PPPP---HHHHHHHHHHHHHHHHHHHHHHHHHHHHHHHT----PPPPGGGTTHHHHHHTTS--

pLDDT: mean 78.33, std 17.24, range [37.5, 97.81]

Radius of gyration: 51.08 Å; chains: 1; bounding box: 112×51×182 Å